Protein AF-A0A0P1BTB1-F1 (afdb_monomer)

Sequence (489 aa):
MSERNLDQLLKWSIAAQGEGSGTGAGAGAGAGAGNGSIDAQALAAQPGMKEIAAEVAAGKRPDLQDPGLLDALMGGKSEAQMMKEELAVACNEQRSTQDRCIALDNFEMLIESIDNANNIKNMGMWPPLLSLLASKVPAILSGALWVVGTAIQNNDKAQMALLSHKPLQAILDSLRWADVDASKGASGSAASTSEAEAIRSKAAYALSALLKHNPPAVVAFDELDGWQALRGALEDPSIAIRRKVVFLINTLLLQAQQDQVADGTDVEEADHVGDAAAATTVSDGTTAVGTGTDADPIRSAAASTRSASTALTSLPGQPASSNAHGSAAPSAPLERGPETHREGIAYPDIPRALLHSGIVQTLLSSLLPANKVSASVASLKDGAQARDDLDYSEKASRAVANFVESVCEKGRGNEELRRGMRDGAAVEAKLLDLLSDELEGAPLRGSTEEDDEAQRDVKSRWQQVGFEPAEWEQLRERASNMAAGDAAA

Structure (mmCIF, N/CA/C/O backbone):
data_AF-A0A0P1BTB1-F1
#
_entry.id   AF-A0A0P1BTB1-F1
#
loop_
_atom_site.group_PDB
_atom_site.id
_atom_site.type_symbol
_atom_site.label_atom_id
_atom_site.label_alt_id
_atom_site.label_comp_id
_atom_site.label_asym_id
_atom_site.label_entity_id
_atom_site.label_seq_id
_atom_site.pdbx_PDB_ins_code
_atom_site.Cartn_x
_atom_site.Cartn_y
_atom_site.Cartn_z
_atom_site.occupancy
_atom_site.B_iso_or_equiv
_atom_site.auth_seq_id
_atom_site.auth_comp_id
_atom_site.auth_asym_id
_atom_site.auth_atom_id
_atom_site.pdbx_PDB_model_num
ATOM 1 N N . MET A 1 1 ? 5.795 11.185 24.505 1.00 41.38 1 MET A N 1
ATOM 2 C CA . MET A 1 1 ? 4.603 11.814 23.893 1.00 41.38 1 MET A CA 1
ATOM 3 C C . MET A 1 1 ? 4.970 13.221 23.433 1.00 41.38 1 MET A C 1
ATOM 5 O O . MET A 1 1 ? 5.672 13.908 24.162 1.00 41.38 1 MET A O 1
ATOM 9 N N . SER A 1 2 ? 4.584 13.624 22.220 1.00 35.72 2 SER A N 1
ATOM 10 C CA . SER A 1 2 ? 4.787 14.998 21.718 1.00 35.72 2 SER A CA 1
ATOM 11 C C . SER A 1 2 ? 3.767 15.955 22.357 1.00 35.72 2 SER A C 1
ATOM 13 O O . SER A 1 2 ? 2.643 15.532 22.617 1.00 35.72 2 SER A O 1
ATOM 15 N N . GLU A 1 3 ? 4.111 17.232 22.568 1.00 32.72 3 GLU A N 1
ATOM 16 C CA . GLU A 1 3 ? 3.212 18.262 23.138 1.00 32.72 3 GLU A CA 1
ATOM 17 C C . GLU A 1 3 ? 1.869 18.368 22.388 1.00 32.72 3 GLU A C 1
ATOM 19 O O . GLU A 1 3 ? 0.825 18.550 23.008 1.00 32.72 3 GLU A O 1
ATOM 24 N N . ARG A 1 4 ? 1.854 18.135 21.065 1.00 37.97 4 ARG A N 1
ATOM 25 C CA . ARG A 1 4 ? 0.606 18.096 20.274 1.00 37.97 4 ARG A CA 1
ATOM 26 C C . ARG A 1 4 ? -0.321 16.941 20.642 1.00 37.97 4 ARG A C 1
ATOM 28 O O . ARG A 1 4 ? -1.531 17.082 20.516 1.00 37.97 4 ARG A O 1
ATOM 35 N N . ASN A 1 5 ? 0.241 15.806 21.046 1.00 48.28 5 ASN A N 1
ATOM 36 C CA . ASN A 1 5 ? -0.526 14.624 21.430 1.00 48.28 5 ASN A CA 1
ATOM 37 C C . ASN A 1 5 ? -1.215 14.887 22.789 1.00 48.28 5 ASN A C 1
ATOM 39 O O . ASN A 1 5 ? -2.386 14.582 22.982 1.00 48.28 5 ASN A O 1
ATOM 43 N N . LEU A 1 6 ? -0.538 15.624 23.676 1.00 46.81 6 LEU A N 1
ATOM 44 C CA . LEU A 1 6 ? -1.056 16.026 24.984 1.00 46.81 6 LEU A CA 1
ATOM 45 C C . LEU A 1 6 ? -2.202 17.052 24.906 1.00 46.81 6 LEU A C 1
ATOM 47 O O . LEU A 1 6 ? -3.205 16.905 25.600 1.00 46.81 6 LEU A O 1
ATOM 51 N N . ASP A 1 7 ? -2.095 18.056 24.033 1.00 45.19 7 ASP A N 1
ATOM 52 C CA . ASP A 1 7 ? -3.164 19.046 23.825 1.00 45.19 7 ASP A CA 1
ATOM 53 C C . ASP A 1 7 ? -4.445 18.421 23.249 1.00 45.19 7 ASP A C 1
ATOM 55 O O . ASP A 1 7 ? -5.553 18.899 23.509 1.00 45.19 7 ASP A O 1
ATOM 59 N N . GLN A 1 8 ? -4.312 17.349 22.464 1.00 50.84 8 GLN A N 1
ATOM 60 C CA . GLN A 1 8 ? -5.455 16.603 21.935 1.00 50.84 8 GLN A CA 1
ATOM 61 C C . GLN A 1 8 ? -6.070 15.684 23.000 1.00 50.84 8 GLN A C 1
ATOM 63 O O . GLN A 1 8 ? -7.292 15.635 23.116 1.00 50.84 8 GLN A O 1
ATOM 68 N N . LEU A 1 9 ? -5.250 15.064 23.855 1.00 48.97 9 LEU A N 1
ATOM 69 C CA . LEU A 1 9 ? -5.712 14.296 25.021 1.00 48.97 9 LEU A CA 1
ATOM 70 C C . LEU A 1 9 ? -6.443 15.175 26.053 1.00 48.97 9 LEU A C 1
ATOM 72 O O . LEU A 1 9 ? -7.451 14.769 26.631 1.00 48.97 9 LEU A O 1
ATOM 76 N N . LEU A 1 10 ? -5.991 16.417 26.240 1.00 48.66 10 LEU A N 1
ATOM 77 C CA . LEU A 1 10 ? -6.672 17.427 27.056 1.00 48.66 10 LEU A CA 1
ATOM 78 C C . LEU A 1 10 ? -8.060 17.770 26.499 1.00 48.66 10 LEU A C 1
ATOM 80 O O . LEU A 1 10 ? -9.041 17.804 27.243 1.00 48.66 10 LEU A O 1
ATOM 84 N N . LYS A 1 11 ? -8.166 17.982 25.183 1.00 52.62 11 LYS A N 1
ATOM 85 C CA . LYS A 1 11 ? -9.457 18.210 24.514 1.00 52.62 11 LYS A CA 1
ATOM 86 C C . LYS A 1 11 ? -10.372 16.988 24.607 1.00 52.62 11 LYS A C 1
ATOM 88 O O . LYS A 1 11 ? -11.574 17.156 24.807 1.00 52.62 11 LYS A O 1
ATOM 93 N N . TRP A 1 12 ? -9.806 15.784 24.517 1.00 54.66 12 TRP A N 1
ATOM 94 C CA . TRP A 1 12 ? -10.517 14.515 24.681 1.00 54.66 12 TRP A CA 1
ATOM 95 C C . TRP A 1 12 ? -11.122 14.371 26.086 1.00 54.66 12 TRP A C 1
ATOM 97 O O . TRP A 1 12 ? -12.324 14.138 26.210 1.00 54.66 12 TRP A O 1
ATOM 107 N N . SER A 1 13 ? -10.337 14.613 27.143 1.00 46.78 13 SER A N 1
ATOM 108 C CA . SER A 1 13 ? -10.808 14.550 28.538 1.00 46.78 13 SER A CA 1
ATOM 109 C C . SER A 1 13 ? -11.973 15.516 28.798 1.00 46.78 13 SER A C 1
ATOM 111 O O . SER A 1 13 ? -12.969 15.164 29.436 1.00 46.78 13 SER A O 1
ATOM 113 N N . ILE A 1 14 ? -11.899 16.718 28.217 1.00 50.00 14 ILE A N 1
ATOM 114 C CA . ILE A 1 14 ? -12.954 17.736 28.313 1.00 50.00 14 ILE A CA 1
ATOM 115 C C . ILE A 1 14 ? -14.237 17.292 27.587 1.00 50.00 14 ILE A C 1
ATOM 117 O O . ILE A 1 14 ? -15.334 17.506 28.105 1.00 50.00 14 ILE A O 1
ATOM 121 N N . ALA A 1 15 ? -14.126 16.658 26.416 1.00 48.69 15 ALA A N 1
ATOM 122 C CA . ALA A 1 15 ? -15.282 16.193 25.646 1.00 48.69 15 ALA A CA 1
ATOM 123 C C . ALA A 1 15 ? -15.979 14.984 26.299 1.00 48.69 15 ALA A C 1
ATOM 125 O O . ALA A 1 15 ? -17.206 14.965 26.406 1.00 48.69 15 ALA A O 1
ATOM 126 N N . ALA A 1 16 ? -15.210 14.014 26.805 1.00 45.19 16 ALA A N 1
ATOM 127 C CA . ALA A 1 16 ? -15.730 12.778 27.393 1.00 45.19 16 ALA A CA 1
ATOM 128 C C . ALA A 1 16 ? -16.546 12.994 28.687 1.00 45.19 16 ALA A C 1
ATOM 130 O O . ALA A 1 16 ? -17.409 12.182 29.023 1.00 45.19 16 ALA A O 1
ATOM 131 N N . GLN A 1 17 ? -16.315 14.092 29.416 1.00 41.97 17 GLN A N 1
ATOM 132 C CA . GLN A 1 17 ? -17.059 14.424 30.641 1.00 41.97 17 GLN A CA 1
ATOM 133 C C . GLN A 1 17 ? -18.336 15.250 30.387 1.00 41.97 17 GLN A C 1
ATOM 135 O O . GLN A 1 17 ? -19.193 15.332 31.269 1.00 41.97 17 GLN A O 1
ATOM 140 N N . GLY A 1 18 ? -18.509 15.821 29.187 1.00 38.00 18 GLY A N 1
ATOM 141 C CA . GLY A 1 18 ? -19.671 16.645 28.825 1.00 38.00 18 GLY A CA 1
ATOM 142 C C . GLY A 1 18 ? -20.966 15.864 28.561 1.00 38.00 18 GLY A C 1
ATOM 143 O O . GLY A 1 18 ? -22.052 16.437 28.638 1.00 38.00 18 GLY A O 1
ATOM 144 N N . GLU A 1 19 ? -20.890 14.556 28.301 1.00 38.28 19 GLU A N 1
ATOM 145 C CA . GLU A 1 19 ? -22.065 13.727 27.973 1.00 38.28 19 GLU A CA 1
ATOM 146 C C . GLU A 1 19 ? -22.779 13.123 29.203 1.00 38.28 19 GLU A C 1
ATOM 148 O O . GLU A 1 19 ? -23.812 12.466 29.071 1.00 38.28 19 GLU A O 1
ATOM 153 N N . GLY A 1 20 ? -22.272 13.369 30.418 1.00 32.78 20 GLY A N 1
ATOM 154 C CA . GLY A 1 20 ? -22.800 12.800 31.666 1.00 32.78 20 GLY A CA 1
ATOM 155 C C . GLY A 1 20 ? -23.924 13.586 32.358 1.00 32.78 20 GLY A C 1
ATOM 156 O O . GLY A 1 20 ? -24.509 13.081 33.316 1.00 32.78 20 GLY A O 1
ATOM 157 N N . SER A 1 21 ? -24.262 14.801 31.914 1.00 29.44 21 SER A N 1
ATOM 158 C CA . SER A 1 21 ? -25.302 15.622 32.555 1.00 29.44 21 SER A CA 1
ATOM 159 C C . SER A 1 21 ? -26.260 16.229 31.536 1.00 29.44 21 SER A C 1
ATOM 161 O O . SER A 1 21 ? -25.989 17.270 30.940 1.00 29.44 21 SER A O 1
ATOM 163 N N . GLY A 1 22 ? -27.419 15.599 31.348 1.00 27.94 22 GLY A N 1
ATOM 164 C CA . GLY A 1 22 ? -28.496 16.200 30.573 1.00 27.94 22 GLY A CA 1
ATOM 165 C C . GLY A 1 22 ? -29.066 17.440 31.266 1.00 27.94 22 GLY A C 1
ATOM 166 O O . GLY A 1 22 ? -29.577 17.329 32.370 1.00 27.94 22 GLY A O 1
ATOM 167 N N . THR A 1 23 ? -29.015 18.584 30.582 1.00 27.00 23 THR A N 1
ATOM 168 C CA . THR A 1 23 ? -30.133 19.520 30.336 1.00 27.00 23 THR A CA 1
ATOM 169 C C . THR A 1 23 ? -29.664 20.565 29.322 1.00 27.00 23 THR A C 1
ATOM 171 O O . THR A 1 23 ? -28.589 21.134 29.481 1.00 27.00 23 THR A O 1
ATOM 174 N N . GLY A 1 24 ? -30.445 20.795 28.265 1.00 27.34 24 GLY A N 1
ATOM 175 C CA . GLY A 1 24 ? -30.059 21.667 27.154 1.00 27.34 24 GLY A CA 1
ATOM 176 C C . GLY A 1 24 ? -30.144 23.169 27.431 1.00 27.34 24 GLY A C 1
ATOM 177 O O . GLY A 1 24 ? -30.902 23.598 28.293 1.00 27.34 24 GLY A O 1
ATOM 178 N N . ALA A 1 25 ? -29.406 23.947 26.631 1.00 24.64 25 ALA A N 1
ATOM 179 C CA . ALA A 1 25 ? -29.795 25.231 26.029 1.00 24.64 25 ALA A CA 1
ATOM 180 C C . ALA A 1 25 ? -28.582 25.894 25.336 1.00 24.64 25 ALA A C 1
ATOM 182 O O . ALA A 1 25 ? -27.547 26.075 25.958 1.00 24.64 25 ALA A O 1
ATOM 183 N N . GLY A 1 26 ? -28.769 26.326 24.082 1.00 24.47 26 GLY A N 1
ATOM 184 C CA . GLY A 1 26 ? -28.304 27.633 23.584 1.00 24.47 26 GLY A CA 1
ATOM 185 C C . GLY A 1 26 ? -26.816 27.876 23.271 1.00 24.47 26 GLY A C 1
ATOM 186 O O . GLY A 1 26 ? -26.046 28.209 24.154 1.00 24.47 26 GLY A O 1
ATOM 187 N N . ALA A 1 27 ? -26.505 27.864 21.967 1.00 26.80 27 ALA A N 1
ATOM 188 C CA . ALA A 1 27 ? -25.763 28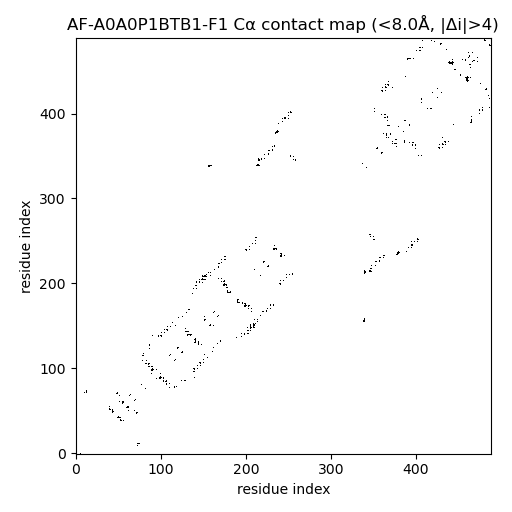.873 21.185 1.00 26.80 27 ALA A CA 1
ATOM 189 C C . ALA A 1 27 ? -24.517 29.600 21.755 1.00 26.80 27 ALA A C 1
ATOM 191 O O . ALA A 1 27 ? -24.587 30.291 22.765 1.00 26.80 27 ALA A O 1
ATOM 192 N N . GLY A 1 28 ? -23.454 29.674 20.936 1.00 23.64 28 GLY A N 1
ATOM 193 C CA . GLY A 1 28 ? -22.492 30.785 20.992 1.00 23.64 28 GLY A CA 1
ATOM 194 C C . GLY A 1 28 ? -21.136 30.509 20.343 1.00 23.64 28 GLY A C 1
ATOM 195 O O . GLY A 1 28 ? -20.328 29.770 20.884 1.00 23.64 28 GLY A O 1
ATOM 196 N N . ALA A 1 29 ? -20.883 31.136 19.195 1.00 29.08 29 ALA A N 1
ATOM 197 C CA . ALA A 1 29 ? -19.597 31.167 18.504 1.00 29.08 29 ALA A CA 1
ATOM 198 C C . ALA A 1 29 ? -18.517 31.950 19.279 1.00 29.08 29 ALA A C 1
ATOM 200 O O . ALA A 1 29 ? -18.829 32.909 19.983 1.00 29.08 29 ALA A O 1
ATOM 201 N N . GLY A 1 30 ? -17.243 31.613 19.050 1.00 23.48 30 GLY A N 1
ATOM 202 C CA . GLY A 1 30 ? -16.105 32.415 19.505 1.00 23.48 30 GLY A CA 1
ATOM 203 C C . GLY A 1 30 ? -14.759 31.821 19.100 1.00 23.48 30 GLY A C 1
ATOM 204 O O . GLY A 1 30 ? -14.167 31.054 19.848 1.00 23.48 30 GLY A O 1
ATOM 205 N N . ALA A 1 31 ? -14.275 32.184 17.912 1.00 33.41 31 ALA A N 1
ATOM 206 C CA . ALA A 1 31 ? -12.884 31.986 17.523 1.00 33.41 31 ALA A CA 1
ATOM 207 C C . ALA A 1 31 ? -11.974 32.904 18.358 1.00 33.41 31 ALA A C 1
ATOM 209 O O . ALA A 1 31 ? -12.242 34.099 18.474 1.00 33.41 31 ALA A O 1
ATOM 210 N N . GLY A 1 32 ? -10.885 32.354 18.893 1.00 23.78 32 GLY A N 1
ATOM 211 C CA . GLY A 1 32 ? -9.850 33.104 19.597 1.00 23.78 32 GLY A CA 1
ATOM 212 C C . GLY A 1 32 ? -8.529 32.348 19.555 1.00 23.78 32 GLY A C 1
ATOM 213 O O . GLY A 1 32 ? -8.321 31.413 20.320 1.00 23.78 32 GLY A O 1
ATOM 214 N N . ALA A 1 33 ? -7.649 32.746 18.638 1.00 33.44 33 ALA A N 1
ATOM 215 C CA . ALA A 1 33 ? -6.246 32.367 18.661 1.00 33.44 33 ALA A CA 1
ATOM 216 C C . ALA A 1 33 ? -5.575 33.050 19.863 1.00 33.44 33 ALA A C 1
ATOM 218 O O . ALA A 1 33 ? -5.535 34.278 19.936 1.00 33.44 33 ALA A O 1
ATOM 219 N N . GLY A 1 34 ? -5.066 32.260 20.805 1.00 25.38 34 GLY A N 1
ATOM 220 C CA . GLY A 1 34 ? -4.300 32.730 21.953 1.00 25.38 34 GLY A CA 1
ATOM 221 C C . GLY A 1 34 ? -3.206 31.723 22.281 1.00 25.38 34 GLY A C 1
ATOM 222 O O . GLY A 1 34 ? -3.468 30.524 22.321 1.00 25.38 34 GLY A O 1
ATOM 223 N N . ASN A 1 35 ? -1.979 32.220 22.454 1.00 27.25 35 ASN A N 1
ATOM 224 C CA . ASN A 1 35 ? -0.804 31.466 22.895 1.00 27.25 35 ASN A CA 1
ATOM 225 C C . ASN A 1 35 ? -1.147 30.501 24.038 1.00 27.25 35 ASN A C 1
ATOM 227 O O . ASN A 1 35 ? -1.853 30.891 24.963 1.00 27.25 35 ASN A O 1
ATOM 231 N N . GLY A 1 36 ? -0.597 29.284 23.977 1.00 34.03 36 GLY A N 1
ATOM 232 C CA . GLY A 1 36 ? -0.856 28.164 24.887 1.00 34.03 36 GLY A CA 1
ATOM 233 C C . GLY A 1 36 ? -0.521 28.421 26.359 1.00 34.03 36 GLY A C 1
ATOM 234 O O . GLY A 1 36 ? 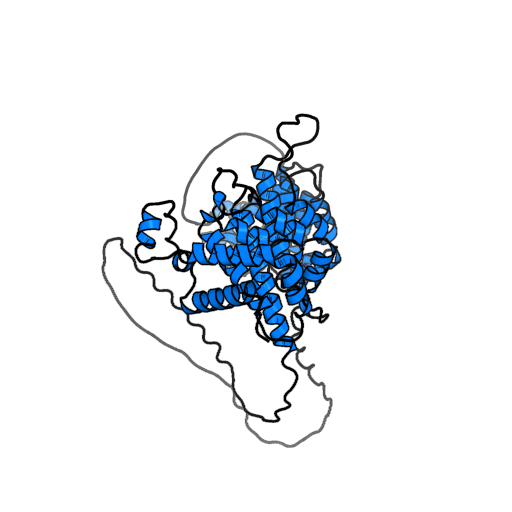0.444 27.878 26.889 1.00 34.03 36 GLY A O 1
ATOM 235 N N . SER A 1 37 ? -1.341 29.219 27.040 1.00 37.62 37 SER A N 1
ATOM 236 C CA . SER A 1 37 ? -1.446 29.206 28.493 1.00 37.62 37 SER A CA 1
ATOM 237 C C . SER A 1 37 ? -2.601 28.295 28.885 1.00 37.62 37 SER A C 1
ATOM 239 O O . SER A 1 37 ? -3.745 28.545 28.507 1.00 37.62 37 SER A O 1
ATOM 241 N N . ILE A 1 38 ? -2.298 27.255 29.656 1.00 48.06 38 ILE A N 1
ATOM 242 C CA . ILE A 1 38 ? -3.300 26.411 30.305 1.00 48.06 38 ILE A CA 1
ATOM 243 C C . ILE A 1 38 ? -4.122 27.314 31.237 1.00 48.06 38 ILE A C 1
ATOM 245 O O . ILE A 1 38 ? -3.568 27.921 32.155 1.00 48.06 38 ILE A O 1
ATOM 249 N N . ASP A 1 39 ? -5.425 27.447 30.983 1.00 56.31 39 ASP A N 1
ATOM 250 C CA . ASP A 1 39 ? -6.306 28.274 31.809 1.00 56.31 39 ASP A CA 1
ATOM 251 C C . ASP A 1 39 ? -6.542 27.575 33.159 1.00 56.31 39 ASP A C 1
ATOM 253 O O . ASP A 1 39 ? -7.302 26.608 33.270 1.00 56.31 39 ASP A O 1
ATOM 257 N N . ALA A 1 40 ? -5.856 28.052 34.200 1.00 51.25 40 ALA A N 1
ATOM 258 C CA . ALA A 1 40 ? -5.950 27.516 35.557 1.00 51.25 40 ALA A CA 1
ATOM 259 C C . ALA A 1 40 ? -7.390 27.547 36.104 1.00 51.25 40 ALA A C 1
ATOM 261 O O . ALA A 1 40 ? -7.755 26.719 36.943 1.00 51.25 40 ALA A O 1
ATOM 262 N N . GLN A 1 41 ? -8.230 28.456 35.597 1.00 48.50 41 GLN A N 1
ATOM 263 C CA . GLN A 1 41 ? -9.632 28.558 35.983 1.00 48.50 41 GLN A CA 1
ATOM 264 C C . GLN A 1 41 ? -10.461 27.386 35.430 1.00 48.50 41 GLN A C 1
ATOM 266 O O . GLN A 1 41 ? -11.369 26.905 36.111 1.00 48.50 41 GLN A O 1
ATOM 271 N N . ALA A 1 42 ? -10.121 26.895 34.233 1.00 55.06 42 ALA A N 1
ATOM 272 C CA . ALA A 1 42 ? -10.756 25.734 33.614 1.00 55.06 42 ALA A CA 1
ATOM 273 C C . ALA A 1 42 ? -10.347 24.421 34.306 1.00 55.06 42 ALA A C 1
ATOM 275 O O . ALA A 1 42 ? -11.201 23.565 34.537 1.00 55.06 42 ALA A O 1
ATOM 276 N N . LEU A 1 43 ? -9.080 24.290 34.729 1.00 51.84 43 LEU A N 1
ATOM 277 C CA . LEU A 1 43 ? -8.625 23.146 35.534 1.00 51.84 43 LEU A CA 1
ATOM 278 C C . LEU A 1 43 ? -9.301 23.111 36.915 1.00 51.84 43 LEU A C 1
ATOM 280 O O . LEU A 1 43 ? -9.743 22.057 37.363 1.00 51.84 43 LEU A O 1
ATOM 284 N N . ALA A 1 44 ? -9.439 24.251 37.598 1.00 51.81 44 ALA A N 1
ATOM 285 C CA . ALA A 1 44 ? -10.008 24.304 38.951 1.00 51.81 44 ALA A CA 1
ATOM 286 C C . ALA A 1 44 ? -11.487 23.862 39.039 1.00 51.81 44 ALA A C 1
ATOM 288 O O . ALA A 1 44 ? -11.972 23.536 40.130 1.00 51.81 44 ALA A O 1
ATOM 289 N N . ALA A 1 45 ? -12.203 23.859 37.910 1.00 50.75 45 ALA A N 1
ATOM 290 C CA . ALA A 1 45 ? -13.593 23.424 37.814 1.00 50.75 45 ALA A CA 1
ATOM 291 C C . ALA A 1 45 ? -13.756 21.891 37.767 1.00 50.75 45 ALA A C 1
ATOM 293 O O . ALA A 1 45 ? -14.866 21.398 37.973 1.00 50.75 45 ALA A O 1
ATOM 294 N N . GLN A 1 46 ? -12.676 21.135 37.540 1.00 52.16 46 GLN A N 1
ATOM 295 C CA . GLN A 1 46 ? -12.719 19.678 37.420 1.00 52.16 46 GLN A CA 1
ATOM 296 C C . GLN A 1 46 ? -12.539 18.965 38.781 1.00 52.16 46 GLN A C 1
ATOM 298 O O . GLN A 1 46 ? -11.703 19.368 39.603 1.00 52.16 46 GLN A O 1
ATOM 303 N N . PRO A 1 47 ? -13.308 17.892 39.061 1.00 47.31 47 PRO A N 1
ATOM 304 C CA . PRO A 1 47 ? -13.124 17.081 40.263 1.00 47.31 47 PRO A CA 1
ATOM 305 C C . PRO A 1 47 ? -11.778 16.338 40.206 1.00 47.31 47 PRO A C 1
ATOM 307 O O . PRO A 1 47 ? -11.546 15.553 39.298 1.00 47.31 47 PRO A O 1
ATOM 310 N N . GLY A 1 48 ? -10.892 16.594 41.177 1.00 56.53 48 GLY A N 1
ATOM 311 C CA . GLY A 1 48 ? -9.537 16.013 41.247 1.00 56.53 48 GLY A CA 1
ATOM 312 C C . GLY A 1 48 ? -8.404 16.945 40.793 1.00 56.53 48 GLY A C 1
ATOM 313 O O . GLY A 1 48 ? -7.260 16.732 41.170 1.00 56.53 48 GLY A O 1
ATOM 314 N N . MET A 1 49 ? -8.717 18.043 40.094 1.00 58.22 49 MET A N 1
ATOM 315 C CA . MET A 1 49 ? -7.719 18.937 39.473 1.00 58.22 49 MET A CA 1
ATOM 316 C C . MET A 1 49 ? -7.411 20.216 40.263 1.00 58.22 49 MET A C 1
ATOM 318 O O . MET A 1 49 ? -6.597 21.035 39.838 1.00 58.22 49 MET A O 1
ATOM 322 N N . LYS A 1 50 ? -8.047 20.414 41.424 1.00 62.72 50 LYS A N 1
ATOM 323 C CA . LYS A 1 50 ? -7.920 21.652 42.217 1.00 62.72 50 LYS A CA 1
ATOM 324 C C . LYS A 1 50 ? -6.503 21.915 42.725 1.00 62.72 50 LYS A C 1
ATOM 326 O O . LYS A 1 50 ? -6.097 23.072 42.786 1.00 62.72 50 LYS A O 1
ATOM 331 N N . GLU A 1 51 ? -5.768 20.869 43.090 1.00 60.84 51 GLU A N 1
ATOM 332 C CA . GLU A 1 51 ? -4.381 20.989 43.559 1.00 60.84 51 GLU A CA 1
ATOM 333 C C . GLU A 1 51 ? -3.441 21.379 42.414 1.00 60.84 51 GLU A C 1
ATOM 335 O O . GLU A 1 51 ? -2.688 22.339 42.533 1.00 60.84 51 GLU A O 1
ATOM 340 N N . ILE A 1 52 ? -3.585 20.733 41.259 1.00 59.44 52 ILE A N 1
ATOM 341 C CA . ILE A 1 52 ? -2.787 20.999 40.056 1.00 59.44 52 ILE A CA 1
ATOM 342 C C . ILE A 1 52 ? -3.080 22.404 39.503 1.00 59.44 52 ILE A C 1
ATOM 344 O O . ILE A 1 52 ? -2.164 23.135 39.127 1.00 59.44 52 ILE A O 1
ATOM 348 N N . ALA A 1 53 ? -4.349 22.831 39.517 1.00 59.69 53 ALA A N 1
ATOM 349 C CA . ALA A 1 53 ? -4.750 24.187 39.145 1.00 59.69 53 ALA A CA 1
ATOM 350 C C . ALA A 1 53 ? -4.088 25.251 40.037 1.00 59.69 53 ALA A C 1
ATOM 352 O O . ALA A 1 53 ? -3.683 26.307 39.549 1.00 59.69 53 ALA A O 1
ATOM 353 N N . ALA A 1 54 ? -3.949 24.966 41.336 1.00 61.53 54 ALA A N 1
ATOM 354 C CA . ALA A 1 54 ? -3.276 25.853 42.277 1.00 61.53 54 ALA A CA 1
ATOM 355 C C . ALA A 1 54 ? -1.758 25.915 42.031 1.00 61.53 54 ALA A C 1
ATOM 357 O O . ALA A 1 54 ? -1.172 26.989 42.154 1.00 61.53 54 ALA A O 1
ATOM 358 N N . GLU A 1 55 ? -1.122 24.808 41.635 1.00 62.28 55 GLU A N 1
ATOM 359 C CA . GLU A 1 55 ? 0.308 24.784 41.298 1.00 62.28 55 GLU A CA 1
ATOM 360 C C . GLU A 1 55 ? 0.628 25.529 39.994 1.00 62.28 55 GLU A C 1
ATOM 362 O O . GLU A 1 55 ? 1.592 26.299 39.949 1.00 62.28 55 GLU A O 1
ATOM 367 N N . VAL A 1 56 ? -0.221 25.384 38.970 1.00 60.00 56 VAL A N 1
ATOM 368 C CA . VAL A 1 56 ? -0.127 26.146 37.712 1.00 60.00 56 VAL A CA 1
ATOM 369 C C . VAL A 1 56 ? -0.359 27.638 37.964 1.00 60.00 56 VAL A C 1
ATOM 371 O O . VAL A 1 56 ? 0.409 28.471 37.481 1.00 60.00 56 VAL A O 1
ATOM 374 N N . ALA A 1 57 ? -1.359 27.994 38.782 1.00 63.62 57 ALA A N 1
ATOM 375 C CA . ALA A 1 57 ? -1.609 29.378 39.196 1.00 63.62 57 ALA A CA 1
ATOM 376 C C . ALA A 1 57 ? -0.455 29.970 40.030 1.00 63.62 57 ALA A C 1
ATOM 378 O O . ALA A 1 57 ? -0.220 31.178 39.995 1.00 63.62 57 ALA A O 1
ATOM 379 N N . ALA A 1 58 ? 0.297 29.126 40.743 1.00 67.12 58 ALA A N 1
ATOM 380 C CA . ALA A 1 58 ? 1.505 29.500 41.477 1.00 67.12 58 ALA A CA 1
ATOM 381 C C . ALA A 1 58 ? 2.773 29.558 40.597 1.00 67.12 58 ALA A C 1
ATOM 383 O O . ALA A 1 58 ? 3.865 29.801 41.112 1.00 67.12 58 ALA A O 1
ATOM 384 N N . GLY A 1 59 ? 2.654 29.349 39.280 1.00 51.78 59 GLY A N 1
ATOM 385 C CA . GLY A 1 59 ? 3.761 29.451 38.328 1.00 51.78 59 GLY A CA 1
ATOM 386 C C . GLY A 1 59 ? 4.713 28.251 38.317 1.00 51.78 59 GLY A C 1
ATOM 387 O O . GLY A 1 59 ? 5.772 28.325 37.688 1.00 51.78 59 GLY A O 1
ATOM 388 N N . LYS A 1 60 ? 4.363 27.140 38.981 1.00 59.19 60 LYS A N 1
ATOM 389 C CA . LYS A 1 60 ? 5.071 25.866 38.811 1.00 59.19 60 LYS A CA 1
ATOM 390 C C . LYS A 1 60 ? 4.607 25.211 37.515 1.00 59.19 60 LYS A C 1
ATOM 392 O O . LYS A 1 60 ? 3.412 25.096 37.265 1.00 59.19 60 LYS A O 1
ATOM 397 N N . ARG A 1 61 ? 5.559 24.754 36.697 1.00 54.34 61 ARG A N 1
ATOM 398 C CA . ARG A 1 61 ? 5.258 23.861 35.572 1.00 54.34 61 ARG A CA 1
ATOM 399 C C . ARG A 1 61 ? 4.984 22.466 36.143 1.00 54.34 61 ARG A C 1
ATOM 401 O O . ARG A 1 61 ? 5.888 21.942 36.794 1.00 54.34 61 ARG A O 1
ATOM 408 N N . PRO A 1 62 ? 3.785 21.893 35.947 1.00 57.78 62 PRO A N 1
ATOM 409 C CA . PRO A 1 62 ? 3.493 20.536 36.390 1.00 57.78 62 PRO A CA 1
ATOM 410 C C . PRO A 1 62 ? 4.434 19.546 35.706 1.00 57.78 62 PRO A C 1
ATOM 412 O O . PRO A 1 62 ? 4.728 19.695 34.516 1.00 57.78 62 PRO A O 1
ATOM 415 N N . ASP A 1 63 ? 4.912 18.555 36.453 1.00 57.09 63 ASP A N 1
ATOM 416 C CA . ASP A 1 63 ? 5.677 17.458 35.872 1.00 57.09 63 ASP A CA 1
ATOM 417 C C . ASP A 1 63 ? 4.715 16.533 35.122 1.00 57.09 63 ASP A C 1
ATOM 419 O O . ASP A 1 63 ? 3.934 15.796 35.714 1.00 57.09 63 ASP A O 1
ATOM 423 N N . LEU A 1 64 ? 4.755 16.604 33.794 1.00 53.09 64 LEU A N 1
ATOM 424 C CA . LEU A 1 64 ? 3.884 15.844 32.895 1.00 53.09 64 LEU A CA 1
ATOM 425 C C . LEU A 1 64 ? 4.185 14.335 32.895 1.00 53.09 64 LEU A C 1
ATOM 427 O O . LEU A 1 64 ? 3.472 13.575 32.244 1.00 53.09 64 LEU A O 1
ATOM 431 N N . GLN A 1 65 ? 5.237 13.907 33.599 1.00 53.16 65 GLN A N 1
ATOM 432 C CA . GLN A 1 65 ? 5.553 12.500 33.842 1.00 53.16 65 GLN A CA 1
ATOM 433 C C . GLN A 1 65 ? 5.025 12.000 35.193 1.00 53.16 65 GLN A C 1
ATOM 435 O O . GLN A 1 65 ? 5.197 10.820 35.494 1.00 53.16 65 GLN A O 1
ATOM 440 N N . ASP A 1 66 ? 4.384 12.856 35.999 1.00 57.81 66 ASP A N 1
ATOM 441 C CA . ASP A 1 66 ? 3.765 12.451 37.259 1.00 57.81 66 ASP A CA 1
ATOM 442 C C . ASP A 1 66 ? 2.554 11.534 36.993 1.00 57.81 66 ASP A C 1
ATOM 444 O O . ASP A 1 66 ? 1.557 11.974 36.402 1.00 57.81 66 ASP A O 1
ATOM 448 N N . PRO A 1 67 ? 2.590 10.265 37.449 1.00 55.62 67 PRO A N 1
ATOM 449 C CA . PRO A 1 67 ? 1.468 9.345 37.316 1.00 55.62 67 PRO A CA 1
ATOM 450 C C . PRO A 1 67 ? 0.171 9.877 37.938 1.00 55.62 67 PRO A C 1
ATOM 452 O O . PRO A 1 67 ? -0.903 9.561 37.437 1.00 55.62 67 PRO A O 1
ATOM 455 N N . GLY A 1 68 ? 0.251 10.700 38.993 1.00 57.12 68 GLY A N 1
ATOM 456 C CA . GLY A 1 68 ? -0.923 11.302 39.633 1.00 57.12 68 GLY A CA 1
ATOM 457 C C . GLY A 1 68 ? -1.589 12.385 38.780 1.00 57.12 68 GLY A C 1
ATOM 458 O O . GLY A 1 68 ? -2.816 12.491 38.757 1.00 57.12 68 GLY A O 1
ATOM 459 N N . LEU A 1 69 ? -0.796 13.149 38.024 1.00 59.03 69 LEU A N 1
ATOM 460 C CA . LEU A 1 69 ? -1.295 14.153 37.087 1.00 59.03 69 LEU A CA 1
ATOM 461 C C . LEU A 1 69 ? -1.961 13.500 35.871 1.00 59.03 69 LEU A C 1
ATOM 463 O O . LEU A 1 69 ? -3.027 13.946 35.453 1.00 59.03 69 LEU A O 1
ATOM 467 N N . LEU A 1 70 ? -1.370 12.426 35.336 1.00 57.16 70 LEU A N 1
ATOM 468 C CA . LEU A 1 70 ? -1.946 11.644 34.235 1.00 57.16 70 LEU A CA 1
ATOM 469 C C . LEU A 1 70 ? -3.255 10.952 34.642 1.00 57.16 70 LEU A C 1
ATOM 471 O O . LEU A 1 70 ? -4.225 10.987 33.887 1.00 57.16 70 LEU A O 1
ATOM 475 N N . ASP A 1 71 ? -3.308 10.380 35.846 1.00 57.72 71 ASP A N 1
ATOM 476 C CA . ASP A 1 71 ? -4.506 9.731 36.389 1.00 57.72 71 ASP A CA 1
ATOM 477 C C . ASP A 1 71 ? -5.658 10.731 36.558 1.00 57.72 71 ASP A C 1
ATOM 479 O O . ASP A 1 71 ? -6.785 10.488 36.125 1.00 57.72 71 ASP A O 1
ATOM 483 N N . ALA A 1 72 ? -5.365 11.918 37.088 1.00 58.94 72 ALA A N 1
ATOM 484 C CA . ALA A 1 72 ? -6.355 12.976 37.229 1.00 58.94 72 ALA A CA 1
ATOM 485 C C . ALA A 1 72 ? -6.794 13.552 35.859 1.00 58.94 72 ALA A C 1
ATOM 487 O O . ALA A 1 72 ? -7.965 13.887 35.677 1.00 58.94 72 ALA A O 1
ATOM 488 N N . LEU A 1 73 ? -5.894 13.592 34.864 1.00 60.72 73 LEU A N 1
ATOM 489 C CA . LEU A 1 73 ? -6.168 14.099 33.512 1.00 60.72 73 LEU A CA 1
ATOM 490 C C . LEU A 1 73 ? -7.060 13.157 32.696 1.00 60.72 73 LEU A C 1
ATOM 492 O O . LEU A 1 73 ? -7.927 13.617 31.955 1.00 60.72 73 LEU A O 1
ATOM 496 N N . MET A 1 74 ? -6.872 11.845 32.857 1.00 58.22 74 MET A N 1
ATOM 497 C CA . MET A 1 74 ? -7.654 10.790 32.196 1.00 58.22 74 MET A CA 1
ATOM 498 C C . MET A 1 74 ? -8.912 10.384 32.986 1.00 58.22 74 MET A C 1
ATOM 500 O O . MET A 1 74 ? -9.595 9.420 32.632 1.00 58.22 74 MET A O 1
ATOM 504 N N . GLY A 1 75 ? -9.234 11.093 34.074 1.00 60.34 75 GLY A N 1
ATOM 505 C CA . GLY A 1 75 ? -10.398 10.803 34.914 1.00 60.34 75 GLY A CA 1
ATOM 506 C C . GLY A 1 75 ? -10.323 9.455 35.645 1.00 60.34 75 GLY A C 1
ATOM 507 O O . GLY A 1 75 ? -11.362 8.840 35.889 1.00 60.34 75 GLY A O 1
ATOM 508 N N . GLY A 1 76 ? -9.118 8.973 35.960 1.00 67.62 76 GLY A N 1
ATOM 509 C CA . GLY A 1 76 ? -8.868 7.715 36.670 1.00 67.62 76 GLY A CA 1
ATOM 510 C C . GLY A 1 76 ? -8.940 6.453 35.804 1.00 67.62 76 GLY A C 1
ATOM 511 O O . GLY A 1 76 ? -8.945 5.337 36.331 1.00 67.62 76 GLY A O 1
ATOM 512 N N . LYS A 1 77 ? -9.073 6.591 34.476 1.00 77.06 77 LYS A N 1
ATOM 513 C CA . LYS A 1 77 ? -9.151 5.457 33.543 1.00 77.06 77 LYS A CA 1
ATOM 514 C C . LYS A 1 77 ? -7.774 5.128 32.980 1.00 77.06 77 LYS A C 1
ATOM 516 O O . LYS A 1 77 ? -7.051 6.007 32.527 1.00 77.06 77 LYS A O 1
ATOM 521 N N . SER A 1 78 ? -7.436 3.841 32.942 1.00 88.75 78 SER A N 1
ATOM 522 C CA . SER A 1 78 ? -6.249 3.377 32.220 1.00 88.75 78 SER A CA 1
ATOM 523 C C . SER A 1 78 ? -6.475 3.406 30.707 1.00 88.75 78 SER A C 1
ATOM 525 O O . SER A 1 78 ? -7.603 3.225 30.243 1.00 88.75 78 SER A O 1
ATOM 527 N N . GLU A 1 79 ? -5.403 3.536 29.921 1.00 90.25 79 GLU A N 1
ATOM 528 C CA . GLU A 1 79 ? -5.475 3.463 28.451 1.00 90.25 79 GLU A CA 1
ATOM 529 C C . GLU A 1 79 ? -6.142 2.169 27.970 1.00 90.25 79 GLU A C 1
ATOM 531 O O . GLU A 1 79 ? -7.011 2.200 27.105 1.00 90.25 79 GLU A O 1
ATOM 536 N N . ALA A 1 80 ? -5.850 1.039 28.620 1.00 92.44 80 ALA A N 1
ATOM 537 C CA . ALA A 1 80 ? -6.502 -0.240 28.345 1.00 92.44 80 ALA A CA 1
ATOM 538 C C . ALA A 1 80 ? -8.030 -0.204 28.553 1.00 92.44 80 ALA A C 1
ATOM 540 O O . ALA A 1 80 ? -8.773 -0.864 27.824 1.00 92.44 80 ALA A O 1
ATOM 541 N N . GLN A 1 81 ? -8.513 0.545 29.549 1.00 93.75 81 GLN A N 1
ATOM 542 C CA . GLN A 1 81 ? -9.945 0.728 29.777 1.00 93.75 81 GLN A CA 1
ATOM 543 C C . GLN A 1 81 ? -10.560 1.633 28.704 1.00 93.75 81 GLN A C 1
ATOM 545 O O . GLN A 1 81 ? -11.609 1.291 28.162 1.00 93.75 81 GLN A O 1
ATOM 550 N N . MET A 1 82 ? -9.887 2.730 28.347 1.00 93.69 82 MET A N 1
ATOM 551 C CA . MET A 1 82 ? -10.334 3.640 27.286 1.00 93.69 82 MET A CA 1
ATOM 552 C C . MET A 1 82 ? -10.421 2.921 25.935 1.00 93.69 82 MET A C 1
ATOM 554 O O . MET A 1 82 ? -11.453 2.980 25.278 1.00 93.69 82 MET A O 1
ATOM 558 N N . MET A 1 83 ? -9.409 2.125 25.580 1.00 97.50 83 MET A N 1
ATOM 559 C CA . MET A 1 83 ? -9.407 1.292 24.373 1.00 97.50 83 MET A CA 1
ATOM 560 C C . MET A 1 83 ? -10.657 0.400 24.276 1.00 97.50 83 MET A C 1
ATOM 562 O O . MET A 1 83 ? -11.294 0.316 23.226 1.00 97.50 83 MET A O 1
ATOM 566 N N . LYS A 1 84 ? -11.039 -0.262 25.375 1.00 97.75 84 LYS A N 1
ATOM 567 C CA . LYS A 1 84 ? -12.234 -1.120 25.403 1.00 97.75 84 LYS A CA 1
ATOM 568 C C . LYS A 1 84 ? -13.525 -0.326 25.245 1.00 97.75 84 LYS A C 1
ATOM 570 O O . LYS A 1 84 ? -14.433 -0.789 24.558 1.00 97.75 84 LYS A O 1
ATOM 575 N N . GLU A 1 85 ? -13.622 0.823 25.907 1.00 96.94 85 GLU A N 1
ATOM 576 C CA . GLU A 1 85 ? -14.805 1.682 25.850 1.00 96.94 85 GLU A CA 1
ATOM 577 C C . GLU A 1 85 ? -15.008 2.247 24.442 1.00 96.94 85 GLU A C 1
ATOM 579 O O . GLU A 1 85 ? -16.102 2.113 23.893 1.00 96.94 85 GLU A O 1
ATOM 584 N N . GLU A 1 86 ? -13.953 2.772 23.820 1.00 97.94 86 GLU A N 1
ATOM 585 C CA . GLU A 1 86 ? -14.014 3.334 22.468 1.00 97.94 86 GLU A CA 1
ATOM 586 C C . GLU A 1 86 ? -14.358 2.259 21.426 1.00 97.94 86 GLU A C 1
ATOM 588 O O . GLU A 1 86 ? -15.271 2.432 20.615 1.00 97.94 86 GLU A O 1
ATOM 593 N N . LEU A 1 87 ? -13.737 1.075 21.501 1.00 98.44 87 LEU A N 1
ATOM 594 C CA . LEU A 1 87 ? -14.092 -0.020 20.596 1.00 98.44 87 LEU A CA 1
ATOM 595 C C . LEU A 1 87 ? -15.541 -0.498 20.801 1.00 98.44 87 LEU A C 1
ATOM 597 O O . LEU A 1 87 ? -16.229 -0.831 19.831 1.00 98.44 87 LEU A O 1
ATOM 601 N N . ALA A 1 88 ? -16.035 -0.508 22.043 1.00 98.25 88 ALA A N 1
ATOM 602 C CA . ALA A 1 88 ? -17.427 -0.843 22.330 1.00 98.25 88 ALA A CA 1
ATOM 603 C C . ALA A 1 88 ? -18.402 0.194 21.749 1.00 98.25 88 ALA A C 1
ATOM 605 O O . ALA A 1 88 ? -19.444 -0.192 21.214 1.00 98.25 88 ALA A O 1
ATOM 606 N N . VAL A 1 89 ? -18.067 1.490 21.803 1.00 98.25 89 VAL A N 1
ATOM 607 C CA . VAL A 1 89 ? -18.849 2.554 21.153 1.00 98.25 89 VAL A CA 1
ATOM 608 C C . VAL A 1 89 ? -18.836 2.371 19.637 1.00 98.25 89 VAL A C 1
ATOM 610 O O . VAL A 1 89 ? -19.908 2.338 19.035 1.00 98.25 89 VAL A O 1
ATOM 613 N N . ALA A 1 90 ? -17.669 2.152 19.027 1.00 98.19 90 ALA A N 1
ATOM 614 C CA . ALA A 1 90 ? -17.528 1.931 17.586 1.00 98.19 90 ALA A CA 1
ATOM 615 C C . ALA A 1 90 ? -18.359 0.735 17.071 1.00 98.19 90 ALA A C 1
ATOM 617 O O . ALA A 1 90 ? -18.946 0.793 15.982 1.00 98.19 90 ALA A O 1
ATOM 618 N N . CYS A 1 91 ? -18.464 -0.335 17.866 1.00 97.88 91 CYS A N 1
ATOM 619 C CA . CYS A 1 91 ? -19.256 -1.528 17.546 1.00 97.88 91 CYS A CA 1
ATOM 620 C C . CYS A 1 91 ? -20.763 -1.375 17.810 1.00 97.88 91 CYS A C 1
ATOM 622 O O . CYS A 1 91 ? -21.552 -2.196 17.343 1.00 97.88 91 CYS A O 1
ATOM 624 N N . ASN A 1 92 ? -21.193 -0.350 18.547 1.00 97.31 92 ASN A N 1
ATOM 625 C CA . ASN A 1 92 ? -22.589 -0.199 18.934 1.00 97.31 92 ASN A CA 1
ATOM 626 C C . ASN A 1 92 ? -23.413 0.490 17.836 1.00 97.31 92 ASN A C 1
ATOM 628 O O . ASN A 1 92 ? -23.455 1.713 17.743 1.00 97.31 92 ASN A O 1
ATOM 632 N N . GLU A 1 93 ? -24.148 -0.294 17.048 1.00 95.56 93 GLU A N 1
ATOM 633 C CA . GLU A 1 93 ? -25.021 0.218 15.979 1.00 95.56 93 GLU A CA 1
ATOM 634 C C . GLU A 1 93 ? -26.214 1.063 16.470 1.00 95.56 93 GLU A C 1
ATOM 636 O O . GLU A 1 93 ? -26.870 1.706 15.656 1.00 95.56 93 GLU A O 1
ATOM 641 N N . GLN A 1 94 ? -26.494 1.102 17.780 1.00 96.38 94 GLN A N 1
ATOM 642 C CA . GLN A 1 94 ? -27.494 2.013 18.359 1.00 96.38 94 GLN A CA 1
ATOM 643 C C . GLN A 1 94 ? -26.965 3.445 18.527 1.00 96.38 94 GLN A C 1
ATOM 645 O O . GLN A 1 94 ? -27.744 4.361 18.791 1.00 96.38 94 GLN A O 1
ATOM 650 N N . ARG A 1 95 ? -25.645 3.648 18.419 1.00 95.31 95 ARG A N 1
ATOM 651 C CA . ARG A 1 95 ? -25.014 4.972 18.451 1.00 95.31 95 ARG A CA 1
ATOM 652 C C . ARG A 1 95 ? -25.046 5.626 17.078 1.00 95.31 95 ARG A C 1
ATOM 654 O O . ARG A 1 95 ? -25.160 4.957 16.048 1.00 95.31 95 ARG A O 1
ATOM 661 N N . SER A 1 96 ? -24.933 6.953 17.066 1.00 96.44 96 SER A N 1
ATOM 662 C CA . SER A 1 96 ? -24.869 7.698 15.814 1.00 96.44 96 SER A CA 1
ATOM 663 C C . SER A 1 96 ? -23.621 7.277 15.019 1.00 96.44 96 SER A C 1
ATOM 665 O O . SER A 1 96 ? -22.611 6.871 15.593 1.00 96.44 96 SER A O 1
ATOM 667 N N . THR A 1 97 ? -23.665 7.361 13.684 1.00 95.62 97 THR A N 1
ATOM 668 C CA . THR A 1 97 ? -22.465 7.083 12.866 1.00 95.62 97 THR A CA 1
ATOM 669 C C . THR A 1 97 ? -21.319 8.020 13.242 1.00 95.62 97 THR A C 1
ATOM 671 O O . THR A 1 97 ? -20.175 7.587 13.284 1.00 95.62 97 THR A O 1
ATOM 674 N N . GLN A 1 98 ? -21.631 9.273 13.579 1.00 96.25 98 GLN A N 1
ATOM 675 C CA . GLN A 1 98 ? -20.646 10.254 14.016 1.00 96.25 98 GLN A CA 1
ATOM 676 C C . GLN A 1 98 ? -19.964 9.830 15.324 1.00 96.25 98 GLN A C 1
ATOM 678 O O . GLN A 1 98 ? -18.739 9.834 15.375 1.00 96.25 98 GLN A O 1
ATOM 683 N N . ASP A 1 99 ? -20.723 9.400 16.337 1.00 96.94 99 ASP A N 1
ATOM 684 C CA . ASP A 1 99 ? -20.171 8.954 17.628 1.00 96.94 99 ASP A CA 1
ATOM 685 C C . ASP A 1 99 ? -19.237 7.757 17.427 1.00 96.94 99 ASP A C 1
ATOM 687 O O . ASP A 1 99 ? -18.166 7.671 18.018 1.00 96.94 99 ASP A O 1
ATOM 691 N N . ARG A 1 100 ? -19.635 6.830 16.552 1.00 98.38 100 ARG A N 1
ATOM 692 C CA . ARG A 1 100 ? -18.849 5.638 16.226 1.00 98.38 100 ARG A CA 1
ATOM 693 C C . ARG A 1 100 ? -17.561 5.981 15.474 1.00 98.38 100 ARG A C 1
ATOM 695 O O . ARG A 1 100 ? -16.547 5.339 15.720 1.00 98.38 100 ARG A O 1
ATOM 702 N N . CYS A 1 101 ? -17.590 6.970 14.578 1.00 97.19 101 CYS A N 1
ATOM 703 C CA . CYS A 1 101 ? -16.386 7.472 13.912 1.00 97.19 101 CYS A CA 1
ATOM 704 C C . CYS A 1 101 ? -15.439 8.149 14.909 1.00 97.19 101 CYS A C 1
ATOM 706 O O . CYS A 1 101 ? -14.260 7.824 14.917 1.00 97.19 101 CYS A O 1
ATOM 708 N N . ILE A 1 102 ? -15.961 9.007 15.793 1.00 96.88 102 ILE A N 1
ATOM 709 C CA . ILE A 1 102 ? -15.166 9.646 16.855 1.00 96.88 102 ILE A CA 1
ATOM 710 C C . ILE A 1 102 ? -14.510 8.582 17.738 1.00 96.88 102 ILE A C 1
ATOM 712 O O . ILE A 1 102 ? -13.331 8.688 18.055 1.00 96.88 102 ILE A O 1
ATOM 716 N N . ALA A 1 103 ? -15.243 7.525 18.085 1.00 97.75 103 ALA A N 1
ATOM 717 C CA . ALA A 1 103 ? -14.693 6.434 18.873 1.00 97.75 103 ALA A CA 1
ATOM 718 C C . ALA A 1 103 ? -13.584 5.661 18.139 1.00 97.75 103 ALA A C 1
ATOM 720 O O . ALA A 1 103 ? -12.598 5.263 18.755 1.00 97.75 103 ALA A O 1
ATOM 721 N N . LEU A 1 104 ? -13.700 5.474 16.819 1.00 98.44 104 LEU A N 1
ATOM 722 C CA . LEU A 1 104 ? -12.627 4.889 16.009 1.00 98.44 104 LEU A CA 1
ATOM 723 C C . LEU A 1 104 ? -11.388 5.787 15.961 1.00 98.44 104 LEU A C 1
ATOM 725 O O . LEU A 1 104 ? -10.285 5.270 16.103 1.00 98.44 104 LEU A O 1
ATOM 729 N N . ASP A 1 105 ? -11.564 7.101 15.822 1.00 97.69 105 ASP A N 1
ATOM 730 C CA . ASP A 1 105 ? -10.460 8.068 15.840 1.00 97.69 105 ASP A CA 1
ATOM 731 C C . ASP A 1 105 ? -9.776 8.100 17.221 1.00 97.69 105 ASP A C 1
ATOM 733 O O . ASP A 1 105 ? -8.552 8.052 17.319 1.00 97.69 105 ASP A O 1
ATOM 737 N N . ASN A 1 106 ? -10.551 8.090 18.311 1.00 95.56 106 ASN A N 1
ATOM 738 C CA . ASN A 1 106 ? -10.025 8.018 19.677 1.00 95.56 106 ASN A CA 1
ATOM 739 C C . ASN A 1 106 ? -9.266 6.714 19.934 1.00 95.56 106 ASN A C 1
ATOM 741 O O . ASN A 1 106 ? -8.179 6.723 20.512 1.00 95.56 106 ASN A O 1
ATOM 745 N N . PHE A 1 107 ? -9.834 5.586 19.502 1.00 97.88 107 PHE A N 1
ATOM 746 C CA . PHE A 1 107 ? -9.174 4.294 19.609 1.00 97.88 107 PHE A CA 1
ATOM 747 C C . PHE A 1 107 ? -7.867 4.280 18.814 1.00 97.88 107 PHE A C 1
ATOM 749 O O . PHE A 1 107 ? -6.870 3.772 19.320 1.00 97.88 107 PHE A O 1
ATOM 756 N N . GLU A 1 108 ? -7.855 4.869 17.614 1.00 98.12 108 GLU A N 1
ATOM 757 C CA . GLU A 1 108 ? -6.660 4.991 16.782 1.00 98.12 108 GLU A CA 1
ATOM 758 C C . GLU A 1 108 ? -5.549 5.802 17.458 1.00 98.12 108 GLU A C 1
ATOM 760 O O . GLU A 1 108 ? -4.418 5.330 17.524 1.00 98.12 108 GLU A O 1
ATOM 765 N N . MET A 1 109 ? -5.870 6.948 18.064 1.00 94.19 109 MET A N 1
ATOM 766 C CA . MET A 1 109 ? -4.881 7.739 18.810 1.00 94.19 109 MET A CA 1
ATOM 767 C C . MET A 1 109 ? -4.236 6.943 19.956 1.00 94.19 109 MET A C 1
ATOM 769 O O . MET A 1 109 ? -3.030 7.030 20.180 1.00 94.19 109 MET A O 1
ATOM 773 N N . LEU A 1 110 ? -5.015 6.130 20.679 1.00 94.88 110 LEU A N 1
ATOM 774 C CA . LEU A 1 110 ? -4.495 5.317 21.786 1.00 94.88 110 LEU A CA 1
ATOM 775 C C . LEU A 1 110 ? -3.523 4.229 21.305 1.00 94.88 110 LEU A C 1
ATOM 777 O O . LEU A 1 110 ? -2.554 3.915 22.002 1.00 94.88 110 LEU A O 1
ATOM 781 N N . ILE A 1 111 ? -3.772 3.643 20.131 1.00 96.75 111 ILE A N 1
ATOM 782 C CA . ILE A 1 111 ? -2.955 2.555 19.575 1.00 96.75 111 ILE A CA 1
ATOM 783 C C . ILE A 1 111 ? -1.747 3.040 18.762 1.00 96.75 111 ILE A C 1
ATOM 785 O O . ILE A 1 111 ? -0.954 2.201 18.344 1.00 96.75 111 ILE A O 1
ATOM 789 N N . GLU A 1 112 ? -1.557 4.354 18.573 1.00 94.12 112 GLU A N 1
ATOM 790 C CA . GLU A 1 112 ? -0.284 4.906 18.071 1.00 94.12 112 GLU A CA 1
ATOM 791 C C . GLU A 1 112 ? 0.896 4.472 18.964 1.00 94.12 112 GLU A C 1
ATOM 793 O O . GLU A 1 112 ? 2.038 4.349 18.515 1.00 94.12 112 GLU A O 1
ATOM 798 N N . SER A 1 113 ? 0.618 4.204 20.245 1.00 94.19 113 SER A N 1
ATOM 799 C CA . SER A 1 113 ? 1.546 3.528 21.146 1.00 94.19 113 SER A CA 1
ATOM 800 C C . SER A 1 113 ? 1.653 2.037 20.808 1.00 94.19 113 SER A C 1
ATOM 802 O O . SER A 1 113 ? 0.683 1.282 20.922 1.00 94.19 113 SER A O 1
ATOM 804 N N . ILE A 1 114 ? 2.872 1.588 20.489 1.00 94.38 114 ILE A N 1
ATOM 805 C CA . ILE A 1 114 ? 3.193 0.177 20.205 1.00 94.38 114 ILE A CA 1
ATOM 806 C C . ILE A 1 114 ? 2.757 -0.746 21.357 1.00 94.38 114 ILE A C 1
ATOM 808 O O . ILE A 1 114 ? 2.293 -1.863 21.113 1.00 94.38 114 ILE A O 1
ATOM 812 N N . ASP A 1 115 ? 2.855 -0.293 22.610 1.00 95.56 115 ASP A N 1
ATOM 813 C CA . ASP A 1 115 ? 2.433 -1.079 23.775 1.00 95.56 115 ASP A CA 1
ATOM 814 C C . ASP A 1 115 ? 0.915 -1.309 23.787 1.00 95.56 115 ASP A C 1
ATOM 816 O O . ASP A 1 115 ? 0.454 -2.437 23.991 1.00 95.56 115 ASP A O 1
ATOM 820 N N . ASN A 1 116 ? 0.131 -0.273 23.478 1.00 96.19 116 ASN A N 1
ATOM 821 C CA . ASN A 1 116 ? -1.325 -0.371 23.376 1.00 96.19 116 ASN A CA 1
ATOM 822 C C . ASN A 1 116 ? -1.744 -1.227 22.179 1.00 96.19 116 ASN A C 1
ATOM 824 O O . ASN A 1 116 ? -2.587 -2.117 22.331 1.00 96.19 116 ASN A O 1
ATOM 828 N N . ALA A 1 117 ? -1.107 -1.042 21.020 1.00 97.81 117 ALA A N 1
ATOM 829 C CA . ALA A 1 117 ? -1.333 -1.879 19.845 1.00 97.81 117 ALA A CA 1
ATOM 830 C C . ALA A 1 117 ? -1.085 -3.371 20.142 1.00 97.81 117 ALA A C 1
ATOM 832 O O . ALA A 1 117 ? -1.910 -4.228 19.816 1.00 97.81 117 ALA A O 1
ATOM 833 N N . ASN A 1 118 ? -0.002 -3.698 20.853 1.00 97.31 118 ASN A N 1
ATOM 834 C CA . ASN A 1 118 ? 0.288 -5.072 21.272 1.00 97.31 118 ASN A CA 1
ATOM 835 C C . ASN A 1 118 ? -0.750 -5.621 22.263 1.00 97.31 118 ASN A C 1
ATOM 837 O O . ASN A 1 118 ? -1.055 -6.820 22.260 1.00 97.31 118 ASN A O 1
ATOM 841 N N . ASN A 1 119 ? -1.342 -4.755 23.086 1.00 96.88 119 ASN A N 1
ATOM 842 C CA . ASN A 1 119 ? -2.358 -5.141 24.057 1.00 96.88 119 ASN A CA 1
ATOM 843 C C . ASN A 1 119 ? -3.719 -5.487 23.415 1.00 96.88 119 ASN A C 1
ATOM 845 O O . ASN A 1 119 ? -4.529 -6.163 24.052 1.00 96.88 119 ASN A O 1
ATOM 849 N N . ILE A 1 120 ? -3.964 -5.126 22.144 1.00 98.12 120 ILE A N 1
ATOM 850 C CA . ILE A 1 120 ? -5.177 -5.512 21.390 1.00 98.12 120 ILE A CA 1
ATOM 851 C C . ILE A 1 120 ? -5.396 -7.030 21.431 1.00 98.12 120 ILE A C 1
ATOM 853 O O . ILE A 1 120 ? -6.518 -7.493 21.672 1.00 98.12 120 ILE A O 1
ATOM 857 N N . LYS A 1 121 ? -4.317 -7.810 21.267 1.00 97.31 121 LYS A N 1
ATOM 858 C CA . LYS A 1 121 ? -4.348 -9.278 21.346 1.00 97.31 121 LYS A CA 1
ATOM 859 C C . LYS A 1 121 ? -4.772 -9.755 22.735 1.00 97.31 121 LYS A C 1
ATOM 861 O O . LYS A 1 121 ? -5.706 -10.543 22.854 1.00 97.31 121 LYS A O 1
ATOM 866 N N . ASN A 1 122 ? -4.109 -9.259 23.779 1.00 95.75 122 ASN A N 1
ATOM 867 C CA . ASN A 1 122 ? -4.338 -9.693 25.161 1.00 95.75 122 ASN A CA 1
ATOM 868 C C . ASN A 1 122 ? -5.733 -9.309 25.671 1.00 95.75 122 ASN A C 1
ATOM 870 O O . ASN A 1 122 ? -6.309 -10.014 26.495 1.00 95.75 122 ASN A O 1
ATOM 874 N N . MET A 1 123 ? -6.288 -8.207 25.163 1.00 97.00 123 MET A N 1
ATOM 875 C CA . MET A 1 123 ? -7.630 -7.738 25.497 1.00 97.00 123 MET A CA 1
ATOM 876 C C . MET A 1 123 ? -8.739 -8.359 24.635 1.00 97.00 123 MET A C 1
ATOM 878 O O . MET A 1 123 ? -9.908 -8.056 24.862 1.00 97.00 123 MET A O 1
ATOM 882 N N . GLY A 1 124 ? -8.405 -9.226 23.670 1.00 97.50 124 GLY A N 1
ATOM 883 C CA . GLY A 1 124 ? -9.389 -9.900 22.817 1.00 97.50 124 GLY A CA 1
ATOM 884 C C . GLY A 1 124 ? -10.133 -8.956 21.868 1.00 97.50 124 GLY A C 1
ATOM 885 O O . GLY A 1 124 ? -11.291 -9.203 21.540 1.00 97.50 124 GLY A O 1
ATOM 886 N N . MET A 1 125 ? -9.491 -7.866 21.445 1.00 98.38 125 MET A N 1
ATOM 887 C CA . MET A 1 125 ? -10.135 -6.788 20.687 1.00 98.38 125 MET A CA 1
ATOM 888 C C . MET A 1 125 ? -10.060 -6.958 19.163 1.00 98.38 125 MET A C 1
ATOM 890 O O . MET A 1 125 ? -10.813 -6.304 18.445 1.00 98.38 125 MET A O 1
ATOM 894 N N . TRP A 1 126 ? -9.227 -7.872 18.650 1.00 98.25 126 TRP A N 1
ATOM 895 C CA . TRP A 1 126 ? -9.160 -8.149 17.209 1.00 98.25 126 TRP A CA 1
ATOM 896 C C . TRP A 1 126 ? -10.500 -8.604 16.611 1.00 98.25 126 TRP A C 1
ATOM 898 O O . TRP A 1 126 ? -10.904 -8.015 15.612 1.00 98.25 126 TRP A O 1
ATOM 908 N N . PRO A 1 127 ? -11.240 -9.580 17.183 1.00 98.19 127 PRO A N 1
ATOM 909 C CA . PRO A 1 127 ? -12.525 -9.988 16.615 1.00 98.19 127 PRO A CA 1
ATOM 910 C C . PRO A 1 127 ? -13.564 -8.855 16.486 1.00 98.19 127 PRO A C 1
ATOM 912 O O . PRO A 1 127 ? -14.097 -8.697 15.387 1.00 98.19 127 PRO A O 1
ATOM 915 N N . PRO A 1 128 ? -13.859 -8.040 17.526 1.00 98.06 128 PRO A N 1
ATOM 916 C CA . PRO A 1 128 ? -14.786 -6.920 17.365 1.00 98.06 128 PRO A CA 1
ATOM 917 C C . PRO A 1 128 ? -14.265 -5.862 16.385 1.00 98.06 128 PRO A C 1
ATOM 919 O O . PRO A 1 128 ? -15.039 -5.404 15.549 1.00 98.06 128 PRO A O 1
ATOM 922 N N . LEU A 1 129 ? -12.966 -5.539 16.392 1.00 98.25 129 LEU A N 1
ATOM 923 C CA . LEU A 1 129 ? -12.385 -4.605 15.420 1.00 98.25 129 LEU A CA 1
ATOM 924 C C . LEU A 1 129 ? -12.545 -5.103 13.973 1.00 98.25 129 LEU A C 1
ATOM 926 O O . LEU A 1 129 ? -12.998 -4.360 13.107 1.00 98.25 129 LEU A O 1
ATOM 930 N N . LEU A 1 130 ? -12.241 -6.375 13.707 1.00 98.00 130 LEU A N 1
ATOM 931 C CA . LEU A 1 130 ? -12.368 -6.965 12.372 1.00 98.00 130 LEU A CA 1
ATOM 932 C C . LEU A 1 130 ? -13.821 -7.113 11.922 1.00 98.00 130 LEU A C 1
ATOM 934 O O . LEU A 1 130 ? -14.087 -7.075 10.723 1.00 98.00 130 LEU A O 1
ATOM 938 N N . SER A 1 131 ? -14.776 -7.214 12.850 1.00 97.50 131 SER A N 1
ATOM 939 C CA . SER A 1 131 ? -16.200 -7.204 12.497 1.00 97.50 131 SER A CA 1
ATOM 940 C C . SER A 1 131 ? -16.625 -5.894 11.816 1.00 97.50 131 SER A C 1
ATOM 942 O O . SER A 1 131 ? -17.485 -5.908 10.935 1.00 97.50 131 SER A O 1
ATOM 944 N N . LEU A 1 132 ? -15.964 -4.776 12.143 1.00 97.81 132 LEU A N 1
ATOM 945 C CA . LEU A 1 132 ? -16.211 -3.475 11.518 1.00 97.81 132 LEU A CA 1
ATOM 946 C C . LEU A 1 132 ? -15.730 -3.416 10.062 1.00 97.81 132 LEU A C 1
ATOM 948 O O . LEU A 1 132 ? -16.249 -2.601 9.298 1.00 97.81 132 LEU A O 1
ATOM 952 N N . LEU A 1 133 ? -14.820 -4.307 9.640 1.00 96.31 133 LEU A N 1
ATOM 953 C CA . LEU A 1 133 ? -14.411 -4.419 8.234 1.00 96.31 133 LEU A CA 1
ATOM 954 C C . LEU A 1 133 ? -15.532 -4.949 7.321 1.00 96.31 133 LEU A C 1
ATOM 956 O O . LEU A 1 133 ? -15.458 -4.803 6.106 1.00 96.31 133 LEU A O 1
ATOM 960 N N . ALA A 1 134 ? -16.592 -5.528 7.893 1.00 92.88 134 ALA A N 1
ATOM 961 C CA . ALA A 1 134 ? -17.798 -5.923 7.165 1.00 92.88 134 ALA A CA 1
ATOM 962 C C . ALA A 1 134 ? -18.902 -4.843 7.192 1.00 92.88 134 ALA A C 1
ATOM 964 O O . ALA A 1 134 ? -20.021 -5.083 6.726 1.00 92.88 134 ALA A O 1
ATOM 965 N N . SER A 1 135 ? -18.626 -3.663 7.761 1.00 92.50 135 SER A N 1
ATOM 966 C CA . SER A 1 135 ? -19.602 -2.578 7.866 1.00 92.50 135 SER A CA 1
ATOM 967 C C . SER A 1 135 ? -20.018 -2.062 6.489 1.00 92.50 135 SER A C 1
ATOM 969 O O . SER A 1 135 ? -19.191 -1.752 5.635 1.00 92.50 135 SER A O 1
ATOM 971 N N . LYS A 1 136 ? -21.328 -1.879 6.302 1.00 89.50 136 LYS A N 1
ATOM 972 C CA . LYS A 1 136 ? -21.896 -1.232 5.107 1.00 89.50 136 LYS A CA 1
ATOM 973 C C . LYS A 1 136 ? -21.845 0.295 5.175 1.00 89.50 136 LYS A C 1
ATOM 975 O O . LYS A 1 136 ? -22.252 0.952 4.224 1.00 89.50 136 LYS A O 1
ATOM 980 N N . VAL A 1 137 ? -21.409 0.854 6.305 1.00 92.50 137 VAL A N 1
ATOM 981 C CA . VAL A 1 137 ? -21.269 2.298 6.505 1.00 92.50 137 VAL A CA 1
ATOM 982 C C . VAL A 1 137 ? -19.841 2.695 6.115 1.00 92.50 137 VAL A C 1
ATOM 984 O O . VAL A 1 137 ? -18.917 2.337 6.853 1.00 92.50 137 VAL A O 1
ATOM 987 N N . PRO A 1 138 ? -19.635 3.430 5.002 1.00 93.50 138 PRO A N 1
ATOM 988 C CA . PRO A 1 138 ? -18.303 3.688 4.449 1.00 93.50 138 PRO A CA 1
ATOM 989 C C . PRO A 1 138 ? -17.326 4.324 5.443 1.00 93.50 138 PRO A C 1
ATOM 991 O O . PRO A 1 138 ? -16.186 3.881 5.567 1.00 93.50 138 PRO A O 1
ATOM 994 N N . ALA A 1 139 ? -17.794 5.310 6.213 1.00 94.50 139 ALA A N 1
ATOM 995 C CA . ALA A 1 139 ? -16.984 5.984 7.226 1.00 94.50 139 ALA A CA 1
ATOM 996 C C . ALA A 1 139 ? -16.492 5.030 8.334 1.00 94.50 139 ALA A C 1
ATOM 998 O O . ALA A 1 139 ? -15.338 5.111 8.747 1.00 94.50 139 ALA A O 1
ATOM 999 N N . ILE A 1 140 ? -17.329 4.075 8.759 1.00 97.81 140 ILE A N 1
ATOM 1000 C CA . ILE A 1 140 ? -16.967 3.075 9.776 1.00 97.81 140 ILE A CA 1
ATOM 1001 C C . ILE A 1 140 ? -15.937 2.092 9.230 1.00 97.81 140 ILE A C 1
ATOM 1003 O O . ILE A 1 140 ? -14.968 1.789 9.920 1.00 97.81 140 ILE A O 1
ATOM 1007 N N . LEU A 1 141 ? -16.112 1.620 7.992 1.00 97.69 141 LEU A N 1
ATOM 1008 C CA . LEU A 1 141 ? -15.111 0.766 7.360 1.00 97.69 141 LEU A CA 1
ATOM 1009 C C . LEU A 1 141 ? -13.772 1.496 7.224 1.00 97.69 141 LEU A C 1
ATOM 1011 O O . LEU A 1 141 ? -12.731 0.955 7.589 1.00 97.69 141 LEU A O 1
ATOM 1015 N N . SER A 1 142 ? -13.798 2.726 6.710 1.00 97.56 142 SER A N 1
ATOM 1016 C CA . SER A 1 142 ? -12.598 3.543 6.537 1.00 97.56 142 SER A CA 1
ATOM 1017 C C . SER A 1 142 ? -11.876 3.770 7.869 1.00 97.56 142 SER A C 1
ATOM 1019 O O . SER A 1 142 ? -10.654 3.639 7.924 1.00 97.56 142 SER A O 1
ATOM 1021 N N . GLY A 1 143 ? -12.614 4.072 8.944 1.00 98.19 143 GLY A N 1
ATOM 1022 C CA . GLY A 1 143 ? -12.057 4.215 10.292 1.00 98.19 143 GLY A CA 1
ATOM 1023 C C . GLY A 1 143 ? -11.487 2.904 10.842 1.00 98.19 143 GLY A C 1
ATOM 1024 O O . GLY A 1 143 ? -10.392 2.888 11.391 1.00 98.19 143 GLY A O 1
ATOM 1025 N N . ALA A 1 144 ? -12.158 1.772 10.617 1.00 98.75 144 ALA A N 1
ATOM 1026 C CA . ALA A 1 144 ? -11.653 0.465 11.036 1.00 98.75 144 ALA A CA 1
ATOM 1027 C C . ALA A 1 144 ? -10.365 0.064 10.291 1.00 98.75 144 ALA A C 1
ATOM 1029 O O . ALA A 1 144 ? -9.423 -0.419 10.914 1.00 98.75 144 ALA A O 1
ATOM 1030 N N . LEU A 1 145 ? -10.282 0.307 8.977 1.00 98.75 145 LEU A N 1
ATOM 1031 C CA . LEU A 1 145 ? -9.056 0.104 8.192 1.00 98.75 145 LEU A CA 1
ATOM 1032 C C . LEU A 1 145 ? -7.915 1.003 8.674 1.00 98.75 145 LEU A C 1
ATOM 1034 O O . LEU A 1 145 ? -6.761 0.579 8.668 1.00 98.75 145 LEU A O 1
ATOM 1038 N N . TRP A 1 146 ? -8.237 2.232 9.089 1.00 98.50 146 TRP A N 1
ATOM 1039 C CA . TRP A 1 146 ? -7.265 3.156 9.661 1.00 98.50 146 TRP A CA 1
ATOM 1040 C C . TRP A 1 146 ? -6.673 2.605 10.957 1.00 98.50 146 TRP A C 1
ATOM 1042 O O . TRP A 1 146 ? -5.468 2.387 11.014 1.00 98.50 146 TRP A O 1
ATOM 1052 N N . VAL A 1 147 ? -7.530 2.239 11.913 1.00 98.75 147 VAL A N 1
ATOM 1053 C CA . VAL A 1 147 ? -7.134 1.593 13.172 1.00 98.75 147 VAL A CA 1
ATOM 1054 C C . VAL A 1 147 ? -6.288 0.338 12.924 1.00 98.75 147 VAL A C 1
ATOM 1056 O O . VAL A 1 147 ? -5.235 0.165 13.533 1.00 98.75 147 VAL A O 1
ATOM 1059 N N . VAL A 1 148 ? -6.729 -0.552 12.026 1.00 98.75 148 VAL A N 1
ATOM 1060 C CA . VAL A 1 148 ? -6.000 -1.791 11.707 1.00 98.75 148 VAL A CA 1
ATOM 1061 C C . VAL A 1 148 ? -4.607 -1.484 11.160 1.00 98.75 148 VAL A C 1
ATOM 1063 O O . VAL A 1 148 ? -3.642 -2.114 11.586 1.00 98.75 148 VAL A O 1
ATOM 1066 N N . GLY A 1 149 ? -4.494 -0.525 10.238 1.00 98.50 149 GLY A N 1
ATOM 1067 C CA . GLY A 1 149 ? -3.213 -0.121 9.668 1.00 98.50 149 GLY A CA 1
ATOM 1068 C C . GLY A 1 149 ? -2.270 0.487 10.707 1.00 98.50 149 GLY A C 1
ATOM 1069 O O . GLY A 1 149 ? -1.117 0.067 10.775 1.00 98.50 149 GLY A O 1
ATOM 1070 N N . THR A 1 150 ? -2.767 1.398 11.550 1.00 98.50 150 THR A N 1
ATOM 1071 C CA . THR A 1 150 ? -1.975 2.040 12.611 1.00 98.50 150 THR A CA 1
ATOM 1072 C C . THR A 1 150 ? -1.455 1.006 13.610 1.00 98.50 150 THR A C 1
ATOM 1074 O O . THR A 1 150 ? -0.274 1.018 13.946 1.00 98.50 150 THR A O 1
ATOM 1077 N N . ALA A 1 151 ? -2.289 0.042 14.020 1.00 98.50 151 ALA A N 1
ATOM 1078 C CA . ALA A 1 151 ? -1.917 -0.955 15.028 1.00 98.50 151 ALA A CA 1
ATOM 1079 C C . ALA A 1 151 ? -0.726 -1.832 14.607 1.00 98.50 151 ALA A C 1
ATOM 1081 O O . ALA A 1 151 ? 0.063 -2.266 15.449 1.00 98.50 151 ALA A O 1
ATOM 1082 N N . ILE A 1 152 ? -0.622 -2.139 13.313 1.00 98.44 152 ILE A N 1
ATOM 1083 C CA . ILE A 1 152 ? 0.368 -3.088 12.784 1.00 98.44 152 ILE A CA 1
ATOM 1084 C C . ILE A 1 152 ? 1.551 -2.409 12.093 1.00 98.44 152 ILE A C 1
ATOM 1086 O O . ILE A 1 152 ? 2.502 -3.091 11.710 1.00 98.44 152 ILE A O 1
ATOM 1090 N N . GLN A 1 153 ? 1.512 -1.088 11.899 1.00 97.31 153 GLN A N 1
ATOM 1091 C CA . GLN A 1 153 ? 2.558 -0.378 11.176 1.00 97.31 153 GLN A CA 1
ATOM 1092 C C . GLN A 1 153 ? 3.907 -0.528 11.886 1.00 97.31 153 GLN A C 1
ATOM 1094 O O . GLN A 1 153 ? 4.092 -0.050 13.000 1.00 97.31 153 GLN A O 1
ATOM 1099 N N . ASN A 1 154 ? 4.864 -1.172 11.207 1.00 96.06 154 ASN A N 1
ATOM 1100 C CA . ASN A 1 154 ? 6.204 -1.457 11.734 1.00 96.06 154 ASN A CA 1
ATOM 1101 C C . ASN A 1 154 ? 6.179 -2.181 13.099 1.00 96.06 154 ASN A C 1
ATOM 1103 O O . ASN A 1 154 ? 7.050 -1.955 13.938 1.00 96.06 154 ASN A O 1
ATOM 1107 N N . ASN A 1 155 ? 5.176 -3.037 13.324 1.00 97.81 155 ASN A N 1
ATOM 1108 C CA . ASN A 1 155 ? 4.977 -3.763 14.576 1.00 97.81 155 ASN A CA 1
ATOM 1109 C C . ASN A 1 155 ? 4.763 -5.263 14.305 1.00 97.81 155 ASN A C 1
ATOM 1111 O O . ASN A 1 155 ? 3.640 -5.720 14.089 1.00 97.81 155 ASN A O 1
ATOM 1115 N N . ASP A 1 156 ? 5.852 -6.029 14.350 1.00 97.62 156 ASP A N 1
ATOM 1116 C CA . ASP A 1 156 ? 5.912 -7.469 14.063 1.00 97.62 156 ASP A CA 1
ATOM 1117 C C . ASP A 1 156 ? 4.943 -8.309 14.915 1.00 97.62 156 ASP A C 1
ATOM 1119 O O . ASP A 1 156 ? 4.251 -9.200 14.411 1.00 97.62 156 ASP A O 1
ATOM 1123 N N . LYS A 1 157 ? 4.831 -7.996 16.208 1.00 97.50 157 LYS A N 1
ATOM 1124 C CA . LYS A 1 157 ? 3.927 -8.681 17.143 1.00 97.50 157 LYS A CA 1
ATOM 1125 C C . LYS A 1 157 ? 2.465 -8.470 16.767 1.00 97.50 157 LYS A C 1
ATOM 1127 O O . LYS A 1 157 ? 1.688 -9.429 16.745 1.00 97.50 157 LYS A O 1
ATOM 1132 N N . ALA A 1 158 ? 2.080 -7.228 16.474 1.00 98.25 158 ALA A N 1
ATOM 1133 C CA . ALA A 1 158 ? 0.714 -6.902 16.080 1.00 98.25 158 ALA A CA 1
ATOM 1134 C C . ALA A 1 158 ? 0.382 -7.431 14.677 1.00 98.25 158 ALA A C 1
ATOM 1136 O O . ALA A 1 158 ? -0.715 -7.954 14.487 1.00 98.25 158 ALA A O 1
ATOM 1137 N N . GLN A 1 159 ? 1.330 -7.387 13.732 1.00 98.62 159 GLN A N 1
ATOM 1138 C CA . GLN A 1 159 ? 1.198 -7.996 12.403 1.00 98.62 159 GLN A CA 1
ATOM 1139 C C . GLN A 1 159 ? 0.860 -9.489 12.506 1.00 98.62 159 GLN A C 1
ATOM 1141 O O . GLN A 1 159 ? -0.141 -9.934 11.943 1.00 98.62 159 GLN A O 1
ATOM 1146 N N . MET A 1 160 ? 1.645 -10.261 13.266 1.00 98.19 160 MET A N 1
ATOM 1147 C CA . MET A 1 160 ? 1.420 -11.704 13.422 1.00 98.19 160 MET A CA 1
ATOM 1148 C C . MET A 1 160 ? 0.149 -12.015 14.219 1.00 98.19 160 MET A C 1
ATOM 1150 O O . MET A 1 160 ? -0.581 -12.955 13.893 1.00 98.19 160 MET A O 1
ATOM 1154 N N . ALA A 1 161 ? -0.172 -11.204 15.234 1.00 98.25 161 ALA A N 1
ATOM 1155 C CA . ALA A 1 161 ? -1.434 -11.323 15.959 1.00 98.25 161 ALA A CA 1
ATOM 1156 C C . ALA A 1 161 ? -2.638 -11.130 15.028 1.00 98.25 161 ALA A C 1
ATOM 1158 O O . ALA A 1 161 ? -3.540 -11.967 15.015 1.00 98.25 161 ALA A O 1
ATOM 1159 N N . LEU A 1 162 ? -2.628 -10.070 14.221 1.00 98.50 162 LEU A N 1
ATOM 1160 C CA . LEU A 1 162 ? -3.669 -9.783 13.246 1.00 98.50 162 LEU A CA 1
ATOM 1161 C C . LEU A 1 162 ? -3.760 -10.889 12.180 1.00 98.50 162 LEU A C 1
ATOM 1163 O O . LEU A 1 162 ? -4.862 -11.352 11.888 1.00 98.50 162 LEU A O 1
ATOM 1167 N N . LEU A 1 163 ? -2.630 -11.346 11.625 1.00 98.19 163 LEU A N 1
ATOM 1168 C CA . LEU A 1 163 ? -2.591 -12.362 10.564 1.00 98.19 163 LEU A CA 1
ATOM 1169 C C . LEU A 1 163 ? -3.291 -13.667 10.977 1.00 98.19 163 LEU A C 1
ATOM 1171 O O . LEU A 1 163 ? -3.980 -14.278 10.159 1.00 98.19 163 LEU A O 1
ATOM 1175 N N . SER A 1 164 ? -3.217 -14.044 12.261 1.00 97.69 164 SER A N 1
ATOM 1176 C CA . SER A 1 164 ? -3.913 -15.223 12.806 1.00 97.69 164 SER A CA 1
ATOM 1177 C C . SER A 1 164 ? -5.445 -15.176 12.661 1.00 97.69 164 SER A C 1
ATOM 1179 O O . SER A 1 164 ? -6.105 -16.216 12.677 1.00 97.69 164 SER A O 1
ATOM 1181 N N . HIS A 1 165 ? -6.014 -13.984 12.447 1.00 98.06 165 HIS A N 1
ATOM 1182 C CA . HIS A 1 165 ? -7.438 -13.765 12.192 1.00 98.06 165 HIS A CA 1
ATOM 1183 C C . HIS A 1 165 ? -7.806 -13.714 10.698 1.00 98.06 165 HIS A C 1
ATOM 1185 O O . HIS A 1 165 ? -8.967 -13.471 10.375 1.00 98.06 165 HIS A O 1
ATOM 1191 N N . LYS A 1 166 ? -6.854 -13.964 9.786 1.00 97.50 166 LYS A N 1
ATOM 1192 C CA . LYS A 1 166 ? -7.052 -13.995 8.322 1.00 97.50 166 LYS A CA 1
ATOM 1193 C C . LYS A 1 166 ? -7.714 -12.719 7.758 1.00 97.50 166 LYS A C 1
ATOM 1195 O O . LYS A 1 166 ? -8.720 -12.806 7.055 1.00 97.50 166 LYS A O 1
ATOM 1200 N N . PRO A 1 167 ? -7.156 -11.524 8.023 1.00 97.56 167 PRO A N 1
ATOM 1201 C CA . PRO A 1 167 ? -7.772 -10.245 7.648 1.00 97.56 167 PRO A CA 1
ATOM 1202 C C . PRO A 1 167 ? -7.704 -9.949 6.141 1.00 97.56 167 PRO A C 1
ATOM 1204 O O . PRO A 1 167 ? -8.406 -9.063 5.658 1.00 97.56 167 PRO A O 1
ATOM 1207 N N . LEU A 1 168 ? -6.825 -10.647 5.410 1.00 98.25 168 LEU A N 1
ATOM 1208 C CA . LEU A 1 168 ? -6.399 -10.271 4.064 1.00 98.25 168 LEU A CA 1
ATOM 1209 C C . LEU A 1 168 ? -7.572 -10.153 3.097 1.00 98.25 168 LEU A C 1
ATOM 1211 O O . LEU A 1 168 ? -7.651 -9.150 2.400 1.00 98.25 168 LEU A O 1
ATOM 1215 N N . GLN A 1 169 ? -8.514 -11.100 3.106 1.00 97.31 169 GLN A N 1
ATOM 1216 C CA . GLN A 1 169 ? -9.669 -11.040 2.208 1.00 97.31 169 GLN A CA 1
ATOM 1217 C C . GLN A 1 169 ? -10.467 -9.741 2.392 1.00 97.31 169 GLN A C 1
ATOM 1219 O O . GLN A 1 169 ? -10.748 -9.057 1.416 1.00 97.31 169 GLN A O 1
ATOM 1224 N N . ALA A 1 170 ? -10.751 -9.343 3.637 1.00 97.00 170 ALA A N 1
ATOM 1225 C CA . ALA A 1 170 ? -11.497 -8.117 3.918 1.00 97.00 170 ALA A CA 1
ATOM 1226 C C . ALA A 1 170 ? -10.729 -6.850 3.493 1.00 97.00 170 ALA A C 1
ATOM 1228 O O . ALA A 1 170 ? -11.323 -5.894 2.988 1.00 97.00 170 ALA A O 1
ATOM 1229 N N . ILE A 1 171 ? -9.402 -6.841 3.660 1.00 98.31 171 ILE A N 1
ATOM 1230 C CA . ILE A 1 171 ? -8.544 -5.734 3.211 1.00 98.31 171 ILE A CA 1
ATOM 1231 C C . ILE A 1 171 ? -8.503 -5.669 1.674 1.00 98.31 171 ILE A C 1
ATOM 1233 O O . ILE A 1 171 ? -8.605 -4.582 1.109 1.00 98.31 171 ILE A O 1
ATOM 1237 N N . LEU A 1 172 ? -8.402 -6.813 0.988 1.00 97.44 172 LEU A N 1
ATOM 1238 C CA . LEU A 1 172 ? -8.405 -6.901 -0.477 1.00 97.44 172 LEU A CA 1
ATOM 1239 C C . LEU A 1 172 ? -9.754 -6.480 -1.070 1.00 97.44 172 LEU A C 1
ATOM 1241 O O . LEU A 1 172 ? -9.785 -5.736 -2.051 1.00 97.44 172 LEU A O 1
ATOM 1245 N N . ASP A 1 173 ? -10.860 -6.892 -0.453 1.00 95.12 173 ASP A N 1
ATOM 1246 C CA . ASP A 1 173 ? -12.207 -6.468 -0.842 1.00 95.12 173 ASP A CA 1
ATOM 1247 C C . ASP A 1 173 ? -12.370 -4.948 -0.672 1.00 95.12 173 ASP A C 1
ATOM 1249 O O . ASP A 1 173 ? -12.917 -4.277 -1.547 1.00 95.12 173 ASP A O 1
ATOM 1253 N N . SER A 1 174 ? -11.809 -4.382 0.403 1.00 96.25 174 SER A N 1
ATOM 1254 C CA . SER A 1 174 ? -11.791 -2.933 0.638 1.00 96.25 174 SER A CA 1
ATOM 1255 C C . SER A 1 174 ? -10.912 -2.177 -0.366 1.00 96.25 174 SER A C 1
ATOM 1257 O O . SER A 1 174 ? -11.262 -1.081 -0.796 1.00 96.25 174 SER A O 1
ATOM 1259 N N . LEU A 1 175 ? -9.783 -2.751 -0.794 1.00 95.81 175 LEU A N 1
ATOM 1260 C CA . LEU A 1 175 ? -8.937 -2.167 -1.842 1.00 95.81 175 LEU A CA 1
ATOM 1261 C C . LEU A 1 175 ? -9.658 -2.129 -3.197 1.00 95.81 175 LEU A C 1
ATOM 1263 O O . LEU A 1 175 ? -9.466 -1.202 -3.979 1.00 95.81 175 LEU A O 1
ATOM 1267 N N . ARG A 1 176 ? -10.520 -3.118 -3.456 1.00 92.44 176 ARG A N 1
ATOM 1268 C CA . ARG A 1 176 ? -11.362 -3.221 -4.657 1.00 92.44 176 ARG A CA 1
ATOM 1269 C C . ARG A 1 176 ? -12.695 -2.484 -4.518 1.00 92.44 176 ARG A C 1
ATOM 1271 O O . ARG A 1 176 ? -13.559 -2.640 -5.381 1.00 92.44 176 ARG A O 1
ATOM 1278 N N . TRP A 1 177 ? -12.885 -1.705 -3.451 1.00 88.06 177 TRP A N 1
ATOM 1279 C CA . TRP A 1 177 ? -14.151 -1.032 -3.186 1.00 88.06 177 TRP A CA 1
ATOM 1280 C C . TRP A 1 177 ? -14.487 -0.062 -4.320 1.00 88.06 177 TRP A C 1
ATOM 1282 O O . TRP A 1 177 ? -13.889 1.008 -4.467 1.00 88.06 177 TRP A O 1
ATOM 1292 N N . ALA A 1 178 ? -15.458 -0.456 -5.137 1.00 76.62 178 ALA A N 1
ATOM 1293 C CA . ALA A 1 178 ? -15.877 0.314 -6.290 1.00 76.62 178 ALA A CA 1
ATOM 1294 C C . ALA A 1 178 ? -16.669 1.554 -5.865 1.00 76.62 178 ALA A C 1
ATOM 1296 O O . ALA A 1 178 ? -17.407 1.538 -4.875 1.00 76.62 178 ALA A O 1
ATOM 1297 N N . ASP A 1 179 ? -16.574 2.606 -6.675 1.00 60.72 179 ASP A N 1
ATOM 1298 C CA . ASP A 1 179 ? -17.568 3.671 -6.689 1.00 60.72 179 ASP A CA 1
ATOM 1299 C C . ASP A 1 179 ? -18.889 3.019 -7.118 1.00 60.72 179 ASP A C 1
ATOM 1301 O O . ASP A 1 179 ? -19.119 2.759 -8.301 1.00 60.72 179 ASP A O 1
ATOM 1305 N N . VAL A 1 180 ? -19.724 2.629 -6.151 1.00 49.50 180 VAL A N 1
ATOM 1306 C CA . VAL A 1 180 ? -21.032 2.050 -6.455 1.00 49.50 180 VAL A CA 1
ATOM 1307 C C . VAL A 1 180 ? -21.806 3.112 -7.220 1.00 49.50 180 VAL A C 1
ATOM 1309 O O . VAL A 1 180 ? -22.103 4.168 -6.672 1.00 49.50 180 VAL A O 1
ATOM 1312 N N . ASP A 1 181 ? -22.068 2.811 -8.491 1.00 41.72 181 ASP A N 1
ATOM 1313 C CA . ASP A 1 181 ? -22.764 3.627 -9.478 1.00 41.72 181 ASP A CA 1
ATOM 1314 C C . ASP A 1 181 ? -23.793 4.572 -8.835 1.00 41.72 181 ASP A C 1
ATOM 1316 O O . ASP A 1 181 ? -24.925 4.183 -8.529 1.00 41.72 181 ASP A O 1
ATOM 1320 N N . ALA A 1 182 ? -23.391 5.835 -8.650 1.00 43.09 182 ALA A N 1
ATOM 1321 C CA . ALA A 1 182 ? -24.238 6.904 -8.130 1.00 43.09 182 ALA A CA 1
ATOM 1322 C C . ALA A 1 182 ? -25.513 7.106 -8.980 1.00 43.09 182 ALA A C 1
ATOM 1324 O O . ALA A 1 182 ? -26.435 7.799 -8.550 1.00 43.09 182 ALA A O 1
ATOM 1325 N N . SER A 1 183 ? -25.594 6.488 -10.170 1.00 36.12 183 SER A N 1
ATOM 1326 C CA . SER A 1 183 ? -26.765 6.520 -11.047 1.00 36.12 183 SER A CA 1
ATOM 1327 C C . SER A 1 183 ? -27.816 5.432 -10.767 1.00 36.12 183 SER A C 1
ATOM 1329 O O . SER A 1 183 ? -28.928 5.520 -11.291 1.00 36.12 183 SER A O 1
ATOM 1331 N N . LYS A 1 184 ? -27.560 4.456 -9.880 1.00 39.19 184 LYS A N 1
ATOM 1332 C CA . LYS A 1 184 ? -28.578 3.484 -9.435 1.00 39.19 184 LYS A CA 1
ATOM 1333 C C . LYS A 1 184 ? -29.140 3.857 -8.070 1.00 39.19 184 LYS A C 1
ATOM 1335 O O . LYS A 1 184 ? -28.878 3.225 -7.050 1.00 39.19 184 LYS A O 1
ATOM 1340 N N . GLY A 1 185 ? -29.995 4.876 -8.081 1.00 39.81 185 GLY A N 1
ATOM 1341 C CA . GLY A 1 185 ? -30.904 5.180 -6.983 1.00 39.81 185 GLY A CA 1
ATOM 1342 C C . GLY A 1 185 ? -31.914 4.050 -6.770 1.00 39.81 185 GLY A C 1
ATOM 1343 O O . GLY A 1 185 ? -33.023 4.106 -7.287 1.00 39.81 185 GLY A O 1
ATOM 1344 N N . ALA A 1 186 ? -31.541 3.021 -6.010 1.00 35.06 186 ALA A N 1
ATOM 1345 C CA . ALA A 1 186 ? -32.482 2.069 -5.427 1.00 35.06 186 ALA A CA 1
ATOM 1346 C C . ALA A 1 186 ? -31.861 1.360 -4.211 1.00 35.06 186 ALA A C 1
ATOM 1348 O O . ALA A 1 186 ? -31.154 0.369 -4.342 1.00 35.06 186 ALA A O 1
ATOM 1349 N N . SER A 1 187 ? -32.201 1.863 -3.020 1.00 41.59 187 SER A N 1
ATOM 1350 C CA . SER A 1 187 ? -32.155 1.149 -1.735 1.00 41.59 187 SER A CA 1
ATOM 1351 C C . SER A 1 187 ? -30.792 0.593 -1.281 1.00 41.59 187 SER A C 1
ATOM 1353 O O . SER A 1 187 ? -30.587 -0.619 -1.235 1.00 41.59 187 SER A O 1
ATOM 1355 N N . GLY A 1 188 ? -29.918 1.482 -0.802 1.00 40.94 188 GLY A N 1
ATOM 1356 C CA . GLY A 1 188 ? -28.818 1.118 0.100 1.00 40.94 188 GLY A CA 1
ATOM 1357 C C . GLY A 1 188 ? -27.591 2.009 -0.058 1.00 40.94 188 GLY A C 1
ATOM 1358 O O . GLY A 1 188 ? -26.691 1.633 -0.788 1.00 40.94 188 GLY A O 1
ATOM 1359 N N . SER A 1 189 ? -27.585 3.176 0.602 1.00 45.69 189 SER A N 1
ATOM 1360 C CA . SER A 1 189 ? -26.407 4.021 0.899 1.00 45.69 189 SER A CA 1
ATOM 1361 C C . SER A 1 189 ? -25.198 3.845 -0.043 1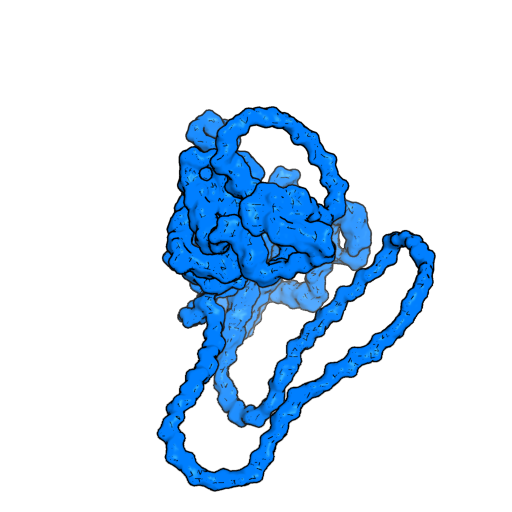.00 45.69 189 SER A C 1
ATOM 1363 O O . SER A 1 189 ? -24.200 3.234 0.341 1.00 45.69 189 SER A O 1
ATOM 1365 N N . ALA A 1 190 ? -25.269 4.372 -1.269 1.00 59.84 190 ALA A N 1
ATOM 1366 C CA . ALA A 1 190 ? -24.099 4.427 -2.145 1.00 59.84 190 ALA A CA 1
ATOM 1367 C C . ALA A 1 190 ? -23.057 5.382 -1.536 1.00 59.84 190 ALA A C 1
ATOM 1369 O O . ALA A 1 190 ? -23.393 6.517 -1.197 1.00 59.84 190 ALA A O 1
ATOM 1370 N N . ALA A 1 191 ? -21.818 4.911 -1.365 1.00 63.50 191 ALA A N 1
ATOM 1371 C CA . ALA A 1 191 ? -20.705 5.747 -0.922 1.00 63.50 191 ALA A CA 1
ATOM 1372 C C . ALA A 1 191 ? -20.452 6.860 -1.948 1.00 63.50 191 ALA A C 1
ATOM 1374 O O . ALA A 1 191 ? -20.515 6.618 -3.155 1.00 63.50 191 ALA A O 1
ATOM 1375 N N . SER A 1 192 ? -20.130 8.066 -1.487 1.00 80.69 192 SER A N 1
ATOM 1376 C CA . SER A 1 192 ? -19.601 9.099 -2.378 1.00 80.69 192 SER A CA 1
ATOM 1377 C C . SER A 1 192 ? -18.243 8.670 -2.954 1.00 80.69 192 SER A C 1
ATOM 1379 O O . SER A 1 192 ? -17.507 7.908 -2.325 1.00 80.69 192 SER A O 1
ATOM 1381 N N . THR A 1 193 ? -17.856 9.205 -4.117 1.00 82.88 193 THR A N 1
ATOM 1382 C CA . THR A 1 193 ? -16.515 8.981 -4.701 1.00 82.88 193 THR A CA 1
ATOM 1383 C C . THR A 1 193 ? -15.391 9.306 -3.707 1.00 82.88 193 THR A C 1
ATOM 1385 O O . THR A 1 193 ? -14.386 8.604 -3.658 1.00 82.88 193 THR A O 1
ATOM 1388 N N . SER A 1 194 ? -15.575 10.323 -2.856 1.00 86.88 194 SER A N 1
ATOM 1389 C CA . SER A 1 194 ? -14.604 10.669 -1.809 1.00 86.88 194 SER A CA 1
ATOM 1390 C C . SER A 1 194 ? -14.487 9.590 -0.728 1.00 86.88 194 SER A C 1
ATOM 1392 O O . SER A 1 194 ? -13.386 9.319 -0.256 1.00 86.88 194 SER A O 1
ATOM 1394 N N . GLU A 1 195 ? -15.599 8.992 -0.301 1.00 90.19 195 GLU A N 1
ATOM 1395 C CA . GLU A 1 195 ? -15.587 7.924 0.706 1.00 90.19 195 GLU A CA 1
ATOM 1396 C C . GLU A 1 195 ? -15.011 6.627 0.137 1.00 90.19 195 GLU A C 1
ATOM 1398 O O . GLU A 1 195 ? -14.245 5.945 0.814 1.00 90.19 195 GLU A O 1
ATOM 1403 N N . ALA A 1 196 ? -15.331 6.306 -1.118 1.00 91.12 196 ALA A N 1
ATOM 1404 C CA . ALA A 1 196 ? -14.768 5.152 -1.805 1.00 91.12 196 ALA A CA 1
ATOM 1405 C C . ALA A 1 196 ? -13.244 5.295 -1.982 1.00 91.12 196 ALA A C 1
ATOM 1407 O O . ALA A 1 196 ? -12.499 4.368 -1.661 1.00 91.12 196 ALA A O 1
ATOM 1408 N N . GLU A 1 197 ? -12.758 6.476 -2.388 1.00 93.38 197 GLU A N 1
ATOM 1409 C CA . GLU A 1 197 ? -11.320 6.778 -2.427 1.00 93.38 197 GLU A CA 1
ATOM 1410 C C . GLU A 1 197 ? -10.676 6.646 -1.034 1.00 93.38 197 GLU A C 1
ATOM 1412 O O . GLU A 1 197 ? -9.593 6.068 -0.911 1.00 93.38 197 GLU A O 1
ATOM 1417 N N . ALA A 1 198 ? -11.340 7.117 0.029 1.00 95.38 198 ALA A N 1
ATOM 1418 C CA . ALA A 1 198 ? -10.841 6.981 1.398 1.00 95.38 198 ALA A CA 1
ATOM 1419 C C . ALA A 1 198 ? -10.702 5.509 1.822 1.00 95.38 198 ALA A C 1
ATOM 1421 O O . ALA A 1 198 ? -9.638 5.125 2.310 1.00 95.38 198 ALA A O 1
ATOM 1422 N N . ILE A 1 199 ? -11.713 4.672 1.564 1.00 97.31 199 ILE A N 1
ATOM 1423 C CA . ILE A 1 199 ? -11.670 3.231 1.855 1.00 97.31 199 ILE A CA 1
ATOM 1424 C C . ILE A 1 199 ? -10.499 2.571 1.129 1.00 97.31 199 ILE A C 1
ATOM 1426 O O . ILE A 1 199 ? -9.663 1.943 1.779 1.00 97.31 199 ILE A O 1
ATOM 1430 N N . ARG A 1 200 ? -10.376 2.762 -0.192 1.00 97.44 200 ARG A N 1
ATOM 1431 C CA . ARG A 1 200 ? -9.285 2.162 -0.980 1.00 97.44 200 ARG A CA 1
ATOM 1432 C C . ARG A 1 200 ? -7.908 2.648 -0.518 1.00 97.44 200 ARG A C 1
ATOM 1434 O O . ARG A 1 200 ? -6.973 1.861 -0.388 1.00 97.44 200 ARG A O 1
ATOM 1441 N N . SER A 1 201 ? -7.786 3.933 -0.185 1.00 97.56 201 SER A N 1
ATOM 1442 C CA . SER A 1 201 ? -6.549 4.547 0.316 1.00 97.56 201 SER A CA 1
ATOM 1443 C C . SER A 1 201 ? -6.127 4.018 1.694 1.00 97.56 201 SER A C 1
ATOM 1445 O O . SER A 1 201 ? -4.927 3.835 1.938 1.00 97.56 201 SER A O 1
ATOM 1447 N N . LYS A 1 202 ? -7.088 3.758 2.593 1.00 98.25 202 LYS A N 1
ATOM 1448 C CA . LYS A 1 202 ? -6.851 3.172 3.923 1.00 98.25 202 LYS A CA 1
ATOM 1449 C C . LYS A 1 202 ? -6.618 1.662 3.841 1.00 98.25 202 LYS A C 1
ATOM 1451 O O . LYS A 1 202 ? -5.740 1.161 4.535 1.00 98.25 202 LYS A O 1
ATOM 1456 N N . ALA A 1 203 ? -7.288 0.963 2.927 1.00 98.50 203 ALA A N 1
ATOM 1457 C CA . ALA A 1 203 ? -7.014 -0.438 2.615 1.00 98.50 203 ALA A CA 1
ATOM 1458 C C . ALA A 1 203 ? -5.593 -0.630 2.069 1.00 98.50 203 ALA A C 1
ATOM 1460 O O . ALA A 1 203 ? -4.868 -1.494 2.553 1.00 98.50 203 ALA A O 1
ATOM 1461 N N . ALA A 1 204 ? -5.149 0.220 1.135 1.00 98.44 204 ALA A N 1
ATOM 1462 C CA . ALA A 1 204 ? -3.776 0.199 0.628 1.00 98.44 204 ALA A CA 1
ATOM 1463 C C . ALA A 1 204 ? -2.742 0.439 1.743 1.00 98.44 204 ALA A C 1
ATOM 1465 O O . ALA A 1 204 ? -1.684 -0.188 1.752 1.00 98.44 204 ALA A O 1
ATOM 1466 N N . TYR A 1 205 ? -3.049 1.321 2.700 1.00 98.56 205 TYR A N 1
ATOM 1467 C CA . TYR A 1 205 ? -2.203 1.561 3.871 1.00 98.56 205 TYR A CA 1
ATOM 1468 C C . TYR A 1 205 ? -2.146 0.344 4.806 1.00 98.56 205 TYR A C 1
ATOM 1470 O O . TYR A 1 205 ? -1.049 -0.118 5.106 1.00 98.56 205 TYR A O 1
ATOM 1478 N N . ALA A 1 206 ? -3.293 -0.218 5.200 1.00 98.75 206 ALA A N 1
ATOM 1479 C CA . ALA A 1 206 ? -3.350 -1.405 6.055 1.00 98.75 206 ALA A CA 1
ATOM 1480 C C . ALA A 1 206 ? -2.681 -2.624 5.398 1.00 98.75 206 ALA A C 1
ATOM 1482 O O . ALA A 1 206 ? -1.930 -3.345 6.048 1.00 98.75 206 ALA A O 1
ATOM 1483 N N . LEU A 1 207 ? -2.884 -2.818 4.091 1.00 98.75 207 LEU A N 1
ATOM 1484 C CA . LEU A 1 207 ? -2.213 -3.865 3.322 1.00 98.75 207 LEU A CA 1
ATOM 1485 C C . LEU A 1 207 ? -0.693 -3.659 3.311 1.00 98.75 207 LEU A C 1
ATOM 1487 O O . LEU A 1 207 ? 0.059 -4.588 3.581 1.00 98.75 207 LEU A O 1
ATOM 1491 N N . SER A 1 208 ? -0.235 -2.430 3.060 1.00 98.62 208 SER A N 1
ATOM 1492 C CA . SER A 1 208 ? 1.190 -2.081 3.096 1.00 98.62 208 SER A CA 1
ATOM 1493 C C . SER A 1 208 ? 1.807 -2.347 4.470 1.00 98.62 208 SER A C 1
ATOM 1495 O O . SER A 1 208 ? 2.879 -2.941 4.561 1.00 98.62 208 SER A O 1
ATOM 1497 N N . ALA A 1 209 ? 1.106 -1.958 5.537 1.00 98.62 209 ALA A N 1
ATOM 1498 C CA . ALA A 1 209 ? 1.528 -2.185 6.910 1.00 98.62 209 ALA A CA 1
ATOM 1499 C C . ALA A 1 209 ? 1.565 -3.677 7.272 1.00 98.62 209 ALA A C 1
ATOM 1501 O O . ALA A 1 209 ? 2.426 -4.073 8.043 1.00 98.62 209 ALA A O 1
ATOM 1502 N N . LEU A 1 210 ? 0.686 -4.512 6.706 1.00 98.75 210 LEU A N 1
ATOM 1503 C CA . LEU A 1 210 ? 0.665 -5.952 6.968 1.00 98.75 210 LEU A CA 1
ATOM 1504 C C . LEU A 1 210 ? 1.751 -6.726 6.205 1.00 98.75 210 LEU A C 1
ATOM 1506 O O . LEU A 1 210 ? 2.328 -7.645 6.776 1.00 98.75 210 LEU A O 1
ATOM 1510 N N . LEU A 1 211 ? 1.997 -6.389 4.932 1.00 98.69 211 LEU A N 1
ATOM 1511 C CA . LEU A 1 211 ? 2.876 -7.167 4.045 1.00 98.69 211 LEU A CA 1
ATOM 1512 C C . LEU A 1 211 ? 4.368 -6.854 4.218 1.00 98.69 211 LEU A C 1
ATOM 1514 O O . LEU A 1 211 ? 5.209 -7.723 3.999 1.00 98.69 211 LEU A O 1
ATOM 1518 N N . LYS A 1 212 ? 4.718 -5.618 4.585 1.00 98.19 212 LYS A N 1
ATOM 1519 C CA . LYS A 1 212 ? 6.122 -5.209 4.715 1.00 98.19 212 LYS A CA 1
ATOM 1520 C C . LYS A 1 212 ? 6.817 -5.946 5.853 1.00 98.19 212 LYS A C 1
ATOM 1522 O O . LYS A 1 212 ? 6.316 -5.952 6.976 1.00 98.19 212 LYS A O 1
ATOM 1527 N N . HIS A 1 213 ? 8.007 -6.477 5.565 1.00 96.81 213 HIS A N 1
ATOM 1528 C CA . HIS A 1 213 ? 8.825 -7.239 6.517 1.00 96.81 213 HIS A CA 1
ATOM 1529 C C . HIS A 1 213 ? 8.068 -8.429 7.137 1.00 96.81 213 HIS A C 1
ATOM 1531 O O . HIS A 1 213 ? 8.311 -8.796 8.289 1.00 96.81 213 HIS A O 1
ATOM 1537 N N . ASN A 1 214 ? 7.127 -9.011 6.386 1.00 98.00 214 ASN A N 1
ATOM 1538 C CA . ASN A 1 214 ? 6.251 -10.076 6.858 1.00 98.00 214 ASN A CA 1
ATOM 1539 C C . ASN A 1 214 ? 6.036 -11.161 5.789 1.00 98.00 214 ASN A C 1
ATOM 1541 O O . ASN A 1 214 ? 4.954 -11.229 5.194 1.00 98.00 214 ASN A O 1
ATOM 1545 N N . PRO A 1 215 ? 7.039 -12.027 5.546 1.00 97.38 215 PRO A N 1
ATOM 1546 C CA . PRO A 1 215 ? 6.925 -13.103 4.563 1.00 97.38 215 PRO A CA 1
ATOM 1547 C C . PRO A 1 215 ? 5.676 -13.994 4.734 1.00 97.38 215 PRO A C 1
ATOM 1549 O O . PRO A 1 215 ? 5.000 -14.231 3.730 1.00 97.38 215 PRO A O 1
ATOM 1552 N N . PRO A 1 216 ? 5.269 -14.413 5.958 1.00 98.19 216 PRO A N 1
ATOM 1553 C CA . PRO A 1 216 ? 4.033 -15.179 6.155 1.00 98.19 216 PRO A CA 1
ATOM 1554 C C . PRO A 1 216 ? 2.779 -14.487 5.602 1.00 98.19 216 PRO A C 1
ATOM 1556 O O . PRO A 1 216 ? 1.913 -15.136 5.012 1.00 98.19 216 PRO A O 1
ATOM 1559 N N . ALA A 1 217 ? 2.674 -13.163 5.757 1.00 98.50 217 ALA A N 1
ATOM 1560 C CA . ALA A 1 217 ? 1.558 -12.412 5.191 1.00 98.50 217 ALA A CA 1
ATOM 1561 C C . ALA A 1 217 ? 1.633 -12.313 3.663 1.00 98.50 217 ALA A C 1
ATOM 1563 O O . ALA A 1 217 ? 0.585 -12.335 3.021 1.00 98.50 217 ALA A O 1
ATOM 1564 N N . VAL A 1 218 ? 2.834 -12.231 3.075 1.00 98.50 218 VAL A N 1
ATOM 1565 C CA . VAL A 1 218 ? 3.008 -12.221 1.611 1.00 98.50 218 VAL A CA 1
ATOM 1566 C C . VAL A 1 218 ? 2.628 -13.571 0.999 1.00 98.50 218 VAL A C 1
ATOM 1568 O O . VAL A 1 218 ? 1.960 -13.584 -0.030 1.00 98.50 218 VAL A O 1
ATOM 1571 N N . VAL A 1 219 ? 2.951 -14.693 1.653 1.00 98.19 219 VAL A N 1
ATOM 1572 C CA . VAL A 1 219 ? 2.493 -16.032 1.235 1.00 98.19 219 VAL A CA 1
ATOM 1573 C C . VAL A 1 219 ? 0.965 -16.119 1.263 1.00 98.19 219 VAL A C 1
ATOM 1575 O O . VAL A 1 219 ? 0.346 -16.443 0.255 1.00 98.19 219 VAL A O 1
ATOM 1578 N N . ALA A 1 220 ? 0.332 -15.745 2.379 1.00 98.31 220 ALA A N 1
ATOM 1579 C CA . ALA A 1 220 ? -1.130 -15.763 2.481 1.00 98.31 220 ALA A CA 1
ATOM 1580 C C . ALA A 1 220 ? -1.813 -14.796 1.490 1.00 98.31 220 ALA A C 1
ATOM 1582 O O . ALA A 1 220 ? -2.948 -15.013 1.072 1.00 98.31 220 ALA A O 1
ATOM 1583 N N . PHE A 1 221 ? -1.140 -13.705 1.126 1.00 98.62 221 PHE A N 1
ATOM 1584 C CA . PHE A 1 221 ? -1.602 -12.754 0.120 1.00 98.62 221 PHE A CA 1
ATOM 1585 C C . PHE A 1 221 ? -1.501 -13.319 -1.304 1.00 98.62 221 PHE A C 1
ATOM 1587 O O . PHE A 1 221 ? -2.419 -13.106 -2.097 1.00 98.62 221 PHE A O 1
ATOM 1594 N N . ASP A 1 222 ? -0.432 -14.057 -1.615 1.00 97.56 222 ASP A N 1
ATOM 1595 C CA . ASP A 1 222 ? -0.255 -14.769 -2.885 1.00 97.56 222 ASP A CA 1
ATOM 1596 C C . ASP A 1 222 ? -1.362 -15.817 -3.091 1.00 97.56 222 ASP A C 1
ATOM 1598 O O . ASP A 1 222 ? -2.019 -15.830 -4.131 1.00 97.56 222 ASP A O 1
ATOM 1602 N N . GLU A 1 223 ? -1.672 -16.597 -2.050 1.00 97.12 223 GLU A N 1
ATOM 1603 C CA . GLU A 1 223 ? -2.743 -17.610 -2.052 1.00 97.12 223 GLU A CA 1
ATOM 1604 C C . GLU A 1 223 ? -4.156 -17.040 -2.292 1.00 97.12 223 GLU A C 1
ATOM 1606 O O . GLU A 1 223 ? -5.063 -17.777 -2.682 1.00 97.12 223 GLU A O 1
ATOM 1611 N N . LEU A 1 224 ? -4.363 -15.740 -2.051 1.00 96.62 224 LEU A N 1
ATOM 1612 C CA . LEU A 1 224 ? -5.653 -15.048 -2.183 1.00 96.62 224 LEU A CA 1
ATOM 1613 C C . LEU A 1 224 ? -5.757 -14.195 -3.458 1.00 96.62 224 LEU A C 1
ATOM 1615 O O . LEU A 1 224 ? -6.554 -13.253 -3.512 1.00 96.62 224 LEU A O 1
ATOM 1619 N N . ASP A 1 225 ? -4.937 -14.480 -4.475 1.00 93.06 225 ASP A N 1
ATOM 1620 C CA . ASP A 1 225 ? -4.850 -13.685 -5.708 1.00 93.06 225 ASP A CA 1
ATOM 1621 C C . ASP A 1 225 ? -4.611 -12.188 -5.418 1.00 93.06 225 ASP A C 1
ATOM 1623 O O . ASP A 1 225 ? -5.110 -11.287 -6.111 1.00 93.06 225 ASP A O 1
ATOM 1627 N N . GLY A 1 226 ? -3.849 -11.895 -4.361 1.00 97.56 226 GLY A N 1
ATOM 1628 C CA . GLY A 1 226 ? -3.595 -10.538 -3.895 1.00 97.56 226 GLY A CA 1
ATOM 1629 C C . GLY A 1 226 ? -2.916 -9.666 -4.954 1.00 97.56 226 GLY A C 1
ATOM 1630 O O . GLY A 1 226 ? -3.246 -8.486 -5.105 1.00 97.56 226 GLY A O 1
ATOM 1631 N N . TRP A 1 227 ? -2.033 -10.251 -5.767 1.00 97.69 227 TRP A N 1
ATOM 1632 C CA . TRP A 1 227 ? -1.361 -9.556 -6.869 1.00 97.69 227 TRP A CA 1
ATOM 1633 C C . TRP A 1 227 ? -2.343 -9.008 -7.909 1.00 97.69 227 TRP A C 1
ATOM 1635 O O . TRP A 1 227 ? -2.141 -7.910 -8.423 1.00 97.69 227 TRP A O 1
ATOM 1645 N N . GLN A 1 228 ? -3.462 -9.696 -8.162 1.00 95.94 228 GLN A N 1
ATOM 1646 C CA . GLN A 1 228 ? -4.515 -9.173 -9.041 1.00 95.94 228 GLN A CA 1
ATOM 1647 C C . GLN A 1 228 ? -5.202 -7.943 -8.435 1.00 95.94 228 GLN A C 1
ATOM 1649 O O . GLN A 1 228 ? -5.593 -7.027 -9.158 1.00 95.94 228 GLN A O 1
ATOM 1654 N N . ALA A 1 229 ? -5.331 -7.880 -7.103 1.00 96.19 229 ALA A N 1
ATOM 1655 C CA . ALA A 1 229 ? -5.839 -6.681 -6.438 1.00 96.19 229 ALA A CA 1
ATOM 1656 C C . ALA A 1 229 ? -4.874 -5.494 -6.589 1.00 96.19 229 ALA A C 1
ATOM 1658 O O . ALA A 1 229 ? -5.323 -4.391 -6.894 1.00 96.19 229 ALA A O 1
ATOM 1659 N N . LEU A 1 230 ? -3.561 -5.715 -6.434 1.00 97.81 230 LEU A N 1
ATOM 1660 C CA . LEU A 1 230 ? -2.562 -4.660 -6.648 1.00 97.81 230 LEU A CA 1
ATOM 1661 C C . LEU A 1 230 ? -2.515 -4.205 -8.106 1.00 97.81 230 LEU A C 1
ATOM 1663 O O . LEU A 1 230 ? -2.449 -3.003 -8.347 1.00 97.81 230 LEU A O 1
ATOM 1667 N N . ARG A 1 231 ? -2.629 -5.126 -9.074 1.00 96.62 231 ARG A N 1
ATOM 1668 C CA . ARG A 1 231 ? -2.767 -4.761 -10.490 1.00 96.62 231 ARG A CA 1
ATOM 1669 C C . ARG A 1 231 ? -3.952 -3.825 -10.714 1.00 96.62 231 ARG A C 1
ATOM 1671 O O . ARG A 1 231 ? -3.773 -2.777 -11.322 1.00 96.62 231 ARG A O 1
ATOM 1678 N N . GLY A 1 232 ? -5.135 -4.174 -10.207 1.00 94.69 232 GLY A N 1
ATOM 1679 C CA . GLY A 1 232 ? -6.314 -3.311 -10.327 1.00 94.69 232 GLY A CA 1
ATOM 1680 C C . GLY A 1 232 ? -6.117 -1.946 -9.657 1.00 94.69 232 GLY A C 1
ATOM 1681 O O . GLY A 1 232 ? -6.528 -0.923 -10.194 1.00 94.69 232 GLY A O 1
ATOM 1682 N N . ALA A 1 233 ? -5.417 -1.900 -8.521 1.00 95.75 233 ALA A N 1
ATOM 1683 C CA . ALA A 1 233 ? -5.136 -0.654 -7.811 1.00 95.75 233 ALA A CA 1
ATOM 1684 C C . ALA A 1 233 ? -4.091 0.246 -8.515 1.00 95.75 233 ALA A C 1
ATOM 1686 O O . ALA A 1 233 ? -4.058 1.452 -8.266 1.00 95.75 233 ALA A O 1
ATOM 1687 N N . LEU A 1 234 ? -3.277 -0.288 -9.436 1.00 96.06 234 LEU A N 1
ATOM 1688 C CA . LEU A 1 234 ? -2.451 0.519 -10.351 1.00 96.06 234 LEU A CA 1
ATOM 1689 C C . LEU A 1 234 ? -3.281 1.254 -11.415 1.00 96.06 234 LEU A C 1
ATOM 1691 O O . LEU A 1 234 ? -2.782 2.177 -12.056 1.00 96.06 234 LEU A O 1
ATOM 1695 N N . GLU A 1 235 ? -4.547 0.880 -11.580 1.00 93.75 235 GLU A N 1
ATOM 1696 C CA . GLU A 1 235 ? -5.506 1.522 -12.481 1.00 93.75 235 GLU A CA 1
ATOM 1697 C C . GLU A 1 235 ? -6.517 2.399 -11.718 1.00 93.75 235 GLU A C 1
ATOM 1699 O O . GLU A 1 235 ? -7.445 2.941 -12.317 1.00 93.75 235 GLU A O 1
ATOM 1704 N N . ASP A 1 236 ? -6.317 2.613 -10.411 1.00 94.38 236 ASP A N 1
ATOM 1705 C CA . ASP A 1 236 ? -7.213 3.417 -9.571 1.00 94.38 236 ASP A CA 1
ATOM 1706 C C . ASP A 1 236 ? -7.369 4.855 -10.110 1.00 94.38 236 ASP A C 1
ATOM 1708 O O . ASP A 1 236 ? -6.379 5.454 -10.530 1.00 94.38 236 ASP A O 1
ATOM 1712 N N . PRO A 1 237 ? -8.562 5.473 -10.098 1.00 92.81 237 PRO A N 1
ATOM 1713 C CA . PRO A 1 237 ? -8.727 6.864 -10.534 1.00 92.81 237 PRO A CA 1
ATOM 1714 C C . PRO A 1 237 ? -7.875 7.890 -9.759 1.00 92.81 237 PRO A C 1
ATOM 1716 O O . PRO A 1 237 ? -7.647 8.997 -10.252 1.00 92.81 237 PRO A O 1
ATOM 1719 N N . SER A 1 238 ? -7.420 7.552 -8.546 1.00 94.19 238 SER A N 1
ATOM 1720 C CA . SER A 1 238 ? -6.578 8.390 -7.694 1.00 94.19 238 SER A CA 1
ATOM 1721 C C . SER A 1 238 ? -5.091 8.079 -7.868 1.00 94.19 238 SER A C 1
ATOM 1723 O O . SER A 1 238 ? -4.596 7.013 -7.490 1.00 94.19 238 SER A O 1
ATOM 1725 N N . ILE A 1 239 ? -4.330 9.076 -8.329 1.00 95.00 239 ILE A N 1
ATOM 1726 C CA . ILE A 1 239 ? -2.867 8.987 -8.431 1.00 95.00 239 ILE A CA 1
ATOM 1727 C C . ILE A 1 239 ? -2.203 8.746 -7.069 1.00 95.00 239 ILE A C 1
ATOM 1729 O O . ILE A 1 239 ? -1.176 8.077 -6.980 1.00 95.00 239 ILE A O 1
ATOM 1733 N N . ALA A 1 240 ? -2.802 9.226 -5.973 1.00 96.38 240 ALA A N 1
ATOM 1734 C CA . ALA A 1 240 ? -2.295 8.979 -4.625 1.00 96.38 240 ALA A CA 1
ATOM 1735 C C . ALA A 1 240 ? -2.327 7.485 -4.261 1.00 96.38 240 ALA A C 1
ATOM 1737 O O . ALA A 1 240 ? -1.401 6.991 -3.615 1.00 96.38 240 ALA A O 1
ATOM 1738 N N . ILE A 1 241 ? -3.357 6.754 -4.698 1.00 97.12 241 ILE A N 1
ATOM 1739 C CA . ILE A 1 241 ? -3.466 5.308 -4.478 1.00 97.12 241 ILE A CA 1
ATOM 1740 C C . ILE A 1 241 ? -2.464 4.571 -5.363 1.00 97.12 241 ILE A C 1
ATOM 1742 O O . ILE A 1 241 ? -1.690 3.767 -4.842 1.00 97.12 241 ILE A O 1
ATOM 1746 N N . ARG A 1 242 ? -2.385 4.912 -6.657 1.00 97.56 242 ARG A N 1
ATOM 1747 C CA . ARG A 1 242 ? -1.396 4.316 -7.571 1.00 97.56 242 ARG A CA 1
ATOM 1748 C C . ARG A 1 242 ? 0.028 4.443 -7.025 1.00 97.56 242 ARG A C 1
ATOM 1750 O O . ARG A 1 242 ? 0.741 3.449 -6.945 1.00 97.56 242 ARG A O 1
ATOM 1757 N N . ARG A 1 243 ? 0.419 5.627 -6.539 1.00 97.94 243 ARG A N 1
ATOM 1758 C CA . ARG A 1 243 ? 1.734 5.862 -5.912 1.00 97.94 243 ARG A CA 1
ATOM 1759 C C . ARG A 1 243 ? 1.998 4.968 -4.700 1.00 97.94 243 ARG A C 1
ATOM 1761 O O . ARG A 1 243 ? 3.090 4.413 -4.582 1.00 97.94 243 ARG A O 1
ATOM 1768 N N . LYS A 1 244 ? 1.014 4.800 -3.808 1.00 98.06 244 LYS A N 1
ATOM 1769 C CA . LYS A 1 244 ? 1.124 3.899 -2.644 1.00 98.06 244 LYS A CA 1
ATOM 1770 C C . LYS A 1 244 ? 1.320 2.444 -3.070 1.00 98.06 244 LYS A C 1
ATOM 1772 O O . LYS A 1 244 ? 2.121 1.738 -2.464 1.00 98.06 244 LYS A O 1
ATOM 1777 N N . VAL A 1 245 ? 0.599 2.013 -4.103 1.00 98.31 245 VAL A N 1
ATOM 1778 C CA . VAL A 1 245 ? 0.645 0.643 -4.629 1.00 98.31 245 VAL A CA 1
ATOM 1779 C C . VAL A 1 245 ? 1.987 0.359 -5.296 1.00 98.31 245 VAL A C 1
ATOM 1781 O O . VAL A 1 245 ? 2.621 -0.636 -4.960 1.00 98.31 245 VAL A O 1
ATOM 1784 N N . VAL A 1 246 ? 2.473 1.256 -6.161 1.00 98.25 246 VAL A N 1
ATOM 1785 C CA . VAL A 1 246 ? 3.808 1.132 -6.771 1.00 98.25 246 VAL A CA 1
ATOM 1786 C C . VAL A 1 246 ? 4.895 1.092 -5.701 1.00 98.25 246 VAL A C 1
ATOM 1788 O O . VAL A 1 246 ? 5.786 0.247 -5.753 1.00 98.25 246 VAL A O 1
ATOM 1791 N N . PHE A 1 247 ? 4.806 1.966 -4.694 1.00 98.31 247 PHE A N 1
ATOM 1792 C CA . PHE A 1 247 ? 5.752 1.969 -3.582 1.00 98.31 247 PHE A CA 1
ATOM 1793 C C . PHE A 1 247 ? 5.742 0.646 -2.809 1.00 98.31 247 PHE A C 1
ATOM 1795 O O . PHE A 1 247 ? 6.806 0.133 -2.465 1.00 98.31 247 PHE A O 1
ATOM 1802 N N . LEU A 1 248 ? 4.561 0.074 -2.551 1.00 98.56 248 LEU A N 1
ATOM 1803 C CA . LEU A 1 248 ? 4.437 -1.237 -1.917 1.00 98.56 248 LEU A CA 1
ATOM 1804 C C . LEU A 1 248 ? 5.075 -2.337 -2.774 1.00 98.56 248 LEU A C 1
ATOM 1806 O O . LEU A 1 248 ? 5.893 -3.082 -2.250 1.00 98.56 248 LEU A O 1
ATOM 1810 N N . ILE A 1 249 ? 4.767 -2.399 -4.073 1.00 98.44 249 ILE A N 1
ATOM 1811 C CA . ILE A 1 249 ? 5.352 -3.381 -5.003 1.00 98.44 249 ILE A CA 1
ATOM 1812 C C . ILE A 1 249 ? 6.882 -3.300 -4.981 1.00 98.44 249 ILE A C 1
ATOM 1814 O O . ILE A 1 249 ? 7.551 -4.314 -4.797 1.00 98.44 249 ILE A O 1
ATOM 1818 N N . ASN A 1 250 ? 7.430 -2.087 -5.099 1.00 97.94 250 ASN A N 1
ATOM 1819 C CA . ASN A 1 250 ? 8.872 -1.868 -5.053 1.00 97.94 250 ASN A CA 1
ATOM 1820 C C . ASN A 1 250 ? 9.481 -2.286 -3.705 1.00 97.94 250 ASN A C 1
ATOM 1822 O O . ASN A 1 250 ? 10.549 -2.888 -3.661 1.00 97.94 250 ASN A O 1
ATOM 1826 N N . THR A 1 251 ? 8.787 -1.992 -2.601 1.00 98.06 251 THR A N 1
ATOM 1827 C CA . THR A 1 251 ? 9.239 -2.384 -1.258 1.00 98.06 251 THR A CA 1
ATOM 1828 C C . THR A 1 251 ? 9.309 -3.904 -1.124 1.00 98.06 251 THR A C 1
ATOM 1830 O O . THR A 1 251 ? 10.286 -4.416 -0.592 1.00 98.06 251 THR A O 1
ATOM 1833 N N . LEU A 1 252 ? 8.293 -4.623 -1.609 1.00 97.75 252 LEU A N 1
ATOM 1834 C CA . LEU A 1 252 ? 8.243 -6.081 -1.517 1.00 97.75 252 LEU A CA 1
ATOM 1835 C C . LEU A 1 252 ? 9.343 -6.741 -2.357 1.00 97.75 252 LEU A C 1
ATOM 1837 O O . LEU A 1 252 ? 9.990 -7.658 -1.865 1.00 97.75 252 LEU A O 1
ATOM 1841 N N . LEU A 1 253 ? 9.606 -6.239 -3.571 1.00 95.00 253 LEU A N 1
ATOM 1842 C CA . LEU A 1 253 ? 10.731 -6.697 -4.398 1.00 95.00 253 LEU A CA 1
ATOM 1843 C C . LEU A 1 253 ? 12.067 -6.581 -3.654 1.00 95.00 253 LEU A C 1
ATOM 1845 O O . LEU A 1 253 ? 12.782 -7.570 -3.520 1.00 95.00 253 LEU A O 1
ATOM 1849 N N . LEU A 1 254 ? 12.362 -5.396 -3.110 1.00 94.88 254 LEU A N 1
ATOM 1850 C CA . LEU A 1 254 ? 13.610 -5.143 -2.388 1.00 94.88 254 LEU A CA 1
ATOM 1851 C C . LEU A 1 254 ? 13.734 -5.993 -1.117 1.00 94.88 254 LEU A C 1
ATOM 1853 O O . LEU A 1 254 ? 14.810 -6.507 -0.824 1.00 94.88 254 LEU A O 1
ATOM 1857 N N . GLN A 1 255 ? 12.642 -6.160 -0.366 1.00 94.62 255 GLN A N 1
ATOM 1858 C CA . GLN A 1 255 ? 12.632 -6.994 0.839 1.00 94.62 255 GLN A CA 1
ATOM 1859 C C . GLN A 1 255 ? 12.891 -8.465 0.511 1.00 94.62 255 GLN A C 1
ATOM 1861 O O . GLN A 1 255 ? 13.679 -9.100 1.205 1.00 94.62 255 GLN A O 1
ATOM 1866 N N . ALA A 1 256 ? 12.287 -8.987 -0.561 1.00 90.94 256 ALA A N 1
ATOM 1867 C CA . ALA A 1 256 ? 12.555 -10.346 -1.010 1.00 90.94 256 ALA A CA 1
ATOM 1868 C C . ALA A 1 256 ? 14.018 -10.519 -1.440 1.00 90.94 256 ALA A C 1
ATOM 1870 O O . ALA A 1 256 ? 14.635 -11.502 -1.053 1.00 90.94 256 ALA A O 1
ATOM 1871 N N . GLN A 1 257 ? 14.610 -9.560 -2.161 1.00 87.88 257 GLN A N 1
ATOM 1872 C CA . GLN A 1 257 ? 16.035 -9.619 -2.520 1.00 87.88 257 GLN A CA 1
ATOM 1873 C C . GLN A 1 257 ? 16.948 -9.627 -1.283 1.00 87.88 257 GLN A C 1
ATOM 1875 O O . GLN A 1 257 ? 17.893 -10.408 -1.216 1.00 87.88 257 GLN A O 1
ATOM 1880 N N . GLN A 1 258 ? 16.654 -8.792 -0.283 1.00 87.69 258 GLN A N 1
ATOM 1881 C CA . GLN A 1 258 ? 17.431 -8.723 0.960 1.00 87.69 258 GLN A CA 1
ATOM 1882 C C . GLN A 1 258 ? 17.355 -10.020 1.776 1.00 87.69 258 GLN A C 1
ATOM 1884 O O . GLN A 1 258 ? 18.366 -10.452 2.327 1.00 87.69 258 GLN A O 1
ATOM 1889 N N . ASP A 1 259 ? 16.179 -10.648 1.822 1.00 82.44 259 ASP A N 1
ATOM 1890 C CA . ASP A 1 259 ? 15.951 -11.915 2.527 1.00 82.44 259 ASP A CA 1
ATOM 1891 C C . ASP A 1 259 ? 16.768 -13.063 1.905 1.00 82.44 259 ASP A C 1
ATOM 1893 O O . ASP A 1 259 ? 17.382 -13.856 2.613 1.00 82.44 259 ASP A O 1
ATOM 1897 N N . GLN A 1 260 ? 16.890 -13.084 0.572 1.00 71.19 260 GLN A N 1
ATOM 1898 C CA . GLN A 1 260 ? 17.700 -14.077 -0.149 1.00 71.19 260 GLN A CA 1
ATOM 1899 C C . GLN A 1 260 ? 19.208 -13.935 0.120 1.00 71.19 260 GLN A C 1
ATOM 1901 O O . GLN A 1 260 ? 19.930 -14.932 0.155 1.00 71.19 260 GLN A O 1
ATOM 1906 N N . VAL A 1 261 ? 19.708 -12.709 0.321 1.00 67.06 261 VAL A N 1
ATOM 1907 C CA . VAL A 1 261 ? 21.129 -12.474 0.646 1.00 67.06 261 VAL A CA 1
ATOM 1908 C C . VAL A 1 261 ? 21.464 -12.971 2.056 1.00 67.06 261 VAL A C 1
ATOM 1910 O O . VAL A 1 261 ? 22.570 -13.460 2.274 1.00 67.06 261 VAL A O 1
ATOM 1913 N N . ALA A 1 262 ? 20.521 -12.880 2.997 1.00 63.72 262 ALA A N 1
ATOM 1914 C CA . ALA A 1 262 ? 20.715 -13.327 4.376 1.00 63.72 262 ALA A CA 1
ATOM 1915 C C . ALA A 1 262 ? 20.773 -14.862 4.516 1.00 63.72 262 ALA A C 1
ATOM 1917 O O . ALA A 1 262 ? 21.515 -15.361 5.359 1.00 63.72 262 ALA A O 1
ATOM 1918 N N . ASP A 1 263 ? 20.034 -15.603 3.683 1.00 56.44 263 ASP A N 1
ATOM 1919 C CA . ASP A 1 263 ? 20.018 -17.079 3.688 1.00 56.44 263 ASP A CA 1
ATOM 1920 C C . ASP A 1 263 ? 21.225 -17.686 2.935 1.00 56.44 263 ASP A C 1
ATOM 1922 O O . ASP A 1 263 ? 21.680 -18.784 3.234 1.00 56.44 263 ASP A O 1
ATOM 1926 N N . GLY A 1 264 ? 21.812 -16.948 1.981 1.00 48.66 264 GLY A N 1
ATOM 1927 C CA . GLY A 1 264 ? 22.962 -17.398 1.181 1.00 48.66 264 GLY A CA 1
ATOM 1928 C C . GLY A 1 264 ? 24.329 -17.344 1.880 1.00 48.66 264 GLY A C 1
ATOM 1929 O O . GLY A 1 264 ? 25.318 -17.820 1.318 1.00 48.66 264 GLY A O 1
ATOM 1930 N N . THR A 1 265 ? 24.417 -16.773 3.084 1.00 46.97 265 THR A N 1
ATOM 1931 C CA . THR A 1 265 ? 25.647 -16.745 3.893 1.00 46.97 265 THR A CA 1
ATOM 1932 C C . THR A 1 265 ? 25.751 -17.968 4.810 1.00 46.97 265 THR A C 1
ATOM 1934 O O . THR A 1 265 ? 25.749 -17.845 6.033 1.00 46.97 265 THR A O 1
ATOM 1937 N N . ASP A 1 266 ? 25.872 -19.159 4.223 1.00 37.56 266 ASP A N 1
ATOM 1938 C CA . ASP A 1 266 ? 26.262 -20.369 4.952 1.00 37.56 266 ASP A CA 1
ATOM 1939 C C . ASP A 1 266 ? 27.776 -20.358 5.254 1.00 37.56 266 ASP A C 1
ATOM 1941 O O . ASP A 1 266 ? 28.613 -20.528 4.370 1.00 37.56 266 ASP A O 1
ATOM 1945 N N . VAL A 1 267 ? 28.099 -20.146 6.533 1.00 41.50 267 VAL A N 1
ATOM 1946 C CA . VAL A 1 267 ? 29.209 -20.730 7.315 1.00 41.50 267 VAL A CA 1
ATOM 1947 C C . VAL A 1 267 ? 30.517 -21.033 6.553 1.00 41.50 267 VAL A C 1
ATOM 1949 O O . VAL A 1 267 ? 30.859 -22.191 6.309 1.00 41.50 267 VAL A O 1
ATOM 1952 N N . GLU A 1 268 ? 31.348 -20.014 6.313 1.00 31.30 268 GLU A N 1
ATOM 1953 C CA . GLU A 1 268 ? 32.795 -20.227 6.446 1.00 31.30 268 GLU A CA 1
ATOM 1954 C C . GLU A 1 268 ? 33.141 -20.127 7.936 1.00 31.30 268 GLU A C 1
ATOM 1956 O O . GLU A 1 268 ? 33.154 -19.053 8.537 1.00 31.30 268 GLU A O 1
ATOM 1961 N N . GLU A 1 269 ? 33.369 -21.286 8.549 1.00 39.91 269 GLU A N 1
ATOM 1962 C CA . GLU A 1 269 ? 33.908 -21.438 9.897 1.00 39.91 269 GLU A CA 1
ATOM 1963 C C . GLU A 1 269 ? 35.333 -20.850 9.933 1.00 39.91 269 GLU A C 1
ATOM 1965 O O . GLU A 1 269 ? 36.327 -21.543 9.723 1.00 39.91 269 GLU A O 1
ATOM 1970 N N . ALA A 1 270 ? 35.436 -19.536 10.143 1.00 31.52 270 ALA A N 1
ATOM 1971 C CA . ALA A 1 270 ? 36.693 -18.843 10.391 1.00 31.52 270 ALA A CA 1
ATOM 1972 C C . ALA A 1 270 ? 36.833 -18.572 11.891 1.00 31.52 270 ALA A C 1
ATOM 1974 O O . ALA A 1 270 ? 36.389 -17.563 12.439 1.00 31.52 270 ALA A O 1
ATOM 1975 N N . ASP A 1 271 ? 37.476 -19.531 12.540 1.00 32.56 271 ASP A N 1
ATOM 1976 C CA . ASP A 1 271 ? 38.050 -19.454 13.872 1.00 32.56 271 ASP A CA 1
ATOM 1977 C C . ASP A 1 271 ? 39.047 -18.275 13.939 1.00 32.56 271 ASP A C 1
ATOM 1979 O O . ASP A 1 271 ? 40.208 -18.413 13.565 1.00 32.56 271 ASP A O 1
ATOM 1983 N N . HIS A 1 272 ? 38.608 -17.082 14.357 1.00 30.92 272 HIS A N 1
ATOM 1984 C CA . HIS A 1 272 ? 39.510 -16.027 14.831 1.00 30.92 272 HIS A CA 1
ATOM 1985 C C . HIS A 1 272 ? 38.819 -15.035 15.776 1.00 30.92 272 HIS A C 1
ATOM 1987 O O . HIS A 1 272 ? 38.020 -14.185 15.395 1.00 30.92 272 HIS A O 1
ATOM 1993 N N . VAL A 1 273 ? 39.216 -15.126 17.045 1.00 35.44 273 VAL A N 1
ATOM 1994 C CA . VAL A 1 273 ? 39.012 -14.122 18.093 1.00 35.44 273 VAL A CA 1
ATOM 1995 C C . VAL A 1 273 ? 39.687 -12.804 17.687 1.00 35.44 273 VAL A C 1
ATOM 1997 O O . VAL A 1 273 ? 40.896 -12.784 17.456 1.00 35.44 273 VAL A O 1
ATOM 2000 N N . GLY A 1 274 ? 38.932 -11.702 17.661 1.00 29.34 274 GLY A N 1
ATOM 2001 C CA . GLY A 1 274 ? 39.478 -10.364 17.416 1.00 29.34 274 GLY A CA 1
ATOM 2002 C C . GLY A 1 274 ? 38.431 -9.249 17.443 1.00 29.34 274 GLY A C 1
ATOM 2003 O O . GLY A 1 274 ? 37.861 -8.907 16.419 1.00 29.34 274 GLY A O 1
ATOM 2004 N N . ASP A 1 275 ? 38.209 -8.715 18.640 1.00 29.19 275 ASP A N 1
ATOM 2005 C CA . ASP A 1 275 ? 37.611 -7.423 19.014 1.00 29.19 275 ASP A CA 1
ATOM 2006 C C . ASP A 1 275 ? 37.453 -6.364 17.890 1.00 29.19 275 ASP A C 1
ATOM 2008 O O . ASP A 1 275 ? 38.446 -5.876 17.348 1.00 29.19 275 ASP A O 1
ATOM 2012 N N . ALA A 1 276 ? 36.212 -5.949 17.594 1.00 28.83 276 ALA A N 1
ATOM 2013 C CA . ALA A 1 276 ? 35.908 -4.663 16.952 1.00 28.83 276 ALA A CA 1
ATOM 2014 C C . ALA A 1 276 ? 34.448 -4.247 17.208 1.00 28.83 276 ALA A C 1
ATOM 2016 O O . ALA A 1 276 ? 33.500 -4.749 16.604 1.00 28.83 276 ALA A O 1
ATOM 2017 N N . ALA A 1 277 ? 34.286 -3.303 18.132 1.00 28.88 277 ALA A N 1
ATOM 2018 C CA . ALA A 1 277 ? 33.038 -2.633 18.450 1.00 28.88 277 ALA A CA 1
ATOM 2019 C C . ALA A 1 277 ? 32.558 -1.694 17.324 1.00 28.88 277 ALA A C 1
ATOM 2021 O O . ALA A 1 277 ? 33.351 -1.029 16.662 1.00 28.88 277 ALA A O 1
ATOM 2022 N N . ALA A 1 278 ? 31.230 -1.642 17.189 1.00 31.66 278 ALA A N 1
ATOM 2023 C CA . ALA A 1 278 ? 30.369 -0.612 16.605 1.00 31.66 278 ALA A CA 1
ATOM 2024 C C . ALA A 1 278 ? 31.032 0.578 15.875 1.00 31.66 278 ALA A C 1
ATOM 2026 O O . ALA A 1 278 ? 31.601 1.477 16.494 1.00 31.66 278 ALA A O 1
ATOM 2027 N N . ALA A 1 279 ? 30.774 0.670 14.569 1.00 26.03 279 ALA A N 1
ATOM 2028 C CA . ALA A 1 279 ? 30.853 1.915 13.811 1.00 26.03 279 ALA A CA 1
ATOM 2029 C C . ALA A 1 279 ? 29.654 2.027 12.852 1.00 26.03 279 ALA A C 1
ATOM 2031 O O . ALA A 1 279 ? 29.771 1.825 11.648 1.00 26.03 279 ALA A O 1
ATOM 2032 N N . THR A 1 280 ? 28.487 2.364 13.404 1.00 27.97 280 THR A N 1
ATOM 2033 C CA . THR A 1 280 ? 27.382 2.950 12.634 1.00 27.97 280 THR A CA 1
ATOM 2034 C C . THR A 1 280 ? 27.682 4.436 12.475 1.00 27.97 280 THR A C 1
ATOM 2036 O O . THR A 1 280 ? 27.526 5.218 13.413 1.00 27.97 280 THR A O 1
ATOM 2039 N N . THR A 1 281 ? 28.156 4.836 11.300 1.00 25.38 281 THR A N 1
ATOM 2040 C CA . THR A 1 281 ? 28.290 6.246 10.932 1.00 25.38 281 THR A CA 1
ATOM 2041 C C . THR A 1 281 ? 26.913 6.810 10.601 1.00 25.38 281 THR A C 1
ATOM 2043 O O . THR A 1 281 ? 26.377 6.584 9.520 1.00 25.38 281 THR A O 1
ATOM 2046 N N . VAL A 1 282 ? 26.349 7.550 11.553 1.00 28.08 282 VAL A N 1
ATOM 2047 C CA . VAL A 1 282 ? 25.260 8.500 11.320 1.00 28.08 282 VAL A CA 1
ATOM 2048 C C . VAL A 1 282 ? 25.894 9.767 10.749 1.00 28.08 282 VAL A C 1
ATOM 2050 O O . VAL A 1 282 ? 26.678 10.428 11.429 1.00 28.08 282 VAL A O 1
ATOM 2053 N N . SER A 1 283 ? 25.580 10.100 9.501 1.00 25.58 283 SER A N 1
ATOM 2054 C CA . SER A 1 283 ? 25.835 11.430 8.949 1.00 25.58 283 SER A CA 1
ATOM 2055 C C . SER A 1 283 ? 24.528 12.205 8.966 1.00 25.58 283 SER A C 1
ATOM 2057 O O . SER A 1 283 ? 23.675 12.032 8.102 1.00 25.58 283 SER A O 1
ATOM 2059 N N . ASP A 1 284 ? 24.386 13.029 10.000 1.00 25.33 284 ASP A N 1
ATOM 2060 C CA . ASP A 1 284 ? 23.427 14.123 10.049 1.00 25.33 284 ASP A CA 1
ATOM 2061 C C . ASP A 1 284 ? 24.031 15.323 9.303 1.00 25.33 284 ASP A C 1
ATOM 2063 O O . ASP A 1 284 ? 25.222 15.625 9.434 1.00 25.33 284 ASP A O 1
ATOM 2067 N N . GLY A 1 285 ? 23.221 15.969 8.473 1.00 25.19 285 GLY A N 1
ATOM 2068 C CA . GLY A 1 285 ? 23.657 16.977 7.511 1.00 25.19 285 GLY A CA 1
ATOM 2069 C C . GLY A 1 285 ? 22.505 17.856 7.052 1.00 25.19 285 GLY A C 1
ATOM 2070 O O . GLY A 1 285 ? 22.324 18.069 5.859 1.00 25.19 285 GLY A O 1
ATOM 2071 N N . THR A 1 286 ? 21.712 18.358 8.000 1.00 27.70 286 THR A N 1
ATOM 2072 C CA . THR A 1 286 ? 20.789 19.471 7.755 1.00 27.70 286 THR A CA 1
ATOM 2073 C C . THR A 1 286 ? 21.547 20.793 7.873 1.00 27.70 286 THR A C 1
ATOM 2075 O O . THR A 1 286 ? 21.948 21.189 8.966 1.00 27.70 286 THR A O 1
ATOM 2078 N N . THR A 1 287 ? 21.669 21.530 6.770 1.00 25.95 287 THR A N 1
ATOM 2079 C CA . THR A 1 287 ? 21.830 22.991 6.808 1.00 25.95 287 THR A CA 1
ATOM 2080 C C . THR A 1 287 ? 20.875 23.635 5.817 1.00 25.95 287 THR A C 1
ATOM 2082 O O . THR A 1 287 ? 21.055 23.530 4.607 1.00 25.95 287 THR A O 1
ATOM 2085 N N . ALA A 1 288 ? 19.884 24.330 6.368 1.00 25.55 288 ALA A N 1
ATOM 2086 C CA . ALA A 1 288 ? 19.054 25.316 5.698 1.00 25.55 288 ALA A CA 1
ATOM 2087 C C . ALA A 1 288 ? 19.484 26.722 6.145 1.00 25.55 288 ALA A C 1
ATOM 2089 O O . ALA A 1 288 ? 19.602 26.952 7.345 1.00 25.55 288 ALA A O 1
ATOM 2090 N N . VAL A 1 289 ? 19.661 27.644 5.190 1.00 28.28 289 VAL A N 1
ATOM 2091 C CA . VAL A 1 289 ? 19.503 29.117 5.282 1.00 28.28 289 VAL A CA 1
ATOM 2092 C C . VAL A 1 289 ? 19.262 29.578 3.828 1.00 28.28 289 VAL A C 1
ATOM 2094 O O . VAL A 1 289 ? 19.976 29.113 2.949 1.00 28.28 289 VAL A O 1
ATOM 2097 N N . GLY A 1 290 ? 18.313 30.428 3.423 1.00 26.47 290 GLY A 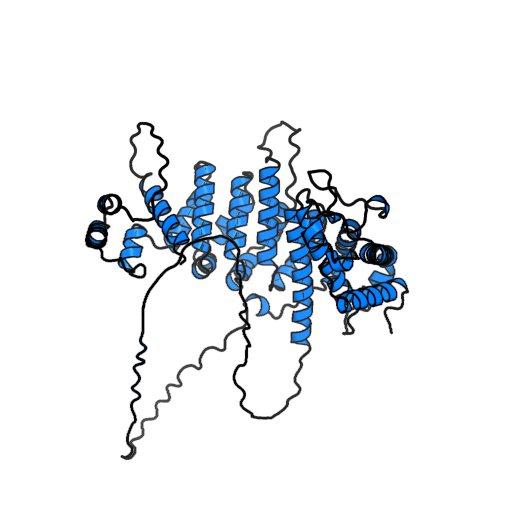N 1
ATOM 2098 C CA . GLY A 1 290 ? 17.425 31.365 4.112 1.00 26.47 290 GLY A CA 1
ATOM 2099 C C . GLY A 1 290 ? 17.549 32.762 3.471 1.00 26.47 290 GLY A C 1
ATOM 2100 O O . GLY A 1 290 ? 18.656 33.281 3.356 1.00 26.47 290 GLY A O 1
ATOM 2101 N N . THR A 1 291 ? 16.435 33.399 3.092 1.00 25.62 291 THR A N 1
ATOM 2102 C CA . THR A 1 291 ? 16.339 34.858 2.885 1.00 25.62 291 THR A CA 1
ATOM 2103 C C . THR A 1 291 ? 15.048 35.375 3.518 1.00 25.62 291 THR A C 1
ATOM 2105 O O . THR A 1 291 ? 13.976 34.815 3.311 1.00 25.62 291 THR A O 1
ATOM 2108 N N . GLY A 1 292 ? 15.162 36.435 4.325 1.00 23.42 292 GLY A N 1
ATOM 2109 C CA . GLY A 1 292 ? 14.021 37.073 4.989 1.00 23.42 292 GLY A CA 1
ATOM 2110 C C . GLY A 1 292 ? 14.382 37.924 6.210 1.00 23.42 292 GLY A C 1
ATOM 2111 O O . GLY A 1 292 ? 13.966 37.603 7.311 1.00 23.42 292 GLY A O 1
ATOM 2112 N N . THR A 1 293 ? 15.193 38.959 5.978 1.00 27.41 293 THR A N 1
ATOM 2113 C CA . THR A 1 293 ? 15.191 40.301 6.609 1.00 27.41 293 THR A CA 1
ATOM 2114 C C . THR A 1 293 ? 14.958 40.500 8.123 1.00 27.41 293 THR A C 1
ATOM 2116 O O . THR A 1 293 ? 13.871 40.282 8.647 1.00 27.41 293 THR A O 1
ATOM 2119 N N . ASP A 1 294 ? 15.966 41.172 8.694 1.00 24.27 294 ASP A N 1
ATOM 2120 C CA . ASP A 1 294 ? 15.921 42.302 9.639 1.00 24.27 294 ASP A CA 1
ATOM 2121 C C . ASP A 1 294 ? 16.149 42.101 11.154 1.00 24.27 294 ASP A C 1
ATOM 2123 O O . ASP A 1 294 ? 15.373 41.493 11.882 1.00 24.27 294 ASP A O 1
ATOM 2127 N N . ALA A 1 295 ? 17.197 42.820 11.590 1.00 27.22 295 ALA A N 1
ATOM 2128 C CA . ALA A 1 295 ? 17.446 43.441 12.895 1.00 27.22 295 ALA A CA 1
ATOM 2129 C C . ALA A 1 295 ? 18.041 42.602 14.052 1.00 27.22 295 ALA A C 1
ATOM 2131 O O . ALA A 1 295 ? 17.368 42.150 14.972 1.00 27.22 295 ALA A O 1
ATOM 2132 N N . ASP A 1 296 ? 19.375 42.568 14.051 1.00 21.98 296 ASP A N 1
ATOM 2133 C CA . ASP A 1 296 ? 20.280 42.665 15.215 1.00 21.98 296 ASP A CA 1
ATOM 2134 C C . ASP A 1 296 ? 19.939 43.895 16.125 1.00 21.98 296 ASP A C 1
ATOM 2136 O O . ASP A 1 296 ? 19.287 44.810 15.608 1.00 21.98 296 ASP A O 1
ATOM 2140 N N . PRO A 1 297 ? 20.429 44.057 17.394 1.00 38.50 297 PRO A N 1
ATOM 2141 C CA . PRO A 1 297 ? 21.617 43.396 17.970 1.00 38.50 297 PRO A CA 1
ATOM 2142 C C . PRO A 1 297 ? 21.671 43.104 19.513 1.00 38.50 297 PRO A C 1
ATOM 2144 O O . PRO A 1 297 ? 20.899 43.625 20.314 1.00 38.50 297 PRO A O 1
ATOM 2147 N N . ILE A 1 298 ? 22.771 42.429 19.924 1.00 24.41 298 ILE A N 1
ATOM 2148 C CA . ILE A 1 298 ? 23.601 42.671 21.149 1.00 24.41 298 ILE A CA 1
ATOM 2149 C C . ILE A 1 298 ? 23.113 42.076 22.507 1.00 24.41 298 ILE A C 1
ATOM 2151 O O . ILE A 1 298 ? 22.221 42.613 23.149 1.00 24.41 298 ILE A O 1
ATOM 2155 N N . ARG A 1 299 ? 23.769 41.024 23.058 1.00 24.88 299 ARG A N 1
ATOM 2156 C CA . ARG A 1 299 ? 25.040 40.997 23.854 1.00 24.88 299 ARG A CA 1
ATOM 2157 C C . ARG A 1 299 ? 25.135 39.801 24.842 1.00 24.88 299 ARG A C 1
ATOM 2159 O O . ARG A 1 299 ? 24.268 39.651 25.687 1.00 24.88 299 ARG A O 1
ATOM 2166 N N . SER A 1 300 ? 26.315 39.150 24.837 1.00 24.20 300 SER A N 1
ATOM 2167 C CA . SER A 1 300 ? 27.131 38.689 25.999 1.00 24.20 300 SER A CA 1
ATOM 2168 C C . SER A 1 300 ? 26.586 37.580 26.926 1.00 24.20 300 SER A C 1
ATOM 2170 O O . SER A 1 300 ? 25.458 37.659 27.372 1.00 24.20 300 SER A O 1
ATOM 2172 N N . ALA A 1 301 ? 27.329 36.605 27.457 1.00 23.73 301 ALA A N 1
ATOM 2173 C CA . ALA A 1 301 ? 28.648 35.988 27.265 1.00 23.73 301 ALA A CA 1
ATOM 2174 C C . ALA A 1 301 ? 28.737 34.846 28.313 1.00 23.73 301 ALA A C 1
ATOM 2176 O O . ALA A 1 301 ? 28.198 35.034 29.395 1.00 23.73 301 ALA A O 1
ATOM 2177 N N . ALA A 1 302 ? 29.449 33.750 27.988 1.00 25.23 302 ALA A N 1
ATOM 2178 C CA . ALA A 1 302 ? 30.222 32.815 28.848 1.00 25.23 302 ALA A CA 1
ATOM 2179 C C . ALA A 1 302 ? 29.612 32.308 30.196 1.00 25.23 302 ALA A C 1
ATOM 2181 O O . ALA A 1 302 ? 29.060 33.059 30.979 1.00 25.23 302 ALA A O 1
ATOM 2182 N N . ALA A 1 303 ? 29.751 31.053 30.634 1.00 26.08 303 ALA A N 1
ATOM 2183 C CA . ALA A 1 303 ? 30.888 30.149 30.532 1.00 26.08 303 ALA A CA 1
ATOM 2184 C C . ALA A 1 303 ? 30.493 28.704 30.921 1.00 26.08 303 ALA A C 1
ATOM 2186 O O . ALA A 1 303 ? 29.560 28.483 31.690 1.00 26.08 303 ALA A O 1
ATOM 2187 N N . SER A 1 304 ? 31.277 27.743 30.427 1.00 27.33 304 SER A N 1
ATOM 2188 C CA . SER A 1 304 ? 31.300 26.324 30.800 1.00 27.33 304 SER A CA 1
ATOM 2189 C C . SER A 1 304 ? 31.670 26.059 32.261 1.00 27.33 304 SER A C 1
ATOM 2191 O O . SER A 1 304 ? 32.647 26.619 32.750 1.00 27.33 304 SER A O 1
ATOM 2193 N N . THR A 1 305 ? 31.057 25.030 32.852 1.00 27.09 305 THR A N 1
ATOM 2194 C CA . THR A 1 305 ? 31.693 24.150 33.850 1.00 27.09 305 THR A CA 1
ATOM 2195 C C . THR A 1 305 ? 31.138 22.725 33.735 1.00 27.09 305 THR A C 1
ATOM 2197 O O . THR A 1 305 ? 29.943 22.485 33.871 1.00 27.09 305 THR A O 1
ATOM 2200 N N . ARG A 1 306 ? 32.036 21.767 33.467 1.00 27.33 306 ARG A N 1
ATOM 2201 C CA . ARG A 1 306 ? 31.818 20.320 33.618 1.00 27.33 306 ARG A CA 1
ATOM 2202 C C . ARG A 1 306 ? 32.141 19.938 35.064 1.00 27.33 306 ARG A C 1
ATOM 2204 O O . ARG A 1 306 ? 33.172 20.375 35.570 1.00 27.33 306 ARG A O 1
ATOM 2211 N N . SER A 1 307 ? 31.332 19.070 35.666 1.00 27.83 307 SER A N 1
ATOM 2212 C CA . SER A 1 307 ? 31.647 18.391 36.930 1.00 27.83 307 SER A CA 1
ATOM 2213 C C . SER A 1 307 ? 31.621 16.880 36.731 1.00 27.83 307 SER A C 1
ATOM 2215 O O . SER A 1 307 ? 30.755 16.347 36.042 1.00 27.83 307 SER A O 1
ATOM 2217 N N . ALA A 1 308 ? 32.620 16.222 37.312 1.00 27.98 308 ALA A N 1
ATOM 2218 C CA . ALA A 1 308 ? 32.945 14.812 37.174 1.00 27.98 308 ALA A CA 1
ATOM 2219 C C . ALA A 1 308 ? 32.786 14.049 38.504 1.00 27.98 308 ALA A C 1
ATOM 2221 O O . ALA A 1 308 ? 32.853 14.648 39.575 1.00 27.98 308 ALA A O 1
ATOM 2222 N N . SER A 1 309 ? 32.742 12.717 38.360 1.00 29.33 309 SER A N 1
ATOM 2223 C CA . SER A 1 309 ? 33.171 11.659 39.297 1.00 29.33 309 SER A CA 1
ATOM 2224 C C . SER A 1 309 ? 32.234 11.209 40.426 1.00 29.33 309 SER A C 1
ATOM 2226 O O . SER A 1 309 ? 31.860 11.978 41.302 1.00 29.33 309 SER A O 1
ATOM 2228 N N . THR A 1 310 ? 32.041 9.888 40.548 1.00 31.38 310 THR A N 1
ATOM 2229 C CA . THR A 1 310 ? 32.923 9.040 41.389 1.00 31.38 310 THR A CA 1
ATOM 2230 C C . THR A 1 310 ? 32.658 7.538 41.199 1.00 31.38 310 THR A C 1
ATOM 2232 O O . THR A 1 310 ? 31.525 7.076 41.264 1.00 31.38 310 THR A O 1
ATOM 2235 N N . ALA A 1 311 ? 33.738 6.779 40.983 1.00 28.06 311 ALA A N 1
ATOM 2236 C CA . ALA A 1 311 ? 33.795 5.318 41.012 1.00 28.06 311 ALA A CA 1
ATOM 2237 C C . ALA A 1 311 ? 34.455 4.864 42.328 1.00 28.06 311 ALA A C 1
ATOM 2239 O O . ALA A 1 311 ? 35.393 5.511 42.799 1.00 28.06 311 ALA A O 1
ATOM 2240 N N . LEU A 1 312 ? 33.967 3.771 42.920 1.00 33.09 312 LEU A N 1
ATOM 2241 C CA . LEU A 1 312 ? 34.497 3.178 44.152 1.00 33.09 312 LEU A CA 1
ATOM 2242 C C . LEU A 1 312 ? 35.463 2.028 43.830 1.00 33.09 312 LEU A C 1
ATOM 2244 O O . LEU A 1 312 ? 35.108 1.089 43.122 1.00 33.09 312 LEU A O 1
ATOM 2248 N N . THR A 1 313 ? 36.667 2.101 44.401 1.00 29.19 313 THR A N 1
ATOM 2249 C CA . THR A 1 313 ? 37.731 1.085 44.336 1.00 29.19 313 THR A CA 1
ATOM 2250 C C . THR A 1 313 ? 37.753 0.260 45.627 1.00 29.19 313 THR A C 1
ATOM 2252 O O . THR A 1 313 ? 37.750 0.822 46.721 1.00 29.19 313 THR A O 1
ATOM 2255 N N . SER A 1 314 ? 37.827 -1.068 45.512 1.00 31.11 314 SER A N 1
ATOM 2256 C CA . SER A 1 314 ? 37.926 -2.034 46.620 1.00 31.11 314 SER A CA 1
ATOM 2257 C C . SER A 1 314 ? 39.365 -2.540 46.854 1.00 31.11 314 SER A C 1
ATOM 2259 O O . SER A 1 314 ? 40.106 -2.783 45.904 1.00 31.11 314 SER A O 1
ATOM 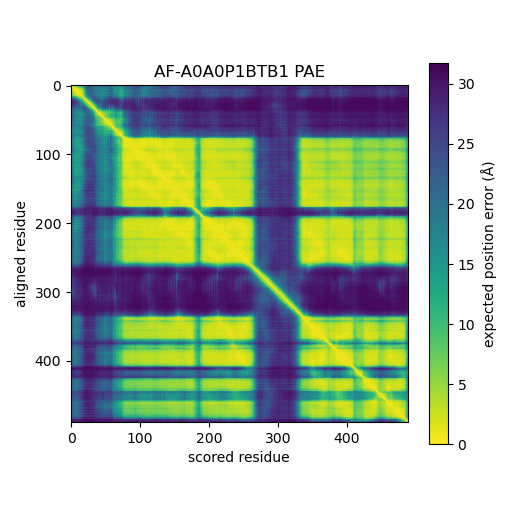2261 N N . LEU A 1 315 ? 39.748 -2.707 48.129 1.00 31.58 315 LEU A N 1
ATOM 2262 C CA . LEU A 1 315 ? 41.057 -3.182 48.629 1.00 31.58 315 LEU A CA 1
ATOM 2263 C C . LEU A 1 315 ? 41.117 -4.721 48.809 1.00 31.58 315 LEU A C 1
ATOM 2265 O O . LEU A 1 315 ? 40.070 -5.329 49.035 1.00 31.58 315 LEU A O 1
ATOM 2269 N N . PRO A 1 316 ? 42.312 -5.361 48.795 1.00 38.47 316 PRO A N 1
ATOM 2270 C CA . PRO A 1 316 ? 42.450 -6.816 48.900 1.00 38.47 316 PRO A CA 1
ATOM 2271 C C . PRO A 1 316 ? 42.891 -7.331 50.289 1.00 38.47 316 PRO A C 1
ATOM 2273 O O . PRO A 1 316 ? 43.780 -6.762 50.920 1.00 38.47 316 PRO A O 1
ATOM 2276 N N . GLY A 1 317 ? 42.358 -8.499 50.681 1.00 31.17 317 GLY A N 1
ATOM 2277 C CA . GLY A 1 317 ? 43.041 -9.468 51.554 1.00 31.17 317 GLY A CA 1
ATOM 2278 C C . GLY A 1 317 ? 42.279 -9.948 52.796 1.00 31.17 317 GLY A C 1
ATOM 2279 O O . GLY A 1 317 ? 42.365 -9.306 53.834 1.00 31.17 317 GLY A O 1
ATOM 2280 N N . GLN A 1 318 ? 41.638 -11.126 52.725 1.00 30.73 318 GLN A N 1
ATOM 2281 C CA . GLN A 1 318 ? 41.574 -12.142 53.801 1.00 30.73 318 GLN A CA 1
ATOM 2282 C C . GLN A 1 318 ? 40.931 -13.461 53.292 1.00 30.73 318 GLN A C 1
ATOM 2284 O O . GLN A 1 318 ? 40.213 -13.426 52.292 1.00 30.73 318 GLN A O 1
ATOM 2289 N N . PRO A 1 319 ? 41.241 -14.634 53.892 1.00 36.00 319 PRO A N 1
ATOM 2290 C CA . PRO A 1 319 ? 41.103 -15.937 53.241 1.00 36.00 319 PRO A CA 1
ATOM 2291 C C . PRO A 1 319 ? 39.737 -16.617 53.425 1.00 36.00 319 PRO A C 1
ATOM 2293 O O . PRO A 1 319 ? 38.911 -16.242 54.251 1.00 36.00 319 PRO A O 1
ATOM 2296 N N . ALA A 1 320 ? 39.559 -17.649 52.602 1.00 36.75 320 ALA A N 1
ATOM 2297 C CA . ALA A 1 320 ? 38.336 -18.355 52.256 1.00 36.75 320 ALA A CA 1
ATOM 2298 C C . ALA A 1 320 ? 37.493 -18.924 53.413 1.00 36.75 320 ALA A C 1
ATOM 2300 O O . ALA A 1 320 ? 37.992 -19.518 54.367 1.00 36.75 320 ALA A O 1
ATOM 2301 N N . SER A 1 321 ? 36.175 -18.884 53.214 1.00 33.31 321 SER A N 1
ATOM 2302 C CA . SER A 1 321 ? 35.245 -19.897 53.711 1.00 33.31 321 SER A CA 1
ATOM 2303 C C . SER A 1 321 ? 34.226 -20.191 52.615 1.00 33.31 321 SER A C 1
ATOM 2305 O O . SER A 1 321 ? 33.503 -19.319 52.143 1.00 33.31 321 SER A O 1
ATOM 2307 N N . SER A 1 322 ? 34.262 -21.435 52.154 1.00 39.09 322 SER A N 1
ATOM 2308 C CA . SER A 1 322 ? 33.435 -22.009 51.105 1.00 39.09 322 SER A CA 1
ATOM 2309 C C . SER A 1 322 ? 31.973 -22.093 51.533 1.00 39.09 322 SER A C 1
ATOM 2311 O O . SER A 1 322 ? 31.661 -22.809 52.479 1.00 39.09 322 SER A O 1
ATOM 2313 N N . ASN A 1 323 ? 31.082 -21.458 50.777 1.00 34.94 323 ASN A N 1
ATOM 2314 C CA . ASN A 1 323 ? 29.714 -21.937 50.613 1.00 34.94 323 ASN A CA 1
ATOM 2315 C C . ASN A 1 323 ? 29.317 -21.753 49.148 1.00 34.94 323 ASN A C 1
ATOM 2317 O O . ASN A 1 323 ? 28.965 -20.668 48.695 1.00 34.94 323 ASN A O 1
ATOM 2321 N N . ALA A 1 324 ? 29.444 -22.845 48.399 1.00 41.34 324 ALA A N 1
ATOM 2322 C CA . ALA A 1 324 ? 28.969 -22.960 47.035 1.00 41.34 324 ALA A CA 1
ATOM 2323 C C . ALA A 1 324 ? 27.443 -23.093 47.052 1.00 41.34 324 ALA A C 1
ATOM 2325 O O . ALA A 1 324 ? 26.932 -24.142 47.428 1.00 41.34 324 ALA A O 1
ATOM 2326 N N . HIS A 1 325 ? 26.728 -22.050 46.637 1.00 36.44 325 HIS A N 1
ATOM 2327 C CA . HIS A 1 325 ? 25.394 -22.147 46.040 1.00 36.44 325 HIS A CA 1
ATOM 2328 C C . HIS A 1 325 ? 25.436 -21.308 44.762 1.00 36.44 325 HIS A C 1
ATOM 2330 O O . HIS A 1 325 ? 25.291 -20.087 44.789 1.00 36.44 325 HIS A O 1
ATOM 2336 N N . GLY A 1 326 ? 25.735 -21.972 43.645 1.00 37.81 326 GLY A N 1
ATOM 2337 C CA . GLY A 1 326 ? 25.721 -21.368 42.320 1.00 37.81 326 GLY A CA 1
ATOM 2338 C C . GLY A 1 326 ? 24.290 -21.052 41.909 1.00 37.81 326 GLY A C 1
ATOM 2339 O O . GLY A 1 326 ? 23.623 -21.882 41.304 1.00 37.81 326 GLY A O 1
ATOM 2340 N N . SER A 1 327 ? 23.822 -19.849 42.231 1.00 37.88 327 SER A N 1
ATOM 2341 C CA . SER A 1 327 ? 22.717 -19.236 41.501 1.00 37.88 327 SER A CA 1
ATOM 2342 C C . SER A 1 327 ? 23.327 -18.579 40.271 1.00 37.88 327 SER A C 1
ATOM 2344 O O . SER A 1 327 ? 23.744 -17.423 40.322 1.00 37.88 327 SER A O 1
ATOM 2346 N N . ALA A 1 328 ? 23.450 -19.342 39.183 1.00 44.72 328 ALA A N 1
ATOM 2347 C CA . ALA A 1 328 ? 23.719 -18.758 37.879 1.00 44.72 328 ALA A CA 1
ATOM 2348 C C . ALA A 1 328 ? 22.601 -17.747 37.606 1.00 44.72 328 ALA A C 1
ATOM 2350 O O . ALA A 1 328 ? 21.428 -18.119 37.551 1.00 44.72 328 ALA A O 1
ATOM 2351 N N . ALA A 1 329 ? 22.951 -16.462 37.516 1.00 46.66 329 ALA A N 1
ATOM 2352 C CA . ALA A 1 329 ? 22.035 -15.470 36.980 1.00 46.66 329 ALA A CA 1
ATOM 2353 C C . ALA A 1 329 ? 21.559 -15.993 35.614 1.00 46.66 329 ALA A C 1
ATOM 2355 O O . ALA A 1 329 ? 22.408 -16.452 34.841 1.00 46.66 329 ALA A O 1
ATOM 2356 N N . PRO A 1 330 ? 20.245 -16.007 35.326 1.00 48.16 330 PRO A N 1
ATOM 2357 C CA . PRO A 1 330 ? 19.783 -16.413 34.012 1.00 48.16 330 PRO A CA 1
ATOM 2358 C C . PRO A 1 330 ? 20.475 -15.505 33.000 1.00 48.16 330 PRO A C 1
ATOM 2360 O O . PRO A 1 330 ? 20.406 -14.278 33.106 1.00 48.16 330 PRO A O 1
ATOM 2363 N N . SER A 1 331 ? 21.208 -16.120 32.076 1.00 55.03 331 SER A N 1
ATOM 2364 C CA . SER A 1 331 ? 21.755 -15.443 30.912 1.00 55.03 331 SER A CA 1
ATOM 2365 C C . SER A 1 331 ? 20.645 -14.596 30.296 1.00 55.03 331 SER A C 1
ATOM 2367 O O . SER A 1 331 ? 19.508 -15.063 30.170 1.00 55.03 331 SER A O 1
ATOM 2369 N N . ALA A 1 332 ? 20.959 -13.336 29.982 1.00 51.78 332 ALA A N 1
ATOM 2370 C CA . ALA A 1 332 ? 20.026 -12.442 29.311 1.00 51.78 332 ALA A C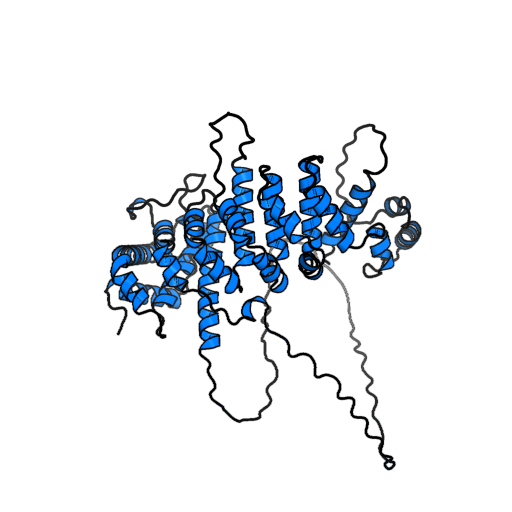A 1
ATOM 2371 C C . ALA A 1 332 ? 19.389 -13.200 28.132 1.00 51.78 332 ALA A C 1
ATOM 2373 O O . ALA A 1 332 ? 20.129 -13.851 27.384 1.00 51.78 332 ALA A O 1
ATOM 2374 N N . PRO A 1 333 ? 18.048 -13.203 27.994 1.00 58.59 333 PRO A N 1
ATOM 2375 C CA . PRO A 1 333 ? 17.405 -13.877 26.880 1.00 58.59 333 PRO A CA 1
ATOM 2376 C C . PRO A 1 333 ? 18.030 -13.377 25.581 1.00 58.59 333 PRO A C 1
ATOM 2378 O O . PRO A 1 333 ? 18.052 -12.170 25.351 1.00 58.59 333 PRO A O 1
ATOM 2381 N N . LEU A 1 334 ? 18.560 -14.297 24.770 1.00 60.12 334 LEU A N 1
ATOM 2382 C CA . LEU A 1 334 ? 19.009 -13.990 23.414 1.00 60.12 334 LEU A CA 1
ATOM 2383 C C . LEU A 1 334 ? 17.895 -13.198 22.729 1.00 60.12 334 LEU A C 1
ATOM 2385 O O . LEU A 1 334 ? 16.740 -13.641 22.723 1.00 60.12 334 LEU A O 1
ATOM 2389 N N . GLU A 1 335 ? 18.240 -12.011 22.238 1.00 65.31 335 GLU A N 1
ATOM 2390 C CA . GLU A 1 335 ? 17.316 -11.120 21.551 1.00 65.31 335 GLU A CA 1
ATOM 2391 C C . GLU A 1 335 ? 16.744 -11.895 20.360 1.00 65.31 335 GLU A C 1
ATOM 2393 O O . GLU A 1 335 ? 17.457 -12.265 19.427 1.00 65.31 335 GLU A O 1
ATOM 2398 N N . ARG A 1 336 ? 15.470 -12.291 20.458 1.00 77.62 336 ARG A N 1
ATOM 2399 C CA . ARG A 1 336 ? 14.820 -13.048 19.388 1.00 77.62 336 ARG A CA 1
ATOM 2400 C C . ARG A 1 336 ? 14.549 -12.071 18.254 1.00 77.62 336 ARG A C 1
ATOM 2402 O O . ARG A 1 336 ? 14.007 -10.999 18.513 1.00 77.62 336 ARG A O 1
ATOM 2409 N N . GLY A 1 337 ? 14.883 -12.469 17.029 1.00 85.69 337 GLY A N 1
ATOM 2410 C CA . GLY A 1 337 ? 14.555 -11.708 15.826 1.00 85.69 337 GLY A CA 1
ATOM 2411 C C . GLY A 1 337 ? 13.050 -11.416 15.682 1.00 85.69 337 GLY A C 1
ATOM 2412 O O . GLY A 1 337 ? 12.229 -11.914 16.474 1.00 85.69 337 GLY A O 1
ATOM 2413 N N . PRO A 1 338 ? 12.680 -10.616 14.667 1.00 91.31 338 PRO A N 1
ATOM 2414 C CA . PRO A 1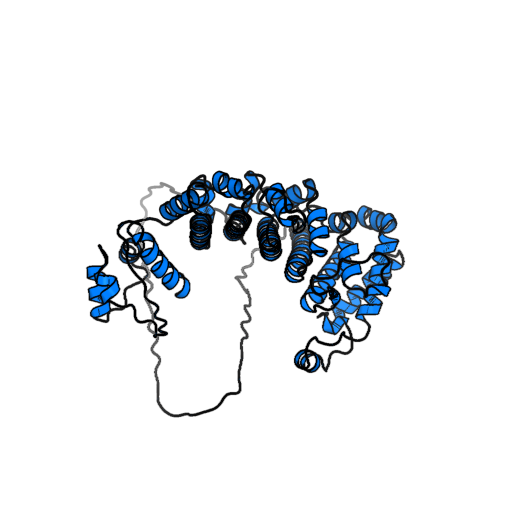 338 ? 11.308 -10.163 14.469 1.00 91.31 338 PRO A CA 1
ATOM 2415 C C . PRO A 1 338 ? 10.331 -11.343 14.405 1.00 91.31 338 PRO A C 1
ATOM 2417 O O . PRO A 1 338 ? 10.617 -12.379 13.804 1.00 91.31 338 PRO A O 1
ATOM 2420 N N . GLU A 1 339 ? 9.164 -11.192 15.033 1.00 93.62 339 GLU A N 1
ATOM 2421 C CA . GLU A 1 339 ? 8.119 -12.218 15.136 1.00 93.62 339 GLU A CA 1
ATOM 2422 C C . GLU A 1 339 ? 7.692 -12.758 13.771 1.00 93.62 339 GLU A C 1
ATOM 2424 O O . GLU A 1 339 ? 7.428 -13.951 13.642 1.00 93.62 339 GLU A O 1
ATOM 2429 N N . THR A 1 340 ? 7.732 -11.904 12.752 1.00 94.69 340 THR A N 1
ATOM 2430 C CA . THR A 1 340 ? 7.413 -12.235 11.364 1.00 94.69 340 THR A CA 1
ATOM 2431 C C . THR A 1 340 ? 8.395 -13.192 10.687 1.00 94.69 340 THR A C 1
ATOM 2433 O O . THR A 1 340 ? 8.015 -13.830 9.713 1.00 94.69 340 THR A O 1
ATOM 2436 N N . HIS A 1 341 ? 9.627 -13.334 11.191 1.00 92.62 341 HIS A N 1
ATOM 2437 C CA . HIS A 1 341 ? 10.652 -14.221 10.614 1.00 92.62 341 HIS A CA 1
ATOM 2438 C C . HIS A 1 341 ? 10.934 -15.449 11.495 1.00 92.62 341 HIS A C 1
ATOM 2440 O O . HIS A 1 341 ? 11.760 -16.292 11.155 1.00 92.62 341 HIS A O 1
ATOM 2446 N N . ARG A 1 342 ? 10.244 -15.597 12.636 1.00 89.69 342 ARG A N 1
ATOM 2447 C CA . ARG A 1 342 ? 10.512 -16.689 13.593 1.00 89.69 342 ARG A CA 1
ATOM 2448 C C . ARG A 1 342 ? 10.246 -18.082 13.039 1.00 89.69 342 ARG A C 1
ATOM 2450 O O . ARG A 1 342 ? 10.868 -19.033 13.500 1.00 89.69 342 ARG A O 1
ATOM 2457 N N . GLU A 1 343 ? 9.307 -18.204 12.108 1.00 88.56 343 GLU A N 1
ATOM 2458 C CA . GLU A 1 343 ? 8.945 -19.486 11.495 1.00 88.56 343 GLU A CA 1
ATOM 2459 C C . GLU A 1 343 ? 9.864 -19.863 10.322 1.00 88.56 343 GLU A C 1
ATOM 2461 O O . GLU A 1 343 ? 9.714 -20.951 9.774 1.00 88.56 343 GLU A O 1
ATOM 2466 N N . GLY A 1 344 ? 10.814 -18.996 9.938 1.00 90.06 344 GLY A N 1
ATOM 2467 C CA . GLY A 1 344 ? 11.704 -19.237 8.797 1.00 90.06 344 GLY A CA 1
ATOM 2468 C C . GLY A 1 344 ? 10.965 -19.322 7.457 1.00 90.06 344 GLY A C 1
ATOM 2469 O O . GLY A 1 344 ? 11.436 -19.974 6.531 1.00 90.06 344 GLY A O 1
ATOM 2470 N N . ILE A 1 345 ? 9.777 -18.718 7.364 1.00 93.00 345 ILE A N 1
ATOM 2471 C CA . ILE A 1 345 ? 9.017 -18.634 6.116 1.00 93.00 345 ILE A CA 1
ATOM 2472 C C . ILE A 1 345 ? 9.705 -17.598 5.227 1.00 93.00 345 ILE A C 1
ATOM 2474 O O . ILE A 1 345 ? 9.811 -16.439 5.619 1.00 93.00 345 ILE A O 1
ATOM 2478 N N . ALA A 1 346 ? 10.146 -18.019 4.044 1.00 92.38 346 ALA A N 1
ATOM 2479 C CA . ALA A 1 346 ? 10.716 -17.138 3.030 1.00 92.38 346 ALA A CA 1
ATOM 2480 C C . ALA A 1 346 ? 9.620 -16.416 2.227 1.00 92.38 346 ALA A C 1
ATOM 2482 O O . ALA A 1 346 ? 8.474 -16.875 2.154 1.00 92.38 346 ALA A O 1
ATOM 2483 N N . TYR A 1 347 ? 9.974 -15.301 1.581 1.00 93.75 347 TYR A N 1
ATOM 2484 C CA . TYR A 1 347 ? 9.082 -14.659 0.610 1.00 93.75 347 TYR A CA 1
ATOM 2485 C C . TYR A 1 347 ? 8.767 -15.601 -0.569 1.00 93.75 347 TYR A C 1
ATOM 2487 O O . TYR A 1 347 ? 9.637 -16.369 -0.991 1.00 93.75 347 TYR A O 1
ATOM 2495 N N . PRO A 1 348 ? 7.551 -15.533 -1.152 1.00 92.88 348 PRO A N 1
ATOM 2496 C CA . PRO A 1 348 ? 7.278 -16.199 -2.423 1.00 92.88 348 PRO A CA 1
ATOM 2497 C C . PRO A 1 348 ? 8.127 -15.588 -3.551 1.00 92.88 348 PRO A C 1
ATOM 2499 O O . PRO A 1 348 ? 8.735 -14.531 -3.386 1.00 92.88 348 PRO A O 1
ATOM 2502 N N . ASP A 1 349 ? 8.142 -16.222 -4.725 1.00 90.44 349 ASP A N 1
ATOM 2503 C CA . ASP A 1 349 ? 8.804 -15.685 -5.923 1.00 90.44 349 ASP A CA 1
ATOM 2504 C C . ASP A 1 349 ? 8.054 -14.442 -6.438 1.00 90.44 349 ASP A C 1
ATOM 2506 O O . ASP A 1 349 ? 7.175 -14.508 -7.303 1.00 90.44 349 ASP A O 1
ATOM 2510 N N . ILE A 1 350 ? 8.382 -13.290 -5.845 1.00 93.25 350 ILE A N 1
ATOM 2511 C CA . ILE A 1 350 ? 7.736 -12.009 -6.132 1.00 93.25 350 ILE A CA 1
ATOM 2512 C C . ILE A 1 350 ? 7.906 -11.619 -7.604 1.00 93.25 350 ILE A C 1
ATOM 2514 O O . ILE A 1 350 ? 6.889 -11.304 -8.225 1.00 93.25 350 ILE A O 1
ATOM 2518 N N . PRO A 1 351 ? 9.108 -11.666 -8.220 1.00 90.75 351 PRO A N 1
ATOM 2519 C CA . PRO A 1 351 ? 9.252 -11.370 -9.645 1.00 90.75 351 PRO A CA 1
ATOM 2520 C C . PRO A 1 351 ? 8.304 -12.199 -10.524 1.00 90.75 351 PRO A C 1
ATOM 2522 O O . PRO A 1 351 ? 7.619 -11.648 -11.391 1.00 90.75 351 PRO A O 1
ATOM 2525 N N . ARG A 1 352 ? 8.176 -13.506 -10.266 1.00 88.12 352 ARG A N 1
ATOM 2526 C CA . ARG A 1 352 ? 7.226 -14.355 -10.996 1.00 88.12 352 ARG A CA 1
ATOM 2527 C C . ARG A 1 352 ? 5.779 -13.952 -10.775 1.00 88.12 352 ARG A C 1
ATOM 2529 O O . ARG A 1 352 ? 5.016 -13.889 -11.742 1.00 88.12 352 ARG A O 1
ATOM 2536 N N . ALA A 1 353 ? 5.400 -13.650 -9.539 1.00 92.50 353 ALA A N 1
ATOM 2537 C CA . ALA A 1 353 ? 4.052 -13.204 -9.225 1.00 92.50 353 ALA A CA 1
ATOM 2538 C C . ALA A 1 353 ? 3.699 -11.874 -9.919 1.00 92.50 353 ALA A C 1
ATOM 2540 O O . ALA A 1 353 ? 2.601 -11.730 -10.466 1.00 92.50 353 ALA A O 1
ATOM 2541 N N . LEU A 1 354 ? 4.636 -10.919 -9.987 1.00 93.38 354 LEU A N 1
ATOM 2542 C CA . LEU A 1 354 ? 4.444 -9.652 -10.703 1.00 93.38 354 LEU A CA 1
ATOM 2543 C C . LEU A 1 354 ? 4.271 -9.853 -12.213 1.00 93.38 354 LEU A C 1
ATOM 2545 O O . LEU A 1 354 ? 3.442 -9.177 -12.830 1.00 93.38 354 LEU A O 1
ATOM 2549 N N . LEU A 1 355 ? 5.025 -10.785 -12.804 1.00 88.62 355 LEU A N 1
ATOM 2550 C CA . LEU A 1 355 ? 4.905 -11.118 -14.222 1.00 88.62 355 LEU A CA 1
ATOM 2551 C C . LEU A 1 355 ? 3.550 -11.778 -14.517 1.00 88.62 355 LEU A C 1
ATOM 2553 O O . LEU A 1 355 ? 2.797 -11.294 -15.355 1.00 88.62 355 LEU A O 1
ATOM 2557 N N . HIS A 1 356 ? 3.197 -12.841 -13.790 1.00 88.88 356 HIS A N 1
ATOM 2558 C CA . HIS A 1 356 ? 1.965 -13.604 -14.027 1.00 88.88 356 HIS A CA 1
ATOM 2559 C C . HIS A 1 356 ? 0.691 -12.812 -13.729 1.00 88.88 356 HIS A C 1
ATOM 2561 O O 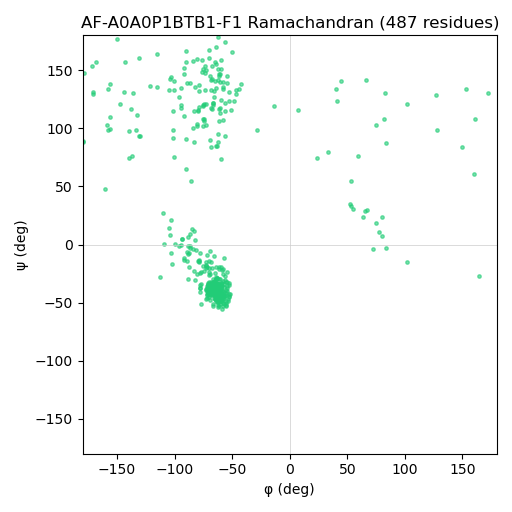. HIS A 1 356 ? -0.334 -13.006 -14.384 1.00 88.88 356 HIS A O 1
ATOM 2567 N N . SER A 1 357 ? 0.742 -11.905 -12.753 1.00 92.81 357 SER A N 1
ATOM 2568 C CA . SER A 1 357 ? -0.380 -11.007 -12.488 1.00 92.81 357 SER A CA 1
ATOM 2569 C C . SER A 1 357 ? -0.544 -9.940 -13.571 1.00 92.81 357 SER A C 1
ATOM 2571 O O . SER A 1 357 ? -1.633 -9.390 -13.709 1.00 92.81 357 SER A O 1
ATOM 2573 N N . GLY A 1 358 ? 0.497 -9.671 -14.368 1.00 92.50 358 GLY A N 1
ATOM 2574 C CA . GLY A 1 358 ? 0.571 -8.591 -15.351 1.00 92.50 358 GLY A CA 1
ATOM 2575 C C . GLY A 1 358 ? 0.773 -7.209 -14.729 1.00 92.50 358 GLY A C 1
ATOM 2576 O O . GLY A 1 358 ? 0.539 -6.201 -15.393 1.00 92.50 358 GLY A O 1
ATOM 2577 N N . ILE A 1 359 ? 1.226 -7.145 -13.470 1.00 95.44 359 ILE A N 1
ATOM 2578 C CA . ILE A 1 359 ? 1.642 -5.892 -12.826 1.00 95.44 359 ILE A CA 1
ATOM 2579 C C . ILE A 1 359 ? 2.763 -5.232 -13.632 1.00 95.44 359 ILE A C 1
ATOM 2581 O O . ILE A 1 359 ? 2.698 -4.032 -13.883 1.00 95.44 359 ILE A O 1
ATOM 2585 N N . VAL A 1 360 ? 3.757 -6.007 -14.079 1.00 92.88 360 VAL A N 1
ATOM 2586 C CA . VAL A 1 360 ? 4.884 -5.488 -14.875 1.00 92.88 360 VAL A CA 1
ATOM 2587 C C . VAL A 1 360 ? 4.378 -4.829 -16.156 1.00 92.88 360 VAL A C 1
ATOM 2589 O O . VAL A 1 360 ? 4.745 -3.694 -16.457 1.00 92.88 360 VAL A O 1
ATOM 2592 N N . GLN A 1 361 ? 3.465 -5.493 -16.870 1.00 92.31 361 GLN A N 1
ATOM 2593 C CA . GLN A 1 361 ? 2.838 -4.944 -18.068 1.00 92.31 361 GLN A CA 1
ATOM 2594 C C . GLN A 1 361 ? 2.081 -3.640 -17.769 1.00 92.31 361 GLN A C 1
ATOM 2596 O O . GLN A 1 361 ? 2.221 -2.675 -18.524 1.00 92.31 361 GLN A O 1
ATOM 2601 N N . THR A 1 362 ? 1.303 -3.584 -16.681 1.00 94.81 362 THR A N 1
ATOM 2602 C CA . THR A 1 362 ? 0.574 -2.373 -16.267 1.00 94.81 362 THR A CA 1
ATOM 2603 C C . THR A 1 362 ? 1.529 -1.228 -15.913 1.00 94.81 362 THR A C 1
ATOM 2605 O O . THR A 1 362 ? 1.311 -0.108 -16.373 1.00 94.81 362 THR A O 1
ATOM 2608 N N . LEU A 1 363 ? 2.611 -1.490 -15.168 1.00 95.62 363 LEU A N 1
ATOM 2609 C CA . LEU A 1 363 ? 3.625 -0.484 -14.827 1.00 95.62 363 LEU A CA 1
ATOM 2610 C C . LEU A 1 363 ? 4.297 0.078 -16.083 1.00 95.62 363 LEU A C 1
ATOM 2612 O O . LEU A 1 363 ? 4.273 1.291 -16.289 1.00 95.62 363 LEU A O 1
ATOM 2616 N N . LEU A 1 364 ? 4.814 -0.791 -16.955 1.00 93.94 364 LEU A N 1
ATOM 2617 C CA . LEU A 1 364 ? 5.446 -0.385 -18.214 1.00 93.94 364 LEU A CA 1
ATOM 2618 C C . LEU A 1 364 ? 4.481 0.427 -19.088 1.00 93.94 364 LEU A C 1
ATOM 2620 O O . LEU A 1 364 ? 4.819 1.509 -19.562 1.00 93.94 364 LEU A O 1
ATOM 2624 N N . SER A 1 365 ? 3.246 -0.053 -19.242 1.00 93.69 365 SER A N 1
ATOM 2625 C CA . SER A 1 365 ? 2.217 0.632 -20.033 1.00 93.69 365 SER A CA 1
ATOM 2626 C C . SER A 1 365 ? 1.849 1.997 -19.448 1.00 93.69 365 SER A C 1
ATOM 2628 O O . SER A 1 365 ? 1.573 2.924 -20.200 1.00 93.69 365 SER A O 1
ATOM 2630 N N . SER A 1 366 ? 1.869 2.144 -18.119 1.00 94.75 366 SER A N 1
ATOM 2631 C CA . SER A 1 366 ? 1.514 3.397 -17.437 1.00 94.75 366 SER A CA 1
ATOM 2632 C C . SER A 1 366 ? 2.566 4.500 -17.572 1.00 94.75 366 SER A C 1
ATOM 2634 O O . SER A 1 366 ? 2.237 5.670 -17.387 1.00 94.75 366 SER A O 1
ATOM 2636 N N . LEU A 1 367 ? 3.811 4.126 -17.887 1.00 94.00 367 LEU A N 1
ATOM 2637 C CA . LEU A 1 367 ? 4.934 5.036 -18.117 1.00 94.00 367 LEU A CA 1
ATOM 2638 C C . LEU A 1 367 ? 5.011 5.508 -19.577 1.00 94.00 367 LEU A C 1
ATOM 2640 O O . LEU A 1 367 ? 5.618 6.538 -19.874 1.00 94.00 367 LEU A O 1
ATOM 2644 N N . LEU A 1 368 ? 4.375 4.784 -20.496 1.00 92.50 368 LEU A N 1
ATOM 2645 C CA . LEU A 1 368 ? 4.387 5.071 -21.926 1.00 92.50 368 LEU A CA 1
ATOM 2646 C C . LEU A 1 368 ? 3.214 5.974 -22.337 1.00 92.50 368 LEU A C 1
ATOM 2648 O O . LEU A 1 368 ? 2.154 5.941 -21.711 1.00 92.50 368 LEU A O 1
ATOM 2652 N N . PRO A 1 369 ? 3.356 6.781 -23.403 1.00 88.25 369 PRO A N 1
ATOM 2653 C CA . PRO A 1 369 ? 2.243 7.565 -23.911 1.00 88.25 369 PRO A CA 1
ATOM 2654 C C . PRO A 1 369 ? 1.185 6.641 -24.531 1.00 88.2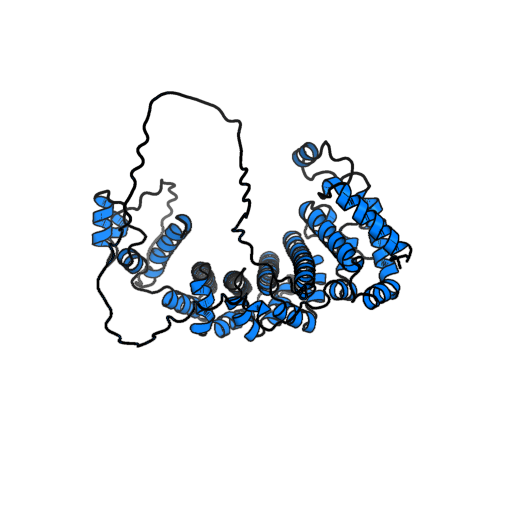5 369 PRO A C 1
ATOM 2656 O O . PRO A 1 369 ? 1.515 5.679 -25.229 1.00 88.25 369 PRO A O 1
ATOM 2659 N N . ALA A 1 370 ? -0.096 6.966 -24.336 1.00 82.00 370 ALA A N 1
ATOM 2660 C CA . ALA A 1 370 ? -1.225 6.121 -24.748 1.00 82.00 370 ALA A CA 1
ATOM 2661 C C . ALA A 1 370 ? -1.239 5.711 -26.240 1.00 82.00 370 ALA A C 1
ATOM 2663 O O . ALA A 1 370 ? -1.820 4.691 -26.593 1.00 82.00 370 ALA A O 1
ATOM 2664 N N . ASN A 1 371 ? -0.593 6.470 -27.133 1.00 80.81 371 ASN A N 1
ATOM 2665 C CA . ASN A 1 371 ? -0.496 6.138 -28.561 1.00 80.81 371 ASN A CA 1
ATOM 2666 C C . ASN A 1 371 ? 0.568 5.073 -28.892 1.00 80.81 371 ASN A C 1
ATOM 2668 O O . ASN A 1 371 ? 0.557 4.542 -30.002 1.00 80.81 371 ASN A O 1
ATOM 2672 N N . LYS A 1 372 ? 1.493 4.778 -27.969 1.00 79.94 372 LYS A N 1
ATOM 2673 C CA . LYS A 1 372 ? 2.547 3.766 -28.143 1.00 79.94 372 LYS A CA 1
ATOM 2674 C C . LYS A 1 372 ? 2.139 2.383 -27.622 1.00 79.94 372 LYS A C 1
ATOM 2676 O O . LYS A 1 372 ? 2.823 1.406 -27.919 1.00 79.94 372 LYS A O 1
ATOM 2681 N N . VAL A 1 373 ? 1.038 2.279 -26.874 1.00 80.12 373 VAL A N 1
ATOM 2682 C CA . VAL A 1 373 ? 0.621 1.042 -26.197 1.00 80.12 373 VAL A CA 1
ATOM 2683 C C . VAL A 1 373 ? -0.707 0.536 -26.764 1.00 80.12 373 VAL A C 1
ATOM 2685 O O . VAL A 1 373 ? -1.639 1.304 -26.972 1.00 80.12 373 VAL A O 1
ATOM 2688 N N . SER A 1 374 ? -0.816 -0.772 -27.019 1.00 63.62 374 SER A N 1
ATOM 2689 C CA . SER A 1 374 ? -2.070 -1.388 -27.494 1.00 63.62 374 SER A CA 1
ATOM 2690 C C . SER A 1 374 ? -3.107 -1.602 -26.385 1.00 63.62 374 SER A C 1
ATOM 2692 O O . SER A 1 374 ? -4.299 -1.678 -26.671 1.00 63.62 374 SER A O 1
ATOM 2694 N N . ALA A 1 375 ? -2.663 -1.705 -25.131 1.00 62.62 375 ALA A N 1
ATOM 2695 C CA . ALA A 1 375 ? -3.507 -1.765 -23.944 1.00 62.62 375 ALA A CA 1
ATOM 2696 C C . ALA A 1 375 ? -3.517 -0.387 -23.266 1.00 62.62 375 ALA A C 1
ATOM 2698 O O . ALA A 1 375 ? -2.481 0.087 -22.806 1.00 62.62 375 ALA A O 1
ATOM 2699 N N . SER A 1 376 ? -4.676 0.271 -23.227 1.00 65.00 376 SER A N 1
ATOM 2700 C CA . SER A 1 376 ? -4.819 1.555 -22.537 1.00 65.00 376 SER A CA 1
ATOM 2701 C C . SER A 1 376 ? -4.862 1.321 -21.030 1.00 65.00 376 SER A C 1
ATOM 2703 O O . SER A 1 376 ? -5.778 0.660 -20.547 1.00 65.00 376 SER A O 1
ATOM 2705 N N . VAL A 1 377 ? -3.919 1.904 -20.288 1.00 78.75 377 VAL A N 1
ATOM 2706 C CA . VAL A 1 377 ? -4.054 2.056 -18.831 1.00 78.75 377 VAL A CA 1
ATOM 2707 C C . VAL A 1 377 ? -5.185 3.047 -18.559 1.00 78.75 377 VAL A C 1
ATOM 2709 O O . VAL A 1 377 ? -5.350 4.017 -19.304 1.00 78.75 377 VAL A O 1
ATOM 2712 N N . ALA A 1 378 ? -5.984 2.806 -17.518 1.00 81.50 378 ALA A N 1
ATOM 2713 C CA . ALA A 1 378 ? -7.065 3.713 -17.145 1.00 81.50 378 ALA A CA 1
ATOM 2714 C C . ALA A 1 378 ? -6.527 5.128 -16.861 1.00 81.50 378 ALA A C 1
ATOM 2716 O O . ALA A 1 378 ? -5.537 5.287 -16.134 1.00 81.50 378 ALA A O 1
ATOM 2717 N N . SER A 1 379 ? -7.190 6.152 -17.401 1.00 82.81 379 SER A N 1
ATOM 2718 C CA . SER A 1 379 ? -6.909 7.555 -17.078 1.00 82.81 379 SER A CA 1
ATOM 2719 C C . SER A 1 379 ? -7.218 7.863 -15.613 1.00 82.81 379 SER A C 1
ATOM 2721 O O . SER A 1 379 ? -8.015 7.178 -14.968 1.00 82.81 379 SER A O 1
ATOM 2723 N N . LEU A 1 380 ? -6.585 8.910 -15.091 1.00 87.12 380 LEU A N 1
ATOM 2724 C CA . LEU A 1 380 ? -6.910 9.458 -13.779 1.00 87.12 380 LEU A CA 1
ATOM 2725 C C . LEU A 1 380 ? -8.282 10.150 -13.799 1.00 87.12 380 LEU A C 1
ATOM 2727 O O . LEU A 1 380 ? -8.851 10.417 -14.861 1.00 87.12 380 LEU A O 1
ATOM 2731 N N . LYS A 1 381 ? -8.820 10.458 -12.614 1.00 83.69 381 LYS A N 1
ATOM 2732 C CA . LYS A 1 381 ? -10.137 11.109 -12.460 1.00 83.69 381 LYS A CA 1
ATOM 2733 C C . LYS A 1 381 ? -10.262 12.479 -13.147 1.00 83.69 381 LYS A C 1
ATOM 2735 O O . LYS A 1 381 ? -11.373 12.906 -13.440 1.00 83.69 381 LYS A O 1
ATOM 2740 N N . ASP A 1 382 ? -9.147 13.153 -13.406 1.00 83.56 382 ASP A N 1
ATOM 2741 C CA . ASP A 1 382 ? -9.046 14.430 -14.125 1.00 83.56 382 ASP A CA 1
ATOM 2742 C C . ASP A 1 382 ? -8.766 14.268 -15.635 1.00 83.56 382 ASP A C 1
ATOM 2744 O O . ASP A 1 382 ? -8.683 15.257 -16.361 1.00 83.56 382 ASP A O 1
ATOM 2748 N N . GLY A 1 383 ? -8.645 13.029 -16.123 1.00 83.62 383 GLY A N 1
ATOM 2749 C CA . GLY A 1 383 ? -8.295 12.710 -17.506 1.00 83.62 383 GLY A CA 1
ATOM 2750 C C . GLY A 1 383 ? -6.791 12.718 -17.803 1.00 83.62 383 GLY A C 1
ATOM 2751 O O . GLY A 1 383 ? -6.415 12.372 -18.925 1.00 83.62 383 GLY A O 1
ATOM 2752 N N . ALA A 1 384 ? -5.935 13.061 -16.832 1.00 87.44 384 ALA A N 1
ATOM 2753 C CA . ALA A 1 384 ? -4.484 13.012 -16.988 1.00 87.44 384 ALA A CA 1
ATOM 2754 C C . ALA A 1 384 ? -3.965 11.565 -17.059 1.00 87.44 384 ALA A C 1
ATOM 2756 O O . ALA A 1 384 ? -4.639 10.603 -16.657 1.00 87.44 384 ALA A O 1
ATOM 2757 N N . GLN A 1 385 ? -2.752 11.397 -17.590 1.00 90.31 385 GLN A N 1
ATOM 2758 C CA . GLN A 1 385 ? -2.072 10.105 -17.606 1.00 90.31 385 GLN A CA 1
ATOM 2759 C C . GLN A 1 385 ? -1.194 9.970 -16.361 1.00 90.31 385 GLN A C 1
ATOM 2761 O O . GLN A 1 385 ? -0.610 10.939 -15.889 1.00 90.31 385 GLN A O 1
ATOM 2766 N N . ALA A 1 386 ? -1.045 8.750 -15.841 1.00 91.88 386 ALA A N 1
ATOM 2767 C CA . ALA A 1 386 ? -0.224 8.520 -14.650 1.00 91.88 386 ALA A CA 1
ATOM 2768 C C . ALA A 1 386 ? 1.250 8.933 -14.852 1.00 91.88 386 ALA A C 1
ATOM 2770 O O . ALA A 1 386 ? 1.869 9.434 -13.922 1.00 91.88 386 ALA A O 1
ATOM 2771 N N . ARG A 1 387 ? 1.787 8.796 -16.074 1.00 91.75 387 ARG A N 1
ATOM 2772 C CA . ARG A 1 387 ? 3.135 9.264 -16.459 1.00 91.75 387 ARG A CA 1
ATOM 2773 C C . ARG A 1 387 ? 3.361 10.774 -16.340 1.00 91.75 387 ARG A C 1
ATOM 2775 O O . ARG A 1 387 ? 4.512 11.209 -16.320 1.00 91.75 387 ARG A O 1
ATOM 2782 N N . ASP A 1 388 ? 2.296 11.571 -16.304 1.00 91.62 388 ASP A N 1
ATOM 2783 C CA . ASP A 1 388 ? 2.419 13.023 -16.160 1.00 91.62 388 ASP A CA 1
ATOM 2784 C C . ASP A 1 388 ? 2.739 13.395 -14.699 1.00 91.62 388 ASP A C 1
ATOM 2786 O O . ASP A 1 388 ? 3.369 14.417 -14.443 1.00 91.62 388 ASP A O 1
ATOM 2790 N N . ASP A 1 389 ? 2.394 12.526 -13.739 1.00 93.44 389 ASP A N 1
ATOM 2791 C CA . ASP A 1 389 ? 2.794 12.652 -12.337 1.00 93.44 389 ASP A CA 1
ATOM 2792 C C . ASP A 1 389 ? 4.242 12.164 -12.159 1.00 93.44 389 ASP A C 1
ATOM 2794 O O . ASP A 1 389 ? 4.578 10.995 -12.401 1.00 93.44 389 ASP A O 1
ATOM 2798 N N . LEU A 1 390 ? 5.126 13.086 -11.767 1.00 92.62 390 LEU A N 1
ATOM 2799 C CA . LEU A 1 390 ? 6.558 12.813 -11.644 1.00 92.62 390 LEU A CA 1
ATOM 2800 C C . LEU A 1 390 ? 6.856 11.798 -10.536 1.00 92.62 390 LEU A C 1
ATOM 2802 O O . LEU A 1 390 ? 7.622 10.864 -10.752 1.00 92.62 390 LEU A O 1
ATOM 2806 N N . ASP A 1 391 ? 6.200 11.947 -9.387 1.00 94.19 391 ASP A N 1
ATOM 2807 C CA . ASP A 1 391 ? 6.399 11.097 -8.214 1.00 94.19 391 ASP A CA 1
ATOM 2808 C C . ASP A 1 391 ? 5.966 9.642 -8.481 1.00 94.19 391 ASP A C 1
ATOM 2810 O O . ASP A 1 391 ? 6.621 8.684 -8.068 1.00 94.19 391 ASP A O 1
ATOM 2814 N N . TYR A 1 392 ? 4.870 9.451 -9.217 1.00 96.44 392 TYR A N 1
ATOM 2815 C CA . TYR A 1 392 ? 4.473 8.149 -9.739 1.00 96.44 392 TYR A CA 1
ATOM 2816 C C . TYR A 1 392 ? 5.488 7.609 -10.744 1.00 96.44 392 TYR A C 1
ATOM 2818 O O . TYR A 1 392 ? 5.877 6.446 -10.638 1.00 96.44 392 TYR A O 1
ATOM 2826 N N . SER A 1 393 ? 5.923 8.433 -11.700 1.00 95.69 393 SER A N 1
ATOM 2827 C CA . SER A 1 393 ? 6.845 8.014 -12.761 1.00 95.69 393 SER A CA 1
ATOM 2828 C C . SER A 1 393 ? 8.197 7.563 -12.219 1.00 95.69 393 SER A C 1
ATOM 2830 O O . SER A 1 393 ? 8.712 6.538 -12.663 1.00 95.69 393 SER A O 1
ATOM 2832 N N . GLU A 1 394 ? 8.746 8.277 -11.238 1.00 95.56 394 GLU A N 1
ATOM 2833 C CA . GLU A 1 394 ? 9.955 7.893 -10.506 1.00 95.56 394 GLU A CA 1
ATOM 2834 C C . GLU A 1 394 ? 9.766 6.537 -9.819 1.00 95.56 394 GLU A C 1
ATOM 2836 O O . GLU A 1 394 ? 10.501 5.583 -10.090 1.00 95.56 394 GLU A O 1
ATOM 2841 N N . LYS A 1 395 ? 8.718 6.403 -8.995 1.00 96.94 395 LYS A N 1
ATOM 2842 C CA . LYS A 1 395 ? 8.424 5.156 -8.274 1.00 96.94 395 LYS A CA 1
ATOM 2843 C C . LYS A 1 395 ? 8.223 3.971 -9.221 1.00 96.94 395 LYS A C 1
ATOM 2845 O O . LYS A 1 395 ? 8.717 2.879 -8.945 1.00 96.94 395 LYS A O 1
ATOM 2850 N N . ALA A 1 396 ? 7.491 4.167 -10.317 1.00 97.50 396 ALA A N 1
ATOM 2851 C CA . ALA A 1 396 ? 7.173 3.107 -11.269 1.00 97.50 396 ALA A CA 1
ATOM 2852 C C . ALA A 1 396 ? 8.406 2.710 -12.081 1.00 97.50 396 ALA A C 1
ATOM 2854 O O . ALA A 1 396 ? 8.649 1.517 -12.259 1.00 97.50 396 ALA A O 1
ATOM 2855 N N . SER A 1 397 ? 9.230 3.678 -12.489 1.00 96.50 397 SER A N 1
ATOM 2856 C CA . SER A 1 397 ? 10.494 3.396 -13.174 1.00 96.50 397 SER A CA 1
ATOM 2857 C C . SER A 1 397 ? 11.466 2.646 -12.259 1.00 96.50 397 SER A C 1
ATOM 2859 O O . SER A 1 397 ? 12.074 1.667 -12.687 1.00 96.50 397 SER A O 1
ATOM 2861 N N . ARG A 1 398 ? 11.547 3.023 -10.975 1.00 95.94 398 ARG A N 1
ATOM 2862 C CA . ARG A 1 398 ? 12.355 2.312 -9.971 1.00 95.94 398 ARG A CA 1
ATOM 2863 C C . ARG A 1 398 ? 11.857 0.885 -9.732 1.00 95.94 398 ARG A C 1
ATOM 2865 O O . ARG A 1 398 ? 12.666 -0.035 -9.687 1.00 95.94 398 ARG A O 1
ATOM 2872 N N . ALA A 1 399 ? 10.541 0.683 -9.637 1.00 96.81 399 ALA A N 1
ATOM 2873 C CA . ALA A 1 399 ? 9.951 -0.649 -9.499 1.00 96.81 399 ALA A CA 1
ATOM 2874 C C . ALA A 1 399 ? 10.264 -1.548 -10.708 1.00 96.81 399 ALA A C 1
ATOM 2876 O O . ALA A 1 399 ? 10.603 -2.717 -10.533 1.00 96.81 399 ALA A O 1
ATOM 2877 N N . VAL A 1 400 ? 10.193 -1.001 -11.928 1.00 95.19 400 VAL A N 1
ATOM 2878 C CA . VAL A 1 400 ? 10.581 -1.710 -13.159 1.00 95.19 400 VAL A CA 1
ATOM 2879 C C . VAL A 1 400 ? 12.072 -2.048 -13.148 1.00 95.19 400 VAL A C 1
ATOM 2881 O O . VAL A 1 400 ? 12.429 -3.181 -13.459 1.00 95.19 400 VAL A O 1
ATOM 2884 N N . ALA A 1 401 ? 12.937 -1.111 -12.753 1.00 93.50 401 ALA A N 1
ATOM 2885 C CA . ALA A 1 401 ? 14.377 -1.344 -12.687 1.00 93.50 401 ALA A CA 1
ATOM 2886 C C . ALA A 1 401 ? 14.740 -2.464 -11.700 1.00 93.50 401 ALA A C 1
ATOM 2888 O O . ALA A 1 401 ? 15.473 -3.383 -12.060 1.00 93.50 401 ALA A O 1
ATOM 2889 N N . ASN A 1 402 ? 14.157 -2.441 -10.499 1.00 93.50 402 ASN A N 1
ATOM 2890 C CA . ASN A 1 402 ? 14.381 -3.465 -9.475 1.00 93.50 402 ASN A CA 1
ATOM 2891 C C . ASN A 1 402 ? 13.808 -4.831 -9.888 1.00 93.50 402 ASN A C 1
ATOM 2893 O O . ASN A 1 402 ? 14.397 -5.871 -9.593 1.00 93.50 402 ASN A O 1
ATOM 2897 N N . PHE A 1 403 ? 12.689 -4.849 -10.621 1.00 92.19 403 PHE A N 1
ATOM 2898 C CA . PHE A 1 403 ? 12.179 -6.074 -11.237 1.00 92.19 403 PHE A CA 1
ATOM 2899 C C . PHE A 1 403 ? 13.164 -6.635 -12.275 1.00 92.19 403 PHE A C 1
ATOM 2901 O O . PHE A 1 403 ? 13.501 -7.816 -12.218 1.00 92.19 403 PHE A O 1
ATOM 2908 N N . VAL A 1 404 ? 13.654 -5.797 -13.197 1.00 89.12 404 VAL A N 1
ATOM 2909 C CA . VAL A 1 404 ? 14.645 -6.192 -14.213 1.00 89.12 404 VAL A CA 1
ATOM 2910 C C . VAL A 1 404 ? 15.914 -6.728 -13.548 1.00 89.12 404 VAL A C 1
ATOM 2912 O O . VAL A 1 404 ? 16.413 -7.781 -13.938 1.00 89.12 404 VAL A O 1
ATOM 2915 N N . GLU A 1 405 ? 16.399 -6.063 -12.502 1.00 87.94 405 GLU A N 1
ATOM 2916 C CA . GLU A 1 405 ? 17.517 -6.545 -11.692 1.00 87.94 405 GLU A CA 1
ATOM 2917 C C . GLU A 1 405 ? 17.250 -7.932 -11.100 1.00 87.94 405 GLU A C 1
ATOM 2919 O O . GLU A 1 405 ? 18.034 -8.849 -11.341 1.00 87.94 405 GLU A O 1
ATOM 2924 N N . SER A 1 406 ? 16.107 -8.114 -10.435 1.00 84.81 406 SER A N 1
ATOM 2925 C CA . SER A 1 406 ? 15.717 -9.389 -9.815 1.00 84.81 406 SER A CA 1
ATOM 2926 C C . SER A 1 406 ? 15.652 -10.549 -10.822 1.00 84.81 406 SER A C 1
ATOM 2928 O O . SER A 1 406 ? 15.912 -11.705 -10.487 1.00 84.81 406 SER A O 1
ATOM 2930 N N . VAL A 1 407 ? 15.303 -10.268 -12.080 1.00 80.25 407 VAL A N 1
ATOM 2931 C CA . VAL A 1 407 ? 15.288 -11.264 -13.164 1.00 80.25 407 VAL A CA 1
ATOM 2932 C C . VAL A 1 407 ? 16.703 -11.551 -13.692 1.00 80.25 407 VAL A C 1
ATOM 2934 O O . VAL A 1 407 ? 17.028 -12.687 -14.069 1.00 80.25 407 VAL A O 1
ATOM 2937 N N . CYS A 1 408 ? 17.551 -10.525 -13.761 1.00 75.75 408 CYS A N 1
ATOM 2938 C CA . CYS A 1 408 ? 18.895 -10.600 -14.329 1.00 75.75 408 CYS A CA 1
ATOM 2939 C C . CYS A 1 408 ? 19.954 -11.141 -13.356 1.00 75.75 408 CYS A C 1
ATOM 2941 O O . CYS A 1 408 ? 20.972 -11.655 -13.822 1.00 75.75 408 CYS A O 1
ATOM 2943 N N . GLU A 1 409 ? 19.742 -11.066 -12.041 1.00 71.56 409 GLU A N 1
ATOM 2944 C CA . GLU A 1 409 ? 20.699 -11.559 -11.047 1.00 71.56 409 GLU A CA 1
ATOM 2945 C C . GLU A 1 409 ? 21.008 -13.063 -11.220 1.00 71.56 409 GLU A C 1
ATOM 2947 O O . GLU A 1 409 ? 20.145 -13.915 -11.482 1.00 71.56 409 GLU A O 1
ATOM 2952 N N . LYS A 1 410 ? 22.304 -13.397 -11.135 1.00 51.50 410 LYS A N 1
ATOM 2953 C CA . LYS A 1 410 ? 22.824 -14.762 -11.278 1.00 51.50 410 LYS A CA 1
ATOM 2954 C C . LYS A 1 410 ? 22.868 -15.438 -9.904 1.00 51.50 410 LYS A C 1
ATOM 2956 O O . LYS A 1 410 ? 23.870 -15.379 -9.207 1.00 51.50 410 LYS A O 1
ATOM 2961 N N . GLY A 1 411 ? 21.784 -16.121 -9.550 1.00 49.72 411 GLY A N 1
ATOM 2962 C CA . GLY A 1 411 ? 21.665 -16.986 -8.374 1.00 49.72 411 GLY A CA 1
ATOM 2963 C C . GLY A 1 411 ? 20.551 -18.000 -8.623 1.00 49.72 411 GLY A C 1
ATOM 2964 O O . GLY A 1 411 ? 19.561 -17.679 -9.276 1.00 49.72 411 GLY A O 1
ATOM 2965 N N . ARG A 1 412 ? 20.759 -19.264 -8.244 1.00 48.75 412 ARG A N 1
ATOM 2966 C CA . ARG A 1 412 ? 19.898 -20.410 -8.594 1.00 48.75 412 ARG A CA 1
ATOM 2967 C C . ARG A 1 412 ? 18.420 -20.139 -8.275 1.00 48.75 412 ARG A C 1
ATOM 2969 O O . ARG A 1 412 ? 18.065 -20.045 -7.112 1.00 48.75 412 ARG A O 1
ATOM 2976 N N . GLY A 1 413 ? 17.565 -20.105 -9.302 1.00 44.72 413 GLY A N 1
ATOM 2977 C CA . GLY A 1 413 ? 16.110 -20.073 -9.106 1.00 44.72 413 GLY A CA 1
ATOM 2978 C C . GLY A 1 413 ? 15.270 -19.665 -10.315 1.00 44.72 413 GLY A C 1
ATOM 2979 O O . GLY A 1 413 ? 14.153 -20.141 -10.445 1.00 44.72 413 GLY A O 1
ATOM 2980 N N . ASN A 1 414 ? 15.795 -18.865 -11.251 1.00 53.75 414 ASN A N 1
ATOM 2981 C CA . ASN A 1 414 ? 14.942 -18.234 -12.271 1.00 53.75 414 ASN A CA 1
ATOM 2982 C C . ASN A 1 414 ? 15.096 -18.742 -13.707 1.00 53.75 414 ASN A C 1
ATOM 2984 O O . ASN A 1 414 ? 14.802 -18.027 -14.658 1.00 53.75 414 ASN A O 1
ATOM 2988 N N . GLU A 1 415 ? 15.510 -19.993 -13.914 1.00 54.56 415 GLU A N 1
ATOM 2989 C CA . GLU A 1 415 ? 15.447 -20.593 -15.256 1.00 54.56 415 GLU A CA 1
ATOM 2990 C C . GLU A 1 415 ? 13.994 -20.704 -15.751 1.00 54.56 415 GLU A C 1
ATOM 2992 O O . GLU A 1 415 ? 13.716 -20.494 -16.933 1.00 54.56 415 GLU A O 1
ATOM 2997 N N . GLU A 1 416 ? 13.052 -20.939 -14.831 1.00 53.97 416 GLU A N 1
ATOM 2998 C CA . GLU A 1 416 ? 11.625 -20.995 -15.128 1.00 53.97 416 GLU A CA 1
ATOM 2999 C C . GLU A 1 416 ? 10.991 -19.610 -15.317 1.00 53.97 416 GLU A C 1
ATOM 3001 O O . GLU A 1 416 ? 10.148 -19.484 -16.194 1.00 53.97 416 GLU A O 1
ATOM 3006 N N . LEU A 1 417 ? 11.427 -18.559 -14.610 1.00 55.94 417 LEU A N 1
ATOM 3007 C CA . LEU A 1 417 ? 11.014 -17.181 -14.916 1.00 55.94 417 LEU A CA 1
ATOM 3008 C C . LEU A 1 417 ? 11.645 -16.677 -16.208 1.00 55.94 417 LEU A C 1
ATOM 3010 O O . LEU A 1 417 ? 10.967 -16.039 -16.997 1.00 55.94 417 LEU A O 1
ATOM 3014 N N . ARG A 1 418 ? 12.904 -17.026 -16.494 1.00 59.78 418 ARG A N 1
ATOM 3015 C CA . ARG A 1 418 ? 13.529 -16.772 -17.803 1.00 59.78 418 ARG A CA 1
ATOM 3016 C C . ARG A 1 418 ? 12.803 -17.529 -18.915 1.00 59.78 418 ARG A C 1
ATOM 3018 O O . ARG A 1 418 ? 12.695 -17.025 -20.026 1.00 59.78 418 ARG A O 1
ATOM 3025 N N . ARG A 1 419 ? 12.271 -18.726 -18.640 1.00 58.50 419 ARG A N 1
ATOM 3026 C CA . ARG A 1 419 ? 11.403 -19.480 -19.563 1.00 58.50 419 ARG A CA 1
ATOM 3027 C C . ARG A 1 419 ? 10.009 -18.856 -19.694 1.00 58.50 419 ARG A C 1
ATOM 3029 O O . ARG A 1 419 ? 9.570 -18.648 -20.812 1.00 58.50 419 ARG A O 1
ATOM 3036 N N . GLY A 1 420 ? 9.363 -18.483 -18.592 1.00 55.53 420 GLY A N 1
ATOM 3037 C CA . GLY A 1 420 ? 8.072 -17.790 -18.573 1.00 55.53 420 GLY A CA 1
ATOM 3038 C C . GLY A 1 420 ? 8.143 -16.413 -19.230 1.00 55.53 420 GLY A C 1
ATOM 3039 O O . GLY A 1 420 ? 7.222 -16.018 -19.932 1.00 55.53 420 GLY A O 1
ATOM 3040 N N . MET A 1 421 ? 9.280 -15.726 -19.114 1.00 53.81 421 MET A N 1
ATOM 3041 C CA . MET A 1 421 ? 9.593 -14.547 -19.909 1.00 53.81 421 MET A CA 1
ATOM 3042 C C . MET A 1 421 ? 9.852 -14.896 -21.377 1.00 53.81 421 MET A C 1
ATOM 3044 O O . MET A 1 421 ? 9.391 -14.188 -22.252 1.00 53.81 421 MET A O 1
ATOM 3048 N N . ARG A 1 422 ? 10.508 -16.002 -21.722 1.00 56.28 422 ARG A N 1
ATOM 3049 C CA . ARG A 1 422 ? 10.584 -16.399 -23.141 1.00 56.28 422 ARG A CA 1
ATOM 3050 C C . ARG A 1 422 ? 9.205 -16.682 -23.759 1.00 56.28 422 ARG A C 1
ATOM 3052 O O . ARG A 1 422 ? 9.004 -16.351 -24.923 1.00 56.28 422 ARG A O 1
ATOM 3059 N N . ASP A 1 423 ? 8.261 -17.214 -22.981 1.00 53.16 423 ASP A N 1
ATOM 3060 C CA . ASP A 1 423 ? 6.920 -17.581 -23.458 1.00 53.16 423 ASP A CA 1
ATOM 3061 C C . ASP A 1 423 ? 5.888 -16.426 -23.378 1.00 53.16 423 ASP A C 1
ATOM 3063 O O . ASP A 1 423 ? 4.975 -16.369 -24.202 1.00 53.16 423 ASP A O 1
ATOM 3067 N N . GLY A 1 424 ? 6.028 -15.490 -22.426 1.00 51.22 424 GLY A N 1
ATOM 3068 C CA . GLY A 1 424 ? 5.144 -14.327 -22.224 1.00 51.22 424 GLY A CA 1
ATOM 3069 C C . GLY A 1 424 ? 5.775 -12.955 -22.516 1.00 51.22 424 GLY A C 1
ATOM 3070 O O . GLY A 1 424 ? 5.082 -12.052 -22.976 1.00 51.22 424 GLY A O 1
ATOM 3071 N N . ALA A 1 425 ? 7.095 -12.804 -22.364 1.00 58.81 425 ALA A N 1
ATOM 3072 C CA . ALA A 1 425 ? 7.798 -11.515 -22.376 1.00 58.81 425 ALA A CA 1
ATOM 3073 C C . ALA A 1 425 ? 8.151 -10.936 -23.739 1.00 58.81 425 ALA A C 1
ATOM 3075 O O . ALA A 1 425 ? 8.858 -9.935 -23.795 1.00 58.81 425 ALA A O 1
ATOM 3076 N N . ALA A 1 426 ? 7.628 -11.463 -24.842 1.00 67.81 426 ALA A N 1
ATOM 3077 C CA . ALA A 1 426 ? 7.696 -10.707 -26.090 1.00 67.81 426 ALA A CA 1
ATOM 3078 C C . ALA A 1 426 ? 6.983 -9.345 -25.946 1.00 67.81 426 ALA A C 1
ATOM 3080 O O . ALA A 1 426 ? 7.408 -8.353 -26.539 1.00 67.81 426 ALA A O 1
ATOM 3081 N N . VAL A 1 427 ? 5.915 -9.284 -25.139 1.00 77.88 427 VAL A N 1
ATOM 3082 C CA . VAL A 1 427 ? 5.178 -8.042 -24.872 1.00 77.88 427 VAL A CA 1
ATOM 3083 C C . VAL A 1 427 ? 5.942 -7.164 -23.885 1.00 77.88 427 VAL A C 1
ATOM 3085 O O . VAL A 1 427 ? 6.188 -6.001 -24.188 1.00 77.88 427 VAL A O 1
ATOM 3088 N N . GLU A 1 428 ? 6.356 -7.702 -22.740 1.00 81.81 428 GLU A N 1
ATOM 3089 C CA . GLU A 1 428 ? 7.078 -6.961 -21.702 1.00 81.81 428 GLU A CA 1
ATOM 3090 C C . GLU A 1 428 ? 8.442 -6.473 -22.191 1.00 81.81 428 GLU A C 1
ATOM 3092 O O . GLU A 1 428 ? 8.774 -5.320 -21.948 1.00 81.81 428 GLU A O 1
ATOM 3097 N N . ALA A 1 429 ? 9.205 -7.284 -22.931 1.00 79.62 429 ALA A N 1
ATOM 3098 C CA . ALA A 1 429 ? 10.484 -6.860 -23.499 1.00 79.62 429 ALA A CA 1
ATOM 3099 C C . ALA A 1 429 ? 10.299 -5.743 -24.533 1.00 79.62 429 ALA A C 1
ATOM 3101 O O . ALA A 1 429 ? 11.048 -4.773 -24.528 1.00 79.62 429 ALA A O 1
ATOM 3102 N N . LYS A 1 430 ? 9.255 -5.822 -25.370 1.00 84.06 430 LYS A N 1
ATOM 3103 C CA . LYS A 1 430 ? 8.914 -4.739 -26.301 1.00 84.06 430 LYS A CA 1
ATOM 3104 C C . LYS A 1 430 ? 8.494 -3.463 -25.568 1.00 84.06 430 LYS A C 1
ATOM 3106 O O . LYS A 1 430 ? 8.841 -2.369 -25.995 1.00 84.06 430 LYS A O 1
ATOM 3111 N N . LEU A 1 431 ? 7.715 -3.583 -24.494 1.00 87.06 431 LEU A N 1
ATOM 3112 C CA . LEU A 1 431 ? 7.325 -2.433 -23.678 1.00 87.06 431 LEU A CA 1
ATOM 3113 C C . LEU A 1 431 ? 8.523 -1.835 -22.932 1.00 87.06 431 LEU A C 1
ATOM 3115 O O . LEU A 1 431 ? 8.576 -0.622 -22.767 1.00 87.06 431 LEU A O 1
ATOM 3119 N N . LEU A 1 432 ? 9.476 -2.666 -22.510 1.00 87.38 432 LEU A N 1
ATOM 3120 C CA . LEU A 1 432 ? 10.711 -2.230 -21.871 1.00 87.38 432 LEU A CA 1
ATOM 3121 C C . LEU A 1 432 ? 11.621 -1.489 -22.859 1.00 87.38 432 LEU A C 1
ATOM 3123 O O . LEU A 1 432 ? 12.118 -0.428 -22.513 1.00 87.38 432 LEU A O 1
ATOM 3127 N N . ASP A 1 433 ? 11.752 -1.976 -24.094 1.00 87.62 433 ASP A N 1
ATOM 3128 C CA . ASP A 1 433 ? 12.462 -1.289 -25.186 1.00 87.62 433 ASP A CA 1
ATOM 3129 C C . ASP A 1 433 ? 11.830 0.082 -25.496 1.00 87.62 433 ASP A C 1
ATOM 3131 O O . ASP A 1 433 ? 12.500 1.113 -25.487 1.00 87.62 433 ASP A O 1
ATOM 3135 N N . LEU A 1 434 ? 10.496 0.128 -25.620 1.00 89.81 434 LEU A N 1
ATOM 3136 C CA . LEU A 1 434 ? 9.760 1.388 -25.777 1.00 89.81 434 LEU A CA 1
ATOM 3137 C C . LEU A 1 434 ? 9.943 2.336 -24.586 1.00 89.81 434 LEU A C 1
ATOM 3139 O O . LEU A 1 434 ? 9.963 3.554 -24.774 1.00 89.81 434 LEU A O 1
ATOM 3143 N N . LEU A 1 435 ? 10.013 1.799 -23.363 1.00 91.19 435 LEU A N 1
ATOM 3144 C CA . LEU A 1 435 ? 10.267 2.592 -22.164 1.00 91.19 435 LEU A CA 1
ATOM 3145 C C . LEU A 1 435 ? 11.694 3.129 -22.184 1.00 91.19 435 LEU A C 1
ATOM 3147 O O . LEU A 1 435 ? 11.895 4.281 -21.814 1.00 91.19 435 LEU A O 1
ATOM 3151 N N . SER A 1 436 ? 12.664 2.342 -22.647 1.00 91.50 436 SER A N 1
ATOM 3152 C CA . SER A 1 436 ? 14.040 2.796 -22.769 1.00 91.50 436 SER A CA 1
ATOM 3153 C C . SER A 1 436 ? 14.162 3.975 -23.733 1.00 91.50 436 SER A C 1
ATOM 3155 O O . SER A 1 436 ? 14.700 5.010 -23.344 1.00 91.50 436 SER A O 1
ATOM 3157 N N . ASP A 1 437 ? 13.557 3.879 -24.919 1.00 91.44 437 ASP A N 1
ATOM 3158 C CA . ASP A 1 437 ? 13.472 4.989 -25.879 1.00 91.44 437 ASP A CA 1
ATOM 3159 C C . ASP A 1 437 ? 12.798 6.235 -25.276 1.00 91.44 437 ASP A C 1
ATOM 3161 O O . ASP A 1 437 ? 13.208 7.374 -25.511 1.00 91.44 437 ASP A O 1
ATOM 3165 N N . GLU A 1 438 ? 11.729 6.033 -24.501 1.00 92.00 438 GLU A N 1
ATOM 3166 C CA . GLU A 1 438 ? 10.997 7.118 -23.850 1.00 92.00 438 GLU A CA 1
ATOM 3167 C C . GLU A 1 438 ? 11.830 7.808 -22.763 1.00 92.00 438 GLU A C 1
ATOM 3169 O O . GLU A 1 438 ? 11.808 9.034 -22.658 1.00 92.00 438 GLU A O 1
ATOM 3174 N N . LEU A 1 439 ? 12.572 7.034 -21.969 1.00 92.69 439 LEU A N 1
ATOM 3175 C CA . LEU A 1 439 ? 13.440 7.532 -20.907 1.00 92.69 439 LEU A CA 1
ATOM 3176 C C . LEU A 1 439 ? 14.673 8.266 -21.467 1.00 92.69 439 LEU A C 1
ATOM 3178 O O . LEU A 1 439 ? 15.116 9.251 -20.876 1.00 92.69 439 LEU A O 1
ATOM 3182 N N . GLU A 1 440 ? 15.198 7.865 -22.627 1.00 93.06 440 GLU A N 1
ATOM 3183 C CA . GLU A 1 440 ? 16.244 8.616 -23.346 1.00 93.06 440 GLU A CA 1
ATOM 3184 C C . GLU A 1 440 ? 15.749 9.922 -23.959 1.00 93.06 440 GLU A C 1
ATOM 3186 O O . GLU A 1 440 ? 16.534 10.852 -24.162 1.00 93.06 440 GLU A O 1
ATOM 3191 N N . GLY A 1 441 ? 14.453 9.980 -24.260 1.00 91.31 441 GLY A N 1
ATOM 3192 C CA . GLY A 1 441 ? 13.799 11.130 -24.854 1.00 91.31 441 GLY A CA 1
ATOM 3193 C C . GLY A 1 441 ? 13.835 12.387 -23.983 1.00 91.31 441 GLY A C 1
ATOM 3194 O O . GLY A 1 441 ? 14.343 12.418 -22.860 1.00 91.31 441 GLY A O 1
ATOM 3195 N N . ALA A 1 442 ? 13.266 13.461 -24.528 1.00 89.75 442 ALA A N 1
ATOM 3196 C CA . ALA A 1 442 ? 13.166 14.738 -23.832 1.00 89.75 442 ALA A CA 1
ATOM 3197 C C . ALA A 1 442 ? 12.329 14.617 -22.539 1.00 89.75 442 ALA A C 1
ATOM 3199 O O . ALA A 1 442 ? 11.355 13.859 -22.517 1.00 89.75 442 ALA A O 1
ATOM 3200 N N . PRO A 1 443 ? 12.659 15.385 -21.482 1.00 88.81 443 PRO A N 1
ATOM 3201 C CA . PRO A 1 443 ? 11.839 15.438 -20.278 1.00 88.81 443 PRO A CA 1
ATOM 3202 C C . PRO A 1 443 ? 10.421 15.927 -20.604 1.00 88.81 443 PRO A C 1
ATOM 3204 O O . PRO A 1 443 ? 10.204 16.701 -21.543 1.00 88.81 443 PRO A O 1
ATOM 3207 N N . LEU A 1 444 ? 9.443 15.481 -19.814 1.00 87.56 444 LEU A N 1
ATOM 3208 C CA . LEU A 1 444 ? 8.088 16.030 -19.889 1.00 87.56 444 LEU A CA 1
ATOM 3209 C C . LEU A 1 444 ? 8.080 17.422 -19.271 1.00 87.56 444 LEU A C 1
ATOM 3211 O O . LEU A 1 444 ? 8.832 17.683 -18.339 1.00 87.56 444 LEU A O 1
ATOM 3215 N N . ARG A 1 445 ? 7.236 18.316 -19.784 1.00 77.12 445 ARG A N 1
ATOM 3216 C CA . ARG A 1 445 ? 7.096 19.644 -19.180 1.00 77.12 445 ARG A CA 1
ATOM 3217 C C . ARG A 1 445 ? 6.519 19.519 -17.776 1.00 77.12 445 ARG A C 1
ATOM 3219 O O . ARG A 1 445 ? 5.626 18.698 -17.556 1.00 77.12 445 ARG A O 1
ATOM 3226 N N . GLY A 1 446 ? 7.038 20.333 -16.867 1.00 68.25 446 GLY A N 1
ATOM 3227 C CA . GLY A 1 446 ? 6.506 20.496 -15.530 1.00 68.25 446 GLY A CA 1
ATOM 3228 C C . GLY A 1 446 ? 5.060 20.985 -15.555 1.00 68.25 446 GLY A C 1
ATOM 3229 O O . GLY A 1 446 ? 4.569 21.537 -16.544 1.00 68.25 446 GLY A O 1
ATOM 3230 N N . SER A 1 447 ? 4.356 20.754 -14.449 1.00 65.19 447 SER A N 1
ATOM 3231 C CA . SER A 1 447 ? 2.981 21.233 -14.285 1.00 65.19 447 SER A CA 1
ATOM 3232 C C . SER A 1 447 ? 2.926 22.742 -14.026 1.00 65.19 447 SER A C 1
ATOM 3234 O O . SER A 1 447 ? 1.912 23.389 -14.295 1.00 65.19 447 SER A O 1
ATOM 3236 N N . THR A 1 448 ? 4.036 23.299 -13.536 1.00 68.75 448 THR A N 1
ATOM 3237 C CA . THR A 1 448 ? 4.218 24.709 -13.201 1.00 68.75 448 THR A CA 1
ATOM 3238 C C . THR A 1 448 ? 5.512 25.265 -13.801 1.00 68.75 448 THR A C 1
ATOM 3240 O O . THR A 1 448 ? 6.436 24.523 -14.127 1.00 68.75 448 THR A O 1
ATOM 3243 N N . GLU A 1 449 ? 5.600 26.592 -13.915 1.00 68.38 449 GLU A N 1
ATOM 3244 C CA . GLU A 1 449 ? 6.838 27.269 -14.334 1.00 68.38 449 GLU A CA 1
ATOM 3245 C C . GLU A 1 449 ? 7.986 27.044 -13.328 1.00 68.38 449 GLU A C 1
ATOM 3247 O O . GLU A 1 449 ? 9.146 26.995 -13.729 1.00 68.38 449 GLU A O 1
ATOM 3252 N N . GLU A 1 450 ? 7.667 26.850 -12.041 1.00 69.81 450 GLU A N 1
ATOM 3253 C CA . GLU A 1 450 ? 8.638 26.510 -10.991 1.00 69.81 450 GLU A CA 1
ATOM 3254 C C . GLU A 1 450 ? 9.235 25.107 -11.195 1.00 69.81 450 GLU A C 1
ATOM 3256 O O . GLU A 1 450 ? 10.444 24.930 -11.035 1.00 69.81 450 GLU A O 1
ATOM 3261 N N . ASP A 1 451 ? 8.422 24.127 -11.612 1.00 68.69 451 ASP A N 1
ATOM 3262 C CA . ASP A 1 451 ? 8.891 22.775 -11.951 1.00 68.69 451 ASP A CA 1
ATOM 3263 C C . ASP A 1 451 ? 9.865 22.810 -13.141 1.00 68.69 451 ASP A C 1
ATOM 3265 O O . ASP A 1 451 ? 10.926 22.181 -13.110 1.00 68.69 451 ASP A O 1
ATOM 3269 N N . ASP A 1 452 ? 9.523 23.579 -14.180 1.00 70.56 452 ASP A N 1
ATOM 3270 C CA . ASP A 1 452 ? 10.370 23.766 -15.363 1.00 70.56 452 ASP A CA 1
ATOM 3271 C C . ASP A 1 452 ? 11.688 24.484 -15.002 1.00 70.56 452 ASP A C 1
ATOM 3273 O O . ASP A 1 452 ? 12.753 24.173 -15.543 1.00 70.56 452 ASP A O 1
ATOM 3277 N N . GLU A 1 453 ? 11.641 25.429 -14.058 1.00 71.00 453 GLU A N 1
ATOM 3278 C CA . GLU A 1 453 ? 12.807 26.144 -13.539 1.00 71.00 453 GLU A CA 1
ATOM 3279 C C . GLU A 1 453 ? 13.729 25.249 -12.691 1.00 71.00 453 GLU A C 1
ATOM 3281 O O . GLU A 1 453 ? 14.954 25.361 -12.804 1.00 71.00 453 GLU A O 1
ATOM 3286 N N . ALA A 1 454 ? 13.168 24.332 -11.901 1.00 68.56 454 ALA A N 1
ATOM 3287 C CA . ALA A 1 454 ? 13.923 23.340 -11.135 1.00 68.56 454 ALA A CA 1
ATOM 3288 C C . ALA A 1 454 ? 14.575 22.267 -12.028 1.00 68.56 454 ALA A C 1
ATOM 3290 O O . ALA A 1 454 ? 15.580 21.667 -11.648 1.00 68.56 454 ALA A O 1
ATOM 3291 N N . GLN A 1 455 ? 14.035 22.044 -13.230 1.00 72.50 455 GLN A N 1
ATOM 3292 C CA . GLN A 1 455 ? 14.487 21.016 -14.173 1.00 72.50 455 GLN A CA 1
ATOM 3293 C C . GLN A 1 455 ? 15.282 21.572 -15.364 1.00 72.50 455 GLN A C 1
ATOM 3295 O O . GLN A 1 455 ? 15.529 20.848 -16.327 1.00 72.50 455 GLN A O 1
ATOM 3300 N N . ARG A 1 456 ? 15.745 22.829 -15.316 1.00 71.62 456 ARG A N 1
ATOM 3301 C CA . ARG A 1 456 ? 16.475 23.462 -16.438 1.00 71.62 456 ARG A CA 1
ATOM 3302 C C . ARG A 1 456 ? 17.706 22.687 -16.916 1.00 71.62 456 ARG A C 1
ATOM 3304 O O . ARG A 1 456 ? 18.030 22.744 -18.101 1.00 71.62 456 ARG A O 1
ATOM 3311 N N . ASP A 1 457 ? 18.389 21.992 -16.008 1.00 81.44 457 ASP A N 1
ATOM 3312 C CA . ASP A 1 457 ? 19.599 21.219 -16.314 1.00 81.44 457 ASP A CA 1
ATOM 3313 C C . ASP A 1 457 ? 19.302 19.761 -16.722 1.00 81.44 457 ASP A C 1
ATOM 3315 O O . ASP A 1 457 ? 20.203 19.037 -17.161 1.00 81.44 457 ASP A O 1
ATOM 3319 N N . VAL A 1 458 ? 18.038 19.334 -16.627 1.00 86.12 458 VAL A N 1
ATOM 3320 C CA . VAL A 1 458 ? 17.571 17.995 -17.001 1.00 86.12 458 VAL A CA 1
ATOM 3321 C C . VAL A 1 458 ? 17.421 17.923 -18.520 1.00 86.12 458 VAL A C 1
ATOM 3323 O O . VAL A 1 458 ? 16.629 18.641 -19.125 1.00 86.12 458 VAL A O 1
ATOM 3326 N N . LYS A 1 459 ? 18.190 17.040 -19.166 1.00 89.06 459 LYS A N 1
ATOM 3327 C CA . LYS A 1 459 ? 18.225 16.911 -20.637 1.00 89.06 459 LYS A CA 1
ATOM 3328 C C . LYS A 1 459 ? 17.440 15.719 -21.162 1.00 89.06 459 LYS A C 1
ATOM 3330 O O . LYS A 1 459 ? 17.153 15.663 -22.354 1.00 89.06 459 LYS A O 1
ATOM 3335 N N . SER A 1 460 ? 17.124 14.772 -20.288 1.00 92.69 460 SER A N 1
ATOM 3336 C CA . SER A 1 460 ? 16.494 13.500 -20.639 1.00 92.69 460 SER A CA 1
ATOM 3337 C C . SER A 1 460 ? 15.488 13.069 -19.581 1.00 92.69 460 SER A C 1
ATOM 3339 O O . SER A 1 460 ? 15.564 13.488 -18.423 1.00 92.69 460 SER A O 1
ATOM 3341 N N . ARG A 1 461 ? 14.533 12.225 -19.969 1.00 93.00 461 ARG A N 1
ATOM 3342 C CA . ARG A 1 461 ? 13.477 11.767 -19.067 1.00 93.00 461 ARG A CA 1
ATOM 3343 C C . ARG A 1 461 ? 14.004 10.845 -17.962 1.00 93.00 461 ARG A C 1
ATOM 3345 O O . ARG A 1 461 ? 13.495 10.946 -16.852 1.00 93.00 461 ARG A O 1
ATOM 3352 N N . TRP A 1 462 ? 15.036 10.025 -18.195 1.00 94.62 462 TRP A N 1
ATOM 3353 C CA . TRP A 1 462 ? 15.652 9.193 -17.145 1.00 94.62 462 TRP A CA 1
ATOM 3354 C C . TRP A 1 462 ? 16.243 10.035 -16.007 1.00 94.62 462 TRP A C 1
ATOM 3356 O O . TRP A 1 462 ? 16.068 9.689 -14.842 1.00 94.62 462 TRP A O 1
ATOM 3366 N N . GLN A 1 463 ? 16.862 11.178 -16.331 1.00 94.00 463 GLN A N 1
ATOM 3367 C CA . GLN A 1 463 ? 17.338 12.143 -15.332 1.00 94.00 463 GLN A CA 1
ATOM 3368 C C . GLN A 1 463 ? 16.170 12.758 -14.565 1.00 94.00 463 GLN A C 1
ATOM 3370 O O . GLN A 1 463 ? 16.240 12.927 -13.353 1.00 94.00 463 GLN A O 1
ATOM 3375 N N . GLN A 1 464 ? 15.084 13.083 -15.274 1.00 91.50 464 GLN A N 1
ATOM 3376 C CA . GLN A 1 464 ? 13.894 13.677 -14.673 1.00 91.50 464 GLN A CA 1
ATOM 3377 C C . GLN A 1 464 ? 13.254 12.748 -13.639 1.00 91.50 464 GLN A C 1
ATOM 3379 O O . GLN A 1 464 ? 12.834 13.216 -12.590 1.00 91.50 464 GLN A O 1
ATOM 3384 N N . VAL A 1 465 ? 13.200 11.442 -13.922 1.00 92.88 465 VAL A N 1
ATOM 3385 C CA . VAL A 1 465 ? 12.668 10.424 -12.999 1.00 92.88 465 VAL A CA 1
ATOM 3386 C C . VAL A 1 465 ? 13.707 9.927 -11.981 1.00 92.88 465 VAL A C 1
ATOM 3388 O O . VAL A 1 465 ? 13.475 8.911 -11.335 1.00 92.88 465 VAL A O 1
ATOM 3391 N N . GLY A 1 466 ? 14.844 10.619 -11.840 1.00 92.50 466 GLY A N 1
ATOM 3392 C CA . GLY A 1 466 ? 15.790 10.410 -10.743 1.00 92.50 466 GLY A CA 1
ATOM 3393 C C . GLY A 1 466 ? 16.741 9.219 -10.891 1.00 92.50 466 GLY A C 1
ATOM 3394 O O . GLY A 1 466 ? 17.221 8.712 -9.879 1.00 92.50 466 GLY A O 1
ATOM 3395 N N . PHE A 1 467 ? 17.014 8.740 -12.109 1.00 93.50 467 PHE A N 1
ATOM 3396 C CA . PHE A 1 467 ? 18.089 7.763 -12.305 1.00 93.50 467 PHE A CA 1
ATOM 3397 C C . PHE A 1 467 ? 19.460 8.433 -12.309 1.00 93.50 467 PHE A C 1
ATOM 3399 O O . PHE A 1 467 ? 19.675 9.436 -12.993 1.00 93.50 467 PHE A O 1
ATOM 3406 N N . GLU A 1 468 ? 20.416 7.805 -11.632 1.00 93.62 468 GLU A N 1
ATOM 3407 C CA . GLU A 1 468 ? 21.829 8.129 -11.805 1.00 93.62 468 GLU A CA 1
ATOM 3408 C C . GLU A 1 468 ? 22.364 7.545 -13.128 1.00 93.62 468 GLU A C 1
ATOM 3410 O O . GLU A 1 468 ? 21.893 6.492 -13.571 1.00 93.62 468 GLU A O 1
ATOM 3415 N N . PRO A 1 469 ? 23.385 8.155 -13.767 1.00 92.81 469 PRO A N 1
ATOM 3416 C CA . PRO A 1 469 ? 23.891 7.694 -15.064 1.00 92.81 469 PRO A CA 1
ATOM 3417 C C . PRO A 1 469 ? 24.304 6.214 -15.089 1.00 92.81 469 PRO A C 1
ATOM 3419 O O . PRO A 1 469 ? 24.078 5.526 -16.081 1.00 92.81 469 PRO A O 1
ATOM 3422 N N . ALA A 1 470 ? 24.900 5.719 -14.000 1.00 93.25 470 ALA A N 1
ATOM 3423 C CA . ALA A 1 470 ? 25.329 4.325 -13.888 1.00 93.25 470 ALA A CA 1
ATOM 3424 C C . ALA A 1 470 ? 24.144 3.355 -13.757 1.00 93.25 470 ALA A C 1
ATOM 3426 O O . ALA A 1 470 ? 24.143 2.304 -14.396 1.00 93.25 470 ALA A O 1
ATOM 3427 N N . GLU A 1 471 ? 23.130 3.722 -12.966 1.00 91.31 471 GLU A N 1
ATOM 3428 C CA . GLU A 1 471 ? 21.901 2.933 -12.813 1.00 91.31 471 GLU A CA 1
ATOM 3429 C C . GLU A 1 471 ? 21.153 2.839 -14.144 1.00 91.31 471 GLU A C 1
ATOM 3431 O O . GLU A 1 471 ? 20.685 1.771 -14.538 1.00 91.31 471 GLU A O 1
ATOM 3436 N N . TRP A 1 472 ? 21.078 3.963 -14.858 1.00 93.69 472 TRP A N 1
ATOM 3437 C CA . TRP A 1 472 ? 20.431 4.040 -16.157 1.00 93.69 472 TRP A CA 1
ATOM 3438 C C . TRP A 1 472 ? 21.124 3.160 -17.206 1.00 93.69 472 TRP A C 1
ATOM 3440 O O . TRP A 1 472 ? 20.457 2.388 -17.897 1.00 93.69 472 TRP A O 1
ATOM 3450 N N . GLU A 1 473 ? 22.455 3.222 -17.303 1.00 92.75 473 GLU A N 1
ATOM 3451 C CA . GLU A 1 473 ? 23.208 2.389 -18.248 1.00 92.75 473 GLU A CA 1
ATOM 3452 C C . GLU A 1 473 ? 23.017 0.895 -17.954 1.00 92.75 473 GLU A C 1
ATOM 3454 O O . GLU A 1 473 ? 22.779 0.104 -18.866 1.00 92.75 473 GLU A O 1
ATOM 3459 N N . GLN A 1 474 ? 23.032 0.516 -16.674 1.00 90.00 474 GLN A N 1
ATOM 3460 C CA . GLN A 1 474 ? 22.806 -0.864 -16.254 1.00 90.00 474 GLN A CA 1
ATOM 3461 C C . GLN A 1 474 ? 21.392 -1.350 -16.603 1.00 90.00 474 GLN A C 1
ATOM 3463 O O . GLN A 1 474 ? 21.223 -2.479 -17.073 1.00 90.00 474 GLN A O 1
ATOM 3468 N N . LEU A 1 475 ? 20.370 -0.513 -16.391 1.00 89.19 475 LEU A N 1
ATOM 3469 C CA . LEU A 1 475 ? 18.994 -0.829 -16.772 1.00 89.19 475 LEU A CA 1
ATOM 3470 C C . LEU A 1 475 ? 18.872 -1.022 -18.286 1.00 89.19 475 LEU A C 1
ATOM 3472 O O . LEU A 1 475 ? 18.280 -2.009 -18.722 1.00 89.19 475 LEU A O 1
ATOM 3476 N N . ARG A 1 476 ? 19.456 -0.117 -19.079 1.00 89.75 476 ARG A N 1
ATOM 3477 C CA . ARG A 1 476 ? 19.450 -0.191 -20.545 1.00 89.75 476 ARG A CA 1
ATOM 3478 C C . ARG A 1 476 ? 20.127 -1.465 -21.050 1.00 89.75 476 ARG A C 1
ATOM 3480 O O . ARG A 1 476 ? 19.568 -2.158 -21.897 1.00 89.75 476 ARG A O 1
ATOM 3487 N N . GLU A 1 477 ? 21.306 -1.792 -20.527 1.00 88.00 477 GLU A N 1
ATOM 3488 C CA . GLU A 1 477 ? 22.037 -3.001 -20.913 1.00 88.00 477 GLU A CA 1
ATOM 3489 C C . GLU A 1 477 ? 21.216 -4.262 -20.606 1.00 88.00 477 GLU A C 1
ATOM 3491 O O . GLU A 1 477 ? 21.026 -5.119 -21.472 1.00 88.00 477 GLU A O 1
ATOM 3496 N N . ARG A 1 478 ? 20.660 -4.356 -19.391 1.00 84.50 478 ARG A N 1
ATOM 3497 C CA . ARG A 1 478 ? 19.817 -5.486 -18.972 1.00 84.50 478 ARG A CA 1
ATOM 3498 C C . ARG A 1 478 ? 18.546 -5.597 -19.818 1.00 84.50 478 ARG A C 1
ATOM 3500 O O . ARG A 1 478 ? 18.217 -6.695 -20.262 1.00 84.50 478 ARG A O 1
ATOM 3507 N N . ALA A 1 479 ? 17.876 -4.479 -20.092 1.00 81.62 479 ALA A N 1
ATOM 3508 C CA . ALA A 1 479 ? 16.694 -4.423 -20.948 1.00 81.62 479 ALA A CA 1
ATOM 3509 C C . ALA A 1 479 ? 16.979 -4.925 -22.372 1.00 81.62 479 ALA A C 1
ATOM 3511 O O . ALA A 1 479 ? 16.247 -5.772 -22.888 1.00 81.62 479 ALA A O 1
ATOM 3512 N N . SER A 1 480 ? 18.077 -4.460 -22.973 1.00 80.94 480 SER A N 1
ATOM 3513 C CA . SER A 1 480 ? 18.523 -4.885 -24.304 1.00 80.94 480 SER A CA 1
ATOM 3514 C C . SER A 1 480 ? 18.819 -6.389 -24.351 1.00 80.94 480 SER A C 1
ATOM 3516 O O . SER A 1 480 ? 18.327 -7.100 -25.229 1.00 80.94 480 SER A O 1
ATOM 3518 N N . ASN A 1 481 ? 19.529 -6.909 -23.345 1.00 77.38 481 ASN A N 1
ATOM 3519 C CA . ASN A 1 481 ? 19.829 -8.338 -23.226 1.00 77.38 481 ASN A CA 1
ATOM 3520 C C . ASN A 1 481 ? 18.553 -9.189 -23.097 1.00 77.38 481 ASN A C 1
ATOM 3522 O O . ASN A 1 481 ? 18.443 -10.258 -23.702 1.00 77.38 481 ASN A O 1
ATOM 3526 N N . MET A 1 482 ? 17.554 -8.704 -22.353 1.00 73.19 482 MET A N 1
ATOM 3527 C CA . MET A 1 482 ? 16.250 -9.365 -22.233 1.00 73.19 482 MET A CA 1
ATOM 3528 C C . MET A 1 482 ? 15.487 -9.381 -23.564 1.00 73.19 482 MET A C 1
ATOM 3530 O O . MET A 1 482 ? 14.898 -10.406 -23.908 1.00 73.19 482 MET A O 1
ATOM 3534 N N . ALA A 1 483 ? 15.521 -8.287 -24.330 1.00 68.19 483 ALA A N 1
ATOM 3535 C CA . ALA A 1 483 ? 14.871 -8.190 -25.638 1.00 68.19 483 ALA A CA 1
ATOM 3536 C C . ALA A 1 483 ? 15.552 -9.049 -26.716 1.00 68.19 483 ALA A C 1
ATOM 3538 O O . ALA A 1 483 ? 14.875 -9.639 -27.558 1.00 68.19 483 ALA A O 1
ATOM 3539 N N . ALA A 1 484 ? 16.879 -9.176 -26.664 1.00 67.19 484 ALA A N 1
ATOM 3540 C CA . ALA A 1 484 ? 17.656 -10.006 -27.582 1.00 67.19 484 ALA A CA 1
ATOM 3541 C C . ALA A 1 484 ? 17.479 -11.521 -27.345 1.00 67.19 484 ALA A C 1
ATOM 3543 O O . ALA A 1 484 ? 17.961 -12.327 -28.139 1.00 67.19 484 ALA A O 1
ATOM 3544 N N . GLY A 1 485 ? 16.816 -11.932 -26.255 1.00 61.03 485 GLY A N 1
ATOM 3545 C CA . GLY A 1 485 ? 16.764 -13.332 -25.817 1.00 61.03 485 GLY A CA 1
ATOM 3546 C C . GLY A 1 485 ? 18.089 -13.842 -25.232 1.00 61.03 485 GLY A C 1
ATOM 3547 O O . GLY A 1 485 ? 18.134 -14.955 -24.704 1.00 61.03 485 GLY A O 1
ATOM 3548 N N . ASP A 1 486 ? 19.128 -13.005 -25.257 1.00 50.22 486 ASP A N 1
ATOM 3549 C CA . ASP A 1 486 ? 20.440 -13.192 -24.644 1.00 50.22 486 ASP A CA 1
ATOM 3550 C C . ASP A 1 486 ? 20.404 -12.738 -23.178 1.00 50.22 486 ASP A C 1
ATOM 3552 O O . ASP A 1 486 ? 21.223 -11.943 -22.714 1.00 50.22 486 ASP A O 1
ATOM 3556 N N . ALA A 1 487 ? 19.469 -13.290 -22.398 1.00 46.69 487 ALA A N 1
ATOM 3557 C CA . ALA A 1 487 ? 19.658 -13.351 -20.953 1.00 46.69 487 ALA A CA 1
ATOM 3558 C C . ALA A 1 487 ? 20.903 -14.220 -20.723 1.00 46.69 487 ALA A C 1
ATOM 3560 O O . ALA A 1 487 ? 20.802 -15.445 -20.696 1.00 46.69 487 ALA A O 1
ATOM 3561 N N . ALA A 1 488 ? 22.069 -13.570 -20.714 1.00 35.38 488 ALA A N 1
ATOM 3562 C CA . ALA A 1 488 ? 23.374 -14.175 -20.914 1.00 35.38 488 ALA A CA 1
ATOM 3563 C C . ALA A 1 488 ? 23.544 -15.490 -20.143 1.00 35.38 488 ALA A C 1
ATOM 3565 O O . ALA A 1 488 ? 23.233 -15.555 -18.951 1.00 35.38 488 ALA A O 1
ATOM 3566 N N . ALA A 1 489 ? 24.068 -16.478 -20.873 1.00 33.16 489 ALA A N 1
ATOM 3567 C CA . ALA A 1 489 ? 24.527 -17.799 -20.442 1.00 33.16 489 ALA A CA 1
ATOM 3568 C C . ALA A 1 489 ? 24.956 -17.940 -18.968 1.00 33.16 489 ALA A C 1
ATOM 3570 O O . ALA A 1 489 ? 25.608 -17.019 -18.399 1.00 33.16 489 ALA A O 1
#

Mean predicted aligned error: 15.89 Å

Foldseek 3Di:
DDPVLVVVLLVVLVVVVVVPDDDDDDDDDDDDDDPDDDDLVVQCPAVLRVVVSVCSVVVHDDDPPPPSVVCSSNVNDDLLRLLVVLLVQLLDPVDDPVSNLVSLVSNQSSLLDLVSLLCCLVSVNLVSLLVQLPDLPLSSNLSSLSSLLSSQAVHLNNLVSNVVVVSLVSLLVQLVQDQPPPPPPDDGDRDDPVSSCSSNLSSLSSLLSNQAPFQVSLVSCVVVLVLLSLLVQCLDLDLSSVLSSLLSLLRLLVSLVVLVVVVPPPDPPDDDDDDDDDDPDDDDDDDDDDDDDDDDDDDDDDDDDDDDDDDDDDDDDDDDDDDDDDPPDPDDPDPDPRNSCNVVRHHDPSLVSCVVSCVLVSLLQLLADQVVDPDDRHAHPVRHGSNLDLSSNLSSVSSNLSSLVSQLDDDPDCPVVLVVCVVRVLSSLVSLVNSLVQQQDADDDHPDPVLCVVCVVPGGNVVSSPDDPVSSVVSVVSSVCSNVSPSPD

pLDDT: mean 73.15, std 26.06, range [21.98, 98.75]

Solvent-accessible surface area (backbone atoms only — not comparable to full-atom values): 29296 Å² total; per-residue (Å²): 134,57,74,73,58,52,58,51,50,52,53,46,42,59,55,71,62,62,80,78,64,94,76,91,80,81,89,84,90,81,90,76,95,69,80,96,66,83,57,39,72,66,38,46,73,42,91,79,30,48,66,60,18,50,40,48,68,70,71,45,81,79,64,89,82,38,66,69,56,53,33,50,56,52,71,69,54,51,70,75,54,50,44,53,51,22,50,51,44,43,67,36,82,90,50,54,72,65,59,22,42,53,20,32,52,54,35,34,64,57,22,69,40,65,70,49,22,51,41,35,65,81,69,64,43,56,65,67,51,56,55,33,58,73,45,81,48,56,66,51,24,28,37,36,33,41,34,56,17,54,34,16,48,93,30,42,65,28,32,54,57,50,52,77,69,62,51,59,64,56,41,50,54,34,45,64,45,64,65,48,63,86,83,65,88,70,92,74,80,66,52,52,65,70,48,27,51,44,26,23,46,24,19,51,46,25,50,46,28,46,41,59,90,16,26,58,47,43,44,59,33,56,76,64,53,38,53,50,52,52,37,54,36,62,42,40,50,45,66,72,45,23,40,54,48,38,48,42,55,35,48,51,51,54,51,45,54,53,53,54,59,66,70,69,68,73,79,80,86,73,92,71,93,75,92,81,82,88,81,83,84,79,82,86,81,90,83,88,85,87,86,83,86,87,82,84,86,90,83,90,77,89,81,90,83,89,86,83,88,86,85,89,86,86,88,89,90,83,84,90,82,91,79,91,75,87,76,73,72,79,72,78,77,76,85,73,73,60,63,38,53,71,83,69,51,66,58,62,69,54,70,54,48,36,54,75,50,40,36,52,52,52,47,46,42,36,65,44,59,71,91,82,42,95,65,75,64,62,51,31,79,86,66,47,56,61,45,76,39,58,73,40,36,24,41,41,52,51,33,52,48,53,46,52,45,67,70,67,55,92,63,97,79,50,68,62,52,55,45,50,36,68,78,58,28,70,58,51,30,51,42,46,53,53,43,50,58,50,30,67,30,67,49,78,82,48,97,44,72,66,50,42,63,76,41,68,87,52,74,21,23,39,54,67,42,68,48,52,75,68,59,46,51,52,46,52,54,52,47,50,27,54,58,69,70,50,66,70,132

InterPro domains:
  IPR011989 Armadillo-like helical [G3DSA:1.25.10.10] (74-270)
  IPR013918 Nucleotide exchange factor Fes1 [PF08609] (6-120)
  IPR016024 Armadillo-type fold [SSF48371] (78-407)
  IPR050693 SIL1/FES1/HPBP1 [PTHR19316] (3-461)

Organism: NCBI:txid401625

Secondary structure (DSSP, 8-state):
--HHHHHHHHHHHHHHHGGGS------------------HHHHHTSTT-HHHHHHHHTTPPP-TT-HHHHHHHTTT--HHHHHHHHHHHHH-TTS-HHHHHHHHHHHHHHHTSHHHHHHHHHTT-HHHHHHGGG-SSHHHHHHHHHHHHHHHTT-HHHHHHHHTT--HHHHHHHHT-----TT--SSS-PPPHHHHHHHHHHHHHHHHHHHTT-HHHHHHHHTTTHHHHHHHHTT-S-HHHHHHHHHHHHHHHHHHHHHHHHHS----------------------------------------------PPPPPP------------PPPPPP----GGGTT-PPPP-HHHHHHHHTHHHHHHHHHS-TTT-SSPPPPPTTS--GGG-HHHHHHHHHHHHHHHHHHH--STT-HHHHHHHHHHTHHHHHHHHHHHHHHHSPPPPPSSHHHHHHTTT--SHHHHTT--HHHHHHHHHHHHHHHTT----

Radius of gyration: 29.46 Å; Cα contacts (8 Å, |Δi|>4): 468; chains: 1; bounding box: 76×66×82 Å

Nearest PDB structures (foldseek):
  1i7w-assembly1_A  TM=6.494E-01  e=8.416E-03  Mus musculus
  4r11-assembly2_C  TM=4.365E-01  e=5.783E-04  Caenorhabditis elegans
  1jdh-assembly1_A  TM=3.602E-01  e=1.141E-03  Homo sapiens
  1i7x-assembly1_A  TM=3.657E-01  e=1.918E-03  Mus musculus
  8y0p-assembly2_B  TM=2.882E-01  e=1.701E-03  Homo sapiens